Protein AF-A0A2N1SDU3-F1 (afdb_monomer)

Foldseek 3Di:
DDDDDDDDDDDDDDDDDDDDDDDDDDDDDDDDDDDPVVVVPPPPDPFDAFFDLVLLLQAQEEFAQQEEEEQAQQAEGEGEYEYLHELQSYDLEDEPVDHRPHDPRRYHYYDYYYQYHDDVHDPVSNVSSVVSLVSLVVRLVVLQPPPEDDAPPLQEQAPEEDERDEYERPVQHHENEPHAHEYEPVQPLSRAYRYGGQAEYEAYDLQDGYEYHYDNNDFLARYEANHNAEYEHGQLAAYEAGHAYEHAHEYEEHHPPRPHEYEYFAHHHYNHHYYYYYNYYGHHRGDPDPPPPPVPPPPPQQPEAEDDDQPQDDDDEDAEAHEYEYEAQAHEHEEEYAYAYEYEYEAREYEYEYEYAYQHEYEYEHQYPYEAEYEYAYNHHYHYHYNHPYDYHYHYDDDDDDDDD

Secondary structure (DSSP, 8-state):
-----------------------------------GGGGSSS--PPPPPPPP-GGGGGEEEEETTT-EEE--SSEEEESEEEEEEEGGGEESEE-SS-EES--TT--EEESS-EEEETTTS-HHHHHHHHHHHHHHHHHHHHHHHSPP-B-TTTTB-TT-EE-SEEEE-SSS-EEE-SS-EEEE-TT-TT--EEEEESS-EEESBTTB---EEEETT--GGGEEEEESS-EEE-TTS--EEESEEEESS-EEES-TT--SPEEEES-EEESSS-EEESSEEEETTSSPP---------------EEEESTT-S-EE---SS-EEEEEESSSEEEEEE-SS-EEEEEESSSEEEEEE-SSSEEEEEE--SS-EEEEE-SSSEEEEEE-SSSPEEEEE-SSS-----

Nearest PDB structures (foldseek):
  6eio-assembly1_A  TM=8.815E-01  e=6.597E-13  uncultured bacterium
  6a8k-assembly1_A  TM=7.603E-01  e=9.984E-11  Fragilariopsis cylindrus
  7y5s-assembly1_A  TM=1.586E-01  e=1.166E+00  Klebsiella phage Kp7

Structure (mmCIF, N/CA/C/O backbone):
data_AF-A0A2N1SDU3-F1
#
_entry.id   AF-A0A2N1SDU3-F1
#
loop_
_atom_site.group_PDB
_atom_site.id
_atom_site.type_symbol
_atom_site.label_atom_id
_atom_site.label_alt_id
_atom_site.label_comp_id
_atom_site.label_asym_id
_atom_site.label_entity_id
_atom_site.label_seq_id
_atom_site.pdbx_PDB_ins_code
_atom_site.Cartn_x
_atom_site.Cartn_y
_atom_site.Cartn_z
_atom_site.occupancy
_atom_site.B_iso_or_equiv
_atom_site.auth_seq_id
_atom_site.auth_comp_id
_atom_site.auth_asym_id
_atom_site.auth_atom_id
_atom_site.pdbx_PDB_model_num
ATOM 1 N N . MET A 1 1 ? 8.475 26.711 73.599 1.00 37.22 1 MET A N 1
ATOM 2 C CA . MET A 1 1 ? 7.554 27.156 74.670 1.00 37.22 1 MET A CA 1
ATOM 3 C C . MET A 1 1 ? 6.197 26.522 74.413 1.00 37.22 1 MET A C 1
ATOM 5 O O . MET A 1 1 ? 5.747 26.665 73.293 1.00 37.22 1 MET A O 1
ATOM 9 N N . ARG A 1 2 ? 5.666 25.798 75.420 1.00 36.03 2 ARG A N 1
ATOM 10 C CA . ARG A 1 2 ? 4.278 25.331 75.697 1.00 36.03 2 ARG A CA 1
ATOM 11 C C . ARG A 1 2 ? 3.319 25.161 74.490 1.00 36.03 2 ARG A C 1
ATOM 13 O O . ARG A 1 2 ? 3.153 26.073 73.699 1.00 36.03 2 ARG A O 1
ATOM 20 N N . THR A 1 3 ? 2.530 24.090 74.353 1.00 36.50 3 THR A N 1
ATOM 21 C CA . THR A 1 3 ? 1.503 23.615 75.316 1.00 36.50 3 THR A CA 1
ATOM 22 C C . THR A 1 3 ? 0.953 22.262 74.782 1.00 36.50 3 THR A C 1
ATOM 24 O O . THR A 1 3 ? 0.619 22.210 73.608 1.00 36.50 3 THR A O 1
ATOM 27 N N . VAL A 1 4 ? 1.089 21.146 75.529 1.00 38.97 4 VAL A N 1
ATOM 28 C CA . VAL A 1 4 ? 0.018 20.318 76.181 1.00 38.97 4 VAL A CA 1
ATOM 29 C C . VAL A 1 4 ? -0.852 19.466 75.240 1.00 38.97 4 VAL A C 1
ATOM 31 O O . VAL A 1 4 ? -1.227 19.933 74.181 1.00 38.97 4 VAL A O 1
ATOM 34 N N . THR A 1 5 ? -1.400 18.293 75.559 1.00 37.56 5 THR A N 1
ATOM 35 C CA . THR A 1 5 ? -1.132 17.098 76.389 1.00 37.56 5 THR A CA 1
ATOM 36 C C . THR A 1 5 ? -2.224 16.108 75.939 1.00 37.56 5 THR A C 1
ATOM 38 O O . THR A 1 5 ? -3.325 16.505 75.566 1.00 37.56 5 THR A O 1
ATOM 41 N N . ASN A 1 6 ? -1.908 14.820 75.955 1.00 35.56 6 ASN A N 1
ATOM 42 C CA . ASN A 1 6 ? -2.769 13.706 75.572 1.00 35.56 6 ASN A CA 1
ATOM 43 C C . ASN A 1 6 ? -3.948 13.427 76.538 1.00 35.56 6 ASN A C 1
ATOM 45 O O . ASN A 1 6 ? -3.801 13.586 77.747 1.00 35.56 6 ASN A O 1
ATOM 49 N N . LYS A 1 7 ? -4.982 12.788 75.954 1.00 35.31 7 LYS A N 1
ATOM 50 C CA . LYS A 1 7 ? -5.867 11.707 76.468 1.00 35.31 7 LYS A CA 1
ATOM 51 C C . LYS A 1 7 ? -7.268 12.003 77.068 1.00 35.31 7 LYS A C 1
ATOM 53 O O . LYS A 1 7 ? -7.396 12.517 78.168 1.00 35.31 7 LYS A O 1
ATOM 58 N N . LEU A 1 8 ? -8.247 11.410 76.356 1.00 32.59 8 LEU A N 1
ATOM 59 C CA . LEU A 1 8 ? -9.322 10.471 76.766 1.00 32.59 8 LEU A CA 1
ATOM 60 C C . LEU A 1 8 ? -10.490 10.940 77.657 1.00 32.59 8 LEU A C 1
ATOM 62 O O . LEU A 1 8 ? -10.279 11.291 78.808 1.00 32.59 8 LEU A O 1
ATOM 66 N N . LEU A 1 9 ? -11.723 10.747 77.151 1.00 34.62 9 LEU A N 1
ATOM 67 C CA . LEU A 1 9 ? -12.831 9.950 77.739 1.00 34.62 9 LEU A CA 1
ATOM 68 C C . LEU A 1 9 ? -13.995 9.868 76.706 1.00 34.62 9 LEU A C 1
ATOM 70 O O . LEU A 1 9 ? -14.479 10.894 76.249 1.00 34.62 9 LEU A O 1
ATOM 74 N N . ASN A 1 10 ? -14.262 8.695 76.120 1.00 32.91 10 ASN A N 1
ATOM 75 C CA . ASN A 1 10 ? -15.356 7.740 76.408 1.00 32.91 10 ASN A CA 1
ATOM 76 C C . ASN A 1 10 ? -16.770 8.119 75.912 1.00 32.91 10 ASN A C 1
ATOM 78 O O . ASN A 1 10 ? -17.453 8.943 76.507 1.00 32.91 10 ASN A O 1
ATOM 82 N N . GLY A 1 11 ? -17.248 7.372 74.908 1.00 35.31 11 GLY A N 1
ATOM 83 C CA . GLY A 1 11 ? -18.655 7.253 74.521 1.00 35.31 11 GLY A CA 1
ATOM 84 C C . GLY A 1 11 ? -18.878 5.951 73.745 1.00 35.31 11 GLY A C 1
ATOM 85 O O . GLY A 1 11 ? -18.384 5.797 72.636 1.00 35.31 11 GLY A O 1
ATOM 86 N N . ILE A 1 12 ? -19.547 4.996 74.386 1.00 35.69 12 ILE A N 1
ATOM 87 C CA . ILE A 1 12 ? -19.807 3.615 73.955 1.00 35.69 12 ILE A CA 1
ATOM 88 C C . ILE A 1 12 ? -20.938 3.578 72.914 1.00 35.69 12 ILE A C 1
ATOM 90 O O . ILE A 1 12 ? -21.973 4.204 73.120 1.00 35.69 12 ILE A O 1
ATOM 94 N N . GLY A 1 13 ? -20.775 2.786 71.850 1.00 32.31 13 GLY A N 1
ATOM 95 C CA . GLY A 1 13 ? -21.826 2.474 70.877 1.00 32.31 13 GLY A CA 1
ATOM 96 C C . GLY A 1 13 ? -21.453 1.257 70.029 1.00 32.31 13 GLY A C 1
ATOM 97 O O . GLY A 1 13 ? -20.705 1.364 69.066 1.00 32.31 13 GLY A O 1
ATOM 98 N N . ILE A 1 14 ? -21.932 0.092 70.453 1.00 35.28 14 ILE A N 1
ATOM 99 C CA . ILE A 1 14 ? -21.808 -1.221 69.807 1.00 35.28 14 ILE A CA 1
ATOM 100 C C . ILE A 1 14 ? -22.770 -1.283 68.598 1.00 35.28 14 ILE A C 1
ATOM 102 O O . ILE A 1 14 ? -23.880 -0.772 68.714 1.00 35.28 14 ILE A O 1
ATOM 106 N N . LEU A 1 15 ? -22.391 -1.959 67.497 1.00 27.03 15 LEU A N 1
ATOM 107 C CA . LEU A 1 15 ? -23.087 -3.143 66.928 1.00 27.03 15 LEU A CA 1
ATOM 108 C C . LEU A 1 15 ? -23.086 -3.247 65.378 1.00 27.03 15 LEU A C 1
ATOM 110 O O . LEU A 1 15 ? -23.570 -2.371 64.675 1.00 27.03 15 LEU A O 1
ATOM 114 N N . ALA A 1 16 ? -22.642 -4.431 64.932 1.00 33.91 16 ALA A N 1
ATOM 115 C CA . ALA A 1 16 ? -23.028 -5.243 63.765 1.00 33.91 16 ALA A CA 1
ATOM 116 C C . ALA A 1 16 ? -22.776 -4.791 62.309 1.00 33.91 16 ALA A C 1
ATOM 118 O O . ALA A 1 16 ? -23.416 -3.903 61.757 1.00 33.91 16 ALA A O 1
ATOM 119 N N . MET A 1 17 ? -21.956 -5.623 61.648 1.00 36.53 17 MET A N 1
ATOM 120 C CA . MET A 1 17 ? -22.074 -6.025 60.243 1.00 36.53 17 MET A CA 1
ATOM 121 C C . MET A 1 17 ? -23.518 -6.393 59.872 1.00 36.53 17 MET A C 1
ATOM 123 O O . MET A 1 17 ? -24.130 -7.243 60.516 1.00 36.53 17 MET A O 1
ATOM 127 N N . GLY A 1 18 ? -24.004 -5.828 58.768 1.00 32.66 18 GLY A N 1
ATOM 128 C CA . GLY A 1 18 ? -25.210 -6.265 58.073 1.00 32.66 18 GLY A CA 1
ATOM 129 C C . GLY A 1 18 ? -24.971 -6.220 56.568 1.00 32.66 18 GLY A C 1
ATOM 130 O O . GLY A 1 18 ? -24.829 -5.144 55.994 1.00 32.66 18 GLY A O 1
ATOM 131 N N . ALA A 1 19 ? -24.892 -7.396 55.945 1.00 33.66 19 ALA A N 1
ATOM 132 C CA . ALA A 1 19 ? -24.940 -7.550 54.499 1.00 33.66 19 ALA A CA 1
ATOM 133 C C . ALA A 1 19 ? -26.313 -7.086 53.989 1.00 33.66 19 ALA A C 1
ATOM 135 O O . ALA A 1 19 ? -27.341 -7.527 54.502 1.00 33.66 19 ALA A O 1
ATOM 136 N N . PHE A 1 20 ? -26.332 -6.213 52.983 1.00 30.08 20 PHE A N 1
ATOM 137 C CA . PHE A 1 20 ? -27.563 -5.800 52.316 1.00 30.08 20 PHE A CA 1
ATOM 138 C C . PHE A 1 20 ? -27.725 -6.604 51.025 1.00 30.08 20 PHE A C 1
ATOM 140 O O . PHE A 1 20 ? -27.081 -6.332 50.016 1.00 30.08 20 PHE A O 1
ATOM 147 N N . ILE A 1 21 ? -28.588 -7.618 51.084 1.00 37.09 21 ILE A N 1
ATOM 148 C CA . ILE A 1 21 ? -29.176 -8.263 49.912 1.00 37.09 21 ILE A CA 1
ATOM 149 C C . ILE A 1 21 ? -30.462 -7.488 49.623 1.00 37.09 21 ILE A C 1
ATOM 151 O O . ILE A 1 21 ? -31.433 -7.599 50.369 1.00 37.09 21 ILE A O 1
ATOM 155 N N . ALA A 1 22 ? -30.472 -6.678 48.566 1.00 34.44 22 ALA A N 1
ATOM 156 C CA . ALA A 1 22 ? -31.699 -6.076 48.061 1.00 34.44 22 ALA A CA 1
ATOM 157 C C . ALA A 1 22 ? -32.318 -7.022 47.026 1.00 34.44 22 ALA A C 1
ATOM 159 O O . ALA A 1 22 ? -31.949 -7.029 45.855 1.00 34.44 22 ALA A O 1
ATOM 160 N N . SER A 1 23 ? -33.247 -7.850 47.502 1.00 28.33 23 SER A N 1
ATOM 161 C CA . SER A 1 23 ? -34.213 -8.569 46.677 1.00 28.33 23 SER A CA 1
ATOM 162 C C . SER A 1 23 ? -35.348 -7.607 46.314 1.00 28.33 23 SER A C 1
ATOM 164 O O . SER A 1 23 ? -35.991 -7.067 47.216 1.00 28.33 23 SER A O 1
ATOM 166 N N . CYS A 1 24 ? -35.644 -7.456 45.025 1.00 34.59 24 CYS A N 1
ATOM 167 C CA . CYS A 1 24 ? -36.934 -6.962 44.550 1.00 34.59 24 CYS A CA 1
ATOM 168 C C . CYS A 1 24 ? -37.638 -8.107 43.813 1.00 34.59 24 CYS A C 1
ATOM 170 O O . CYS A 1 24 ? -37.269 -8.453 42.697 1.00 34.59 24 CYS A O 1
ATOM 172 N N . ASN A 1 25 ? -38.652 -8.686 44.455 1.00 43.47 25 ASN A N 1
ATOM 173 C CA . ASN A 1 25 ? -39.698 -9.484 43.812 1.00 43.47 25 ASN A CA 1
ATOM 174 C C . ASN A 1 25 ? -40.753 -8.493 43.282 1.00 43.47 25 ASN A C 1
ATOM 176 O O . ASN A 1 25 ? -41.165 -7.601 44.024 1.00 43.47 25 ASN A O 1
ATOM 180 N N . SER A 1 26 ? -41.257 -8.583 42.049 1.00 38.88 26 SER A N 1
ATOM 181 C CA . SER A 1 26 ? -42.400 -9.426 41.620 1.00 38.88 26 SER A CA 1
ATOM 182 C C . SER A 1 26 ? -42.794 -9.040 40.168 1.00 38.88 26 SER A C 1
ATOM 184 O O . SER A 1 26 ? -42.350 -7.975 39.734 1.00 38.88 26 SER A O 1
ATOM 186 N N . PRO A 1 27 ? -43.719 -9.733 39.454 1.00 46.12 27 PRO A N 1
ATOM 187 C CA . PRO A 1 27 ? -44.386 -11.009 39.741 1.00 46.12 27 PRO A CA 1
ATOM 188 C C . PRO A 1 27 ? -44.258 -12.058 38.611 1.00 46.12 27 PRO A C 1
ATOM 190 O O . PRO A 1 27 ? -43.975 -11.752 37.456 1.00 46.12 27 PRO A O 1
ATOM 193 N N . MET A 1 28 ? -44.566 -13.314 38.947 1.00 41.00 28 MET A N 1
ATOM 194 C CA . MET A 1 28 ? -44.870 -14.359 37.968 1.00 41.00 28 MET A CA 1
ATOM 195 C C . MET A 1 28 ? -46.174 -14.021 37.228 1.00 41.00 28 MET A C 1
ATOM 197 O O . MET A 1 28 ? -47.233 -13.921 37.849 1.00 41.00 28 MET A O 1
ATOM 201 N N . GLY A 1 29 ? -46.082 -13.885 35.907 1.00 36.44 29 GLY A N 1
ATOM 202 C CA . GLY A 1 29 ? -47.191 -13.909 34.958 1.00 36.44 29 GLY A CA 1
ATOM 203 C C . GLY A 1 29 ? -47.012 -15.096 34.012 1.00 36.44 29 GLY A C 1
ATOM 204 O O . GLY A 1 29 ? -45.913 -15.365 33.538 1.00 36.44 29 GLY A O 1
ATOM 205 N N . LEU A 1 30 ? -48.093 -15.838 33.819 1.00 34.53 30 LEU A N 1
ATOM 206 C CA . LEU A 1 30 ? -48.203 -17.098 33.094 1.00 34.53 30 LEU A CA 1
ATOM 207 C C . LEU A 1 30 ? -47.921 -16.944 31.581 1.00 34.53 30 LEU A C 1
ATOM 209 O O . LEU A 1 30 ? -48.346 -15.977 30.959 1.00 34.53 30 LEU A O 1
ATOM 213 N N . SER A 1 31 ? -47.223 -17.942 31.034 1.00 46.88 31 SER A N 1
ATOM 214 C CA . SER A 1 31 ? -46.801 -18.165 29.641 1.00 46.88 31 SER A CA 1
ATOM 215 C C . SER A 1 31 ? -47.803 -17.791 28.532 1.00 46.88 31 SER A C 1
ATOM 217 O O . SER A 1 31 ? -48.920 -18.307 28.500 1.00 46.88 31 SER A O 1
ATOM 219 N N . THR A 1 32 ? -47.315 -17.046 27.532 1.00 36.16 32 THR A N 1
ATOM 220 C CA . THR A 1 32 ? -47.507 -17.379 26.109 1.00 36.16 32 THR A CA 1
ATOM 221 C C . THR A 1 32 ? -46.154 -17.248 25.416 1.00 36.16 32 THR A C 1
ATOM 223 O O . THR A 1 32 ? -45.549 -16.179 25.465 1.00 36.16 32 THR A O 1
ATOM 226 N N . GLY A 1 33 ? -45.670 -18.351 24.844 1.00 49.84 33 GLY A N 1
ATOM 227 C CA . GLY A 1 33 ? -44.338 -18.481 24.262 1.00 49.84 33 GLY A CA 1
ATOM 228 C C . GLY A 1 33 ? -43.960 -17.346 23.313 1.00 49.84 33 GLY A C 1
ATOM 229 O O . GLY A 1 33 ? -44.638 -17.091 22.323 1.00 49.84 33 GLY A O 1
ATOM 230 N N . VAL A 1 34 ? -42.844 -16.703 23.635 1.00 42.03 34 VAL A N 1
ATOM 231 C CA . VAL A 1 34 ? -41.945 -16.101 22.658 1.00 42.03 34 VAL A CA 1
ATOM 232 C C . VAL A 1 34 ? -40.604 -16.738 22.975 1.00 42.03 34 VAL A C 1
ATOM 234 O O . VAL A 1 34 ? -40.143 -16.682 24.117 1.00 42.03 34 VAL A O 1
ATOM 237 N N . ASP A 1 35 ? -40.088 -17.471 22.002 1.00 40.66 35 ASP A N 1
ATOM 238 C CA . ASP A 1 35 ? -38.970 -18.387 22.138 1.00 40.66 35 ASP A CA 1
ATOM 239 C C . ASP A 1 35 ? -37.762 -17.724 22.805 1.00 40.66 35 ASP A C 1
ATOM 241 O O . ASP A 1 35 ? -37.420 -16.573 22.528 1.00 40.66 35 ASP A O 1
ATOM 245 N N . ALA A 1 36 ? -37.084 -18.473 23.675 1.00 40.94 36 ALA A N 1
ATOM 246 C CA . ALA A 1 36 ? -35.818 -18.066 24.283 1.00 40.94 36 ALA A CA 1
ATOM 247 C C . ALA A 1 36 ? -34.704 -17.809 23.237 1.00 40.94 36 ALA A C 1
ATOM 249 O O . ALA A 1 36 ? -33.674 -17.236 23.582 1.00 40.94 36 ALA A O 1
ATOM 250 N N . ASP A 1 37 ? -34.945 -18.135 21.962 1.00 40.44 37 ASP A N 1
ATOM 251 C CA . ASP A 1 37 ? -34.120 -17.740 20.813 1.00 40.44 37 ASP A CA 1
ATOM 252 C C . ASP A 1 37 ? -34.217 -16.241 20.470 1.00 40.44 37 ASP A C 1
ATOM 254 O O . ASP A 1 37 ? -33.291 -15.679 19.887 1.00 40.44 37 ASP A O 1
ATOM 258 N N . ALA A 1 38 ? -35.281 -15.537 20.877 1.00 39.28 38 ALA A N 1
ATOM 259 C CA . ALA A 1 38 ? -35.444 -14.108 20.592 1.00 39.28 38 ALA A CA 1
ATOM 260 C C . ALA A 1 38 ? -34.619 -13.188 21.519 1.00 39.28 38 ALA A C 1
ATOM 262 O O . ALA A 1 38 ? -34.455 -12.006 21.217 1.00 39.28 38 ALA A O 1
ATOM 263 N N . GLN A 1 39 ? -34.068 -13.705 22.628 1.00 36.41 39 GLN A N 1
ATOM 264 C CA . GLN A 1 39 ? -33.162 -12.953 23.517 1.00 36.41 39 GLN A CA 1
ATOM 265 C C . GLN A 1 39 ? -31.668 -13.176 23.229 1.00 36.41 39 GLN A C 1
ATOM 267 O O . GLN A 1 39 ? -30.834 -12.499 23.825 1.00 36.41 39 GLN A O 1
ATOM 272 N N . LEU A 1 40 ? -31.315 -14.042 22.273 1.00 37.34 40 LEU A N 1
ATOM 273 C CA . LEU A 1 40 ? -29.943 -14.177 21.760 1.00 37.34 40 LEU A CA 1
ATOM 274 C C . LEU A 1 40 ? -29.683 -13.320 20.504 1.00 37.34 40 LEU A C 1
ATOM 276 O O . LEU A 1 40 ? -28.575 -13.313 19.977 1.00 37.34 40 LEU A O 1
ATOM 280 N N . ALA A 1 41 ? -30.673 -12.545 20.049 1.00 39.03 41 ALA A N 1
ATOM 281 C CA . ALA A 1 41 ? -30.602 -11.747 18.823 1.00 39.03 41 ALA A CA 1
ATOM 282 C C . ALA A 1 41 ? -30.288 -10.245 19.034 1.00 39.03 41 ALA A C 1
ATOM 284 O O . ALA A 1 41 ? -30.495 -9.457 18.115 1.00 39.03 41 ALA A O 1
ATOM 285 N N . SER A 1 42 ? -29.795 -9.810 20.207 1.00 40.88 42 SER A N 1
ATOM 286 C CA . SER A 1 42 ? -29.624 -8.371 20.518 1.00 40.88 42 SER A CA 1
ATOM 287 C C . SER A 1 42 ? -28.190 -7.869 20.766 1.00 40.88 42 SER A C 1
ATOM 289 O O . SER A 1 42 ? -28.016 -6.864 21.457 1.00 40.88 42 SER A O 1
ATOM 291 N N . SER A 1 43 ? -27.150 -8.486 20.197 1.00 39.59 43 SER A N 1
ATOM 292 C CA . SER A 1 43 ? -25.819 -7.843 20.183 1.00 39.59 43 SER A CA 1
ATOM 293 C C . SER A 1 43 ? -24.990 -8.034 18.914 1.00 39.59 43 SER A C 1
ATOM 295 O O . SER A 1 43 ? -23.779 -7.820 18.957 1.00 39.59 43 SER A O 1
ATOM 297 N N . ARG A 1 44 ? -25.600 -8.378 17.771 1.00 44.00 44 ARG A N 1
ATOM 298 C CA . ARG A 1 44 ? -24.922 -8.146 16.489 1.00 44.00 44 ARG A CA 1
ATOM 299 C C . ARG A 1 44 ? -24.834 -6.632 16.297 1.00 44.00 44 ARG A C 1
ATOM 301 O O . ARG A 1 44 ? -25.819 -5.997 15.924 1.00 44.00 44 ARG A O 1
ATOM 308 N N . GLY A 1 45 ? -23.684 -6.051 16.645 1.00 54.41 45 GLY A N 1
ATOM 309 C CA . GLY A 1 45 ? -23.337 -4.708 16.199 1.00 54.41 45 GLY A CA 1
ATOM 310 C C . GLY A 1 45 ? -23.499 -4.672 14.684 1.00 54.41 45 GLY A C 1
ATOM 311 O O . GLY A 1 45 ? -23.089 -5.606 14.001 1.00 54.41 45 GLY A O 1
ATOM 312 N N . ILE A 1 46 ? -24.188 -3.660 14.166 1.00 64.25 46 ILE A N 1
ATOM 313 C CA . ILE A 1 46 ? -24.349 -3.508 12.720 1.00 64.25 46 ILE A CA 1
ATOM 314 C C . ILE A 1 46 ? -22.948 -3.240 12.155 1.00 64.25 46 ILE A C 1
ATOM 316 O O . ILE A 1 46 ? -22.326 -2.251 12.549 1.00 64.25 46 ILE A O 1
ATOM 320 N N . SER A 1 47 ? -22.457 -4.131 11.284 1.00 75.19 47 SER A N 1
ATOM 321 C CA . SER A 1 47 ? -21.198 -3.936 10.555 1.00 75.19 47 SER A CA 1
ATOM 322 C C . SER A 1 47 ? -21.257 -2.586 9.826 1.00 75.19 47 SER A C 1
ATOM 324 O O . SER A 1 47 ? -22.297 -2.263 9.233 1.00 75.19 47 SER A O 1
ATOM 326 N N . PRO A 1 48 ? -20.216 -1.739 9.907 1.00 83.31 48 PRO A N 1
ATOM 327 C CA . PRO A 1 48 ? -20.210 -0.490 9.165 1.00 83.31 48 PRO A CA 1
ATOM 328 C C . PRO A 1 48 ? -20.233 -0.766 7.658 1.00 83.31 48 PRO A C 1
ATOM 330 O O . PRO A 1 48 ? -19.791 -1.803 7.186 1.00 83.31 48 PRO A O 1
ATOM 333 N N . VAL A 1 49 ? -20.737 0.189 6.882 1.00 86.56 49 VAL A N 1
ATOM 334 C CA . VAL A 1 49 ? -20.660 0.103 5.418 1.00 86.56 49 VAL A CA 1
ATOM 335 C C . VAL A 1 49 ? -19.254 0.504 4.980 1.00 86.56 49 VAL A C 1
ATOM 337 O O . VAL A 1 49 ? -18.757 1.541 5.434 1.00 86.56 49 VAL A O 1
ATOM 340 N N . ALA A 1 50 ? -18.649 -0.279 4.085 1.00 87.56 50 ALA A N 1
ATOM 341 C CA . ALA A 1 50 ? -17.355 0.024 3.480 1.00 87.56 50 ALA A CA 1
ATOM 342 C C . ALA A 1 50 ? -17.336 1.421 2.827 1.00 87.56 50 ALA A C 1
ATOM 344 O O . ALA A 1 50 ? -18.363 1.946 2.380 1.00 87.56 50 ALA A O 1
ATOM 345 N N . SER A 1 51 ? -16.161 2.051 2.800 1.00 91.38 51 SER A N 1
ATOM 346 C CA . SER A 1 51 ? -15.973 3.330 2.110 1.00 91.38 51 SER A CA 1
ATOM 347 C C . SER A 1 51 ? -15.629 3.083 0.643 1.00 91.38 51 SER A C 1
ATOM 349 O O . SER A 1 51 ? -14.878 2.164 0.334 1.00 91.38 51 SER A O 1
ATOM 351 N N . SER A 1 52 ? -16.164 3.900 -0.266 1.00 95.06 52 SER A N 1
ATOM 352 C CA . SER A 1 52 ? -15.781 3.836 -1.679 1.00 95.06 52 SER A CA 1
ATOM 353 C C . SER A 1 52 ? -14.457 4.564 -1.889 1.00 95.06 52 SER A C 1
ATOM 355 O O . SER A 1 52 ? -14.324 5.718 -1.482 1.00 95.06 52 SER A O 1
ATOM 357 N N . LEU A 1 53 ? -13.504 3.915 -2.562 1.00 96.06 53 LEU A N 1
ATOM 358 C CA . LEU A 1 53 ? -12.229 4.532 -2.938 1.00 96.06 53 LEU A CA 1
ATOM 359 C C . LEU A 1 53 ? -12.292 5.295 -4.270 1.00 96.06 53 LEU A C 1
ATOM 361 O O . LEU A 1 53 ? -11.312 5.935 -4.645 1.00 96.06 53 LEU A O 1
ATOM 365 N N . GLY A 1 54 ? -13.419 5.248 -4.988 1.00 96.94 54 GLY A N 1
ATOM 366 C CA . GLY A 1 54 ? -13.532 5.839 -6.322 1.00 96.94 54 GLY A CA 1
ATOM 367 C C . GLY A 1 54 ? -12.426 5.330 -7.250 1.00 96.94 54 GLY A C 1
ATOM 368 O O . GLY A 1 54 ? -12.162 4.131 -7.315 1.00 96.94 54 GLY A O 1
ATOM 369 N N . LEU A 1 55 ? -11.742 6.241 -7.939 1.00 96.88 55 LEU A N 1
ATOM 370 C CA . LEU A 1 55 ? -10.601 5.910 -8.797 1.00 96.88 55 LEU A CA 1
ATOM 371 C C . LEU A 1 55 ? -9.386 5.382 -8.023 1.00 96.88 55 LEU A C 1
ATOM 373 O O . LEU A 1 55 ? -8.582 4.646 -8.595 1.00 96.88 55 LEU A O 1
ATOM 377 N N . ALA A 1 56 ? -9.251 5.703 -6.732 1.00 97.06 56 ALA A N 1
ATOM 378 C CA . ALA A 1 56 ? -8.144 5.207 -5.914 1.00 97.06 56 ALA A CA 1
ATOM 379 C C . ALA A 1 56 ? -8.192 3.695 -5.669 1.00 97.06 56 ALA A C 1
ATOM 381 O O . ALA A 1 56 ? -7.175 3.122 -5.287 1.00 97.06 56 ALA A O 1
ATOM 382 N N . GLU A 1 57 ? -9.323 3.040 -5.952 1.00 95.81 57 GLU A N 1
ATOM 383 C CA . GLU A 1 57 ? -9.439 1.579 -5.928 1.00 95.81 57 GLU A CA 1
ATOM 384 C C . GLU A 1 57 ? -8.430 0.903 -6.870 1.00 95.81 57 GLU A C 1
ATOM 386 O O . GLU A 1 57 ? -7.915 -0.167 -6.564 1.00 95.81 57 GLU A O 1
ATOM 391 N N . THR A 1 58 ? -8.094 1.547 -7.990 1.00 93.69 58 THR A N 1
ATOM 392 C CA . THR A 1 58 ? -7.196 0.976 -9.009 1.00 93.69 58 THR A CA 1
ATOM 393 C C . THR A 1 58 ? -5.717 0.966 -8.602 1.00 93.69 58 THR A C 1
ATOM 395 O O . THR A 1 58 ? -4.918 0.290 -9.239 1.00 93.69 58 THR A O 1
ATOM 398 N N . PHE A 1 59 ? -5.339 1.666 -7.524 1.00 97.69 59 PHE A N 1
ATOM 399 C CA . PHE A 1 59 ? -3.939 1.849 -7.133 1.00 97.69 59 PHE A CA 1
ATOM 400 C C . PHE A 1 59 ? -3.544 0.963 -5.954 1.00 97.69 59 PHE A C 1
ATOM 402 O O . PHE A 1 59 ? -4.159 1.005 -4.889 1.00 97.69 59 PHE A O 1
ATOM 409 N N . ALA A 1 60 ? -2.426 0.257 -6.101 1.00 98.44 60 ALA A N 1
ATOM 410 C CA . ALA A 1 60 ? -1.720 -0.383 -4.998 1.00 98.44 60 ALA A CA 1
ATOM 411 C C . ALA A 1 60 ? -1.049 0.662 -4.097 1.00 98.44 60 ALA A C 1
ATOM 413 O O . ALA A 1 60 ? -1.106 0.589 -2.866 1.00 98.44 60 ALA A O 1
ATOM 414 N N . VAL A 1 61 ? -0.393 1.649 -4.721 1.00 98.69 61 VAL A N 1
ATOM 415 C CA . VAL A 1 61 ? 0.459 2.628 -4.037 1.00 98.69 61 VAL A CA 1
ATOM 416 C C . VAL A 1 61 ? 0.239 4.025 -4.595 1.00 98.69 61 VAL A C 1
ATOM 418 O O . VAL A 1 61 ? 0.380 4.258 -5.792 1.00 98.69 61 VAL A O 1
ATOM 421 N N . PHE A 1 62 ? -0.002 4.999 -3.719 1.00 98.75 62 PHE A N 1
ATOM 422 C CA . PHE A 1 62 ? -0.025 6.406 -4.113 1.00 98.75 62 PHE A CA 1
ATOM 423 C C . PHE A 1 62 ? 0.786 7.275 -3.152 1.00 98.75 62 PHE A C 1
ATOM 425 O O . PHE A 1 62 ? 0.421 7.461 -1.991 1.00 98.75 62 PHE A O 1
ATOM 432 N N . GLY A 1 63 ? 1.889 7.842 -3.638 1.00 98.19 63 GLY A N 1
ATOM 433 C CA . GLY A 1 63 ? 2.805 8.665 -2.851 1.00 98.19 63 GLY A CA 1
ATOM 434 C C . GLY A 1 63 ? 2.647 10.157 -3.112 1.00 98.19 63 GLY A C 1
ATOM 435 O O . GLY A 1 63 ? 3.475 10.728 -3.818 1.00 98.19 63 GLY A O 1
ATOM 436 N N . GLY A 1 64 ? 1.617 10.794 -2.542 1.00 96.88 64 GLY A N 1
ATOM 437 C CA . GLY A 1 64 ? 1.463 12.250 -2.395 1.00 96.88 64 GLY A CA 1
ATOM 438 C C . GLY A 1 64 ? 2.025 13.134 -3.519 1.00 96.88 64 GLY A C 1
ATOM 439 O O . GLY A 1 64 ? 1.983 12.791 -4.696 1.00 96.88 64 GLY A O 1
ATOM 440 N N . GLY A 1 65 ? 2.557 14.306 -3.170 1.00 97.00 65 GLY A N 1
ATOM 441 C CA . GLY A 1 65 ? 3.393 15.109 -4.078 1.00 97.00 65 GLY A CA 1
ATOM 442 C C . GLY A 1 65 ? 4.891 14.814 -3.938 1.00 97.00 65 GLY A C 1
ATOM 443 O O . GLY A 1 65 ? 5.697 15.309 -4.722 1.00 97.00 65 GLY A O 1
ATOM 444 N N . ALA A 1 66 ? 5.265 14.028 -2.925 1.00 97.25 66 ALA A N 1
ATOM 445 C CA . ALA A 1 66 ? 6.649 13.707 -2.584 1.00 97.25 66 ALA A CA 1
ATOM 446 C C . ALA A 1 66 ? 7.112 12.324 -3.086 1.00 97.25 66 ALA A C 1
ATOM 448 O O . ALA A 1 66 ? 8.261 11.962 -2.858 1.00 97.25 66 ALA A O 1
ATOM 449 N N . GLY A 1 67 ? 6.250 11.583 -3.786 1.00 98.00 67 GLY A N 1
ATOM 450 C CA . GLY A 1 67 ? 6.599 10.358 -4.502 1.00 98.00 67 GLY A CA 1
ATOM 451 C C . GLY A 1 67 ? 6.709 9.100 -3.646 1.00 98.00 67 GLY A C 1
ATOM 452 O O . GLY A 1 67 ? 6.175 9.014 -2.537 1.00 98.00 67 GLY A O 1
ATOM 453 N N . VAL A 1 68 ? 7.382 8.100 -4.212 1.00 98.69 68 VAL A N 1
ATOM 454 C CA . VAL A 1 68 ? 7.521 6.755 -3.648 1.00 98.69 68 VAL A CA 1
ATOM 455 C C . VAL A 1 68 ? 8.977 6.326 -3.773 1.00 98.69 68 VAL A C 1
ATOM 457 O O . VAL A 1 68 ? 9.538 6.340 -4.866 1.00 98.69 68 VAL A O 1
ATOM 460 N N . THR A 1 69 ? 9.611 5.937 -2.670 1.00 98.50 69 THR A N 1
ATOM 461 C CA . THR A 1 69 ? 11.024 5.542 -2.684 1.00 98.50 69 THR A CA 1
ATOM 462 C C . THR A 1 69 ? 11.219 4.128 -2.161 1.00 98.50 69 THR A C 1
ATOM 464 O O . THR A 1 69 ? 10.634 3.735 -1.154 1.00 98.50 69 THR A O 1
ATOM 467 N N . ASN A 1 70 ? 12.068 3.363 -2.842 1.00 98.38 70 ASN A N 1
ATOM 468 C CA . ASN A 1 70 ? 12.487 2.027 -2.448 1.00 98.38 70 ASN A CA 1
ATOM 469 C C . ASN A 1 70 ? 14.002 1.986 -2.210 1.00 98.38 70 ASN A C 1
ATOM 471 O O . ASN A 1 70 ? 14.779 2.599 -2.946 1.00 98.38 70 ASN A O 1
ATOM 475 N N . GLN A 1 71 ? 14.413 1.258 -1.171 1.00 97.19 71 GLN A N 1
ATOM 476 C CA . GLN A 1 71 ? 15.817 0.956 -0.857 1.00 97.19 71 GLN A CA 1
ATOM 477 C C . GLN A 1 71 ? 16.066 -0.550 -0.642 1.00 97.19 71 GLN A C 1
ATOM 479 O O . GLN A 1 71 ? 17.031 -0.922 0.020 1.00 97.19 71 GLN A O 1
ATOM 484 N N . GLY A 1 72 ? 15.171 -1.413 -1.128 1.00 94.94 72 GLY A N 1
ATOM 485 C CA . GLY A 1 72 ? 15.329 -2.868 -1.112 1.00 94.94 72 GLY A CA 1
ATOM 486 C C . GLY A 1 72 ? 15.359 -3.460 -2.518 1.00 94.94 72 GLY A C 1
ATOM 487 O O . GLY A 1 72 ? 14.993 -2.796 -3.480 1.00 94.94 72 GLY A O 1
ATOM 488 N N . THR A 1 73 ? 15.795 -4.708 -2.643 1.00 95.56 73 THR A N 1
ATOM 489 C CA . THR A 1 73 ? 15.887 -5.438 -3.921 1.00 95.56 73 THR A CA 1
ATOM 490 C C . THR A 1 73 ? 14.781 -6.475 -4.106 1.00 95.56 73 THR A C 1
ATOM 492 O O . THR A 1 73 ? 14.706 -7.101 -5.156 1.00 95.56 73 THR A O 1
ATOM 495 N N . MET A 1 74 ? 13.951 -6.678 -3.080 1.00 96.25 74 MET A N 1
ATOM 496 C CA . MET A 1 74 ? 12.828 -7.621 -3.068 1.00 96.25 74 MET A CA 1
ATOM 497 C C . MET A 1 74 ? 11.482 -6.893 -2.972 1.00 96.25 74 MET A C 1
ATOM 499 O O . MET A 1 74 ? 10.515 -7.429 -2.437 1.00 96.25 74 MET A O 1
ATOM 503 N N . THR A 1 75 ? 11.429 -5.630 -3.398 1.00 98.31 75 THR A N 1
ATOM 504 C CA . THR A 1 75 ? 10.185 -4.859 -3.384 1.00 98.31 75 THR A CA 1
ATOM 505 C C . THR A 1 75 ? 9.351 -5.221 -4.607 1.00 98.31 75 THR A C 1
ATOM 507 O O . THR A 1 75 ? 9.855 -5.210 -5.729 1.00 98.31 75 THR A O 1
ATOM 510 N N . MET A 1 76 ? 8.076 -5.527 -4.391 1.00 97.88 76 MET A N 1
ATOM 511 C CA . MET A 1 76 ? 7.131 -5.886 -5.443 1.00 97.88 76 MET A CA 1
ATOM 512 C C . MET A 1 76 ? 5.789 -5.220 -5.173 1.00 97.88 76 MET A C 1
ATOM 514 O O . MET A 1 76 ? 5.224 -5.356 -4.090 1.00 97.88 76 MET A O 1
ATOM 518 N N . ILE A 1 77 ? 5.294 -4.485 -6.158 1.00 98.44 77 ILE A N 1
ATOM 519 C CA . ILE A 1 77 ? 4.005 -3.810 -6.120 1.00 98.44 77 ILE A CA 1
ATOM 520 C C . ILE A 1 77 ? 3.115 -4.478 -7.152 1.00 98.44 77 ILE A C 1
ATOM 522 O O . ILE A 1 77 ? 3.390 -4.394 -8.350 1.00 98.44 77 ILE A O 1
ATOM 526 N N . ASP A 1 78 ? 2.073 -5.141 -6.673 1.00 96.94 78 ASP A N 1
ATOM 527 C CA . ASP A 1 78 ? 1.037 -5.710 -7.512 1.00 96.94 78 ASP A CA 1
ATOM 528 C C . ASP A 1 78 ? -0.147 -4.743 -7.625 1.00 96.94 78 ASP A C 1
ATOM 530 O O . ASP A 1 78 ? -0.872 -4.522 -6.651 1.00 96.94 78 ASP A O 1
ATOM 534 N N . GLY A 1 79 ? -0.283 -4.122 -8.799 1.00 96.25 79 GLY A N 1
ATOM 535 C CA . GLY A 1 79 ? -1.247 -3.065 -9.114 1.00 96.25 79 GLY A CA 1
ATOM 536 C C . GLY A 1 79 ? -0.598 -1.720 -9.464 1.00 96.25 79 GLY A C 1
ATOM 537 O O . GLY A 1 79 ? 0.629 -1.572 -9.463 1.00 96.25 79 GLY A O 1
ATOM 538 N N . ASP A 1 80 ? -1.435 -0.727 -9.774 1.00 98.38 80 ASP A N 1
ATOM 539 C CA . ASP A 1 80 ? -0.965 0.576 -10.256 1.00 98.38 80 ASP A CA 1
ATOM 540 C C . ASP A 1 80 ? -0.280 1.396 -9.152 1.00 98.38 80 ASP A C 1
ATOM 542 O O . ASP A 1 80 ? -0.630 1.342 -7.964 1.00 98.38 80 ASP A O 1
ATOM 546 N N . MET A 1 81 ? 0.687 2.217 -9.560 1.00 98.50 81 MET A N 1
ATOM 547 C CA . MET A 1 81 ? 1.402 3.154 -8.696 1.00 98.50 81 MET A CA 1
ATOM 548 C C . MET A 1 81 ? 1.219 4.592 -9.180 1.00 98.50 81 MET A C 1
ATOM 550 O O . MET A 1 81 ? 1.173 4.861 -10.378 1.00 98.50 81 MET A O 1
ATOM 554 N N . GLY A 1 82 ? 1.179 5.561 -8.262 1.00 98.12 82 GLY A N 1
ATOM 555 C CA . GLY A 1 82 ? 1.088 6.965 -8.656 1.00 98.12 82 GLY A CA 1
ATOM 556 C C . GLY A 1 82 ? 1.707 7.986 -7.713 1.00 98.12 82 GLY A C 1
ATOM 557 O O . GLY A 1 82 ? 1.971 7.739 -6.534 1.00 98.12 82 GLY A O 1
ATOM 558 N N . THR A 1 83 ? 1.917 9.186 -8.255 1.00 98.50 83 THR A N 1
ATOM 559 C CA . THR A 1 83 ? 2.217 10.401 -7.491 1.00 98.50 83 THR A CA 1
ATOM 560 C C . THR A 1 83 ? 1.711 11.644 -8.226 1.00 98.50 83 THR A C 1
ATOM 562 O O . THR A 1 83 ? 1.664 11.693 -9.453 1.00 98.50 83 THR A O 1
ATOM 565 N N . THR A 1 84 ? 1.387 12.699 -7.476 1.00 97.94 84 THR A N 1
ATOM 566 C CA . THR A 1 84 ? 1.185 14.050 -8.040 1.00 97.94 84 THR A CA 1
ATOM 567 C C . THR A 1 84 ? 2.497 14.839 -8.173 1.00 97.94 84 THR A C 1
ATOM 569 O O . THR A 1 84 ? 2.500 16.002 -8.579 1.00 97.94 84 THR A O 1
ATOM 572 N N . GLY A 1 85 ? 3.633 14.230 -7.827 1.00 96.31 85 GLY A N 1
ATOM 573 C CA . GLY A 1 85 ? 4.965 14.774 -8.063 1.00 96.31 85 GLY A CA 1
ATOM 574 C C . GLY A 1 85 ? 5.469 14.563 -9.495 1.00 96.31 85 GLY A C 1
ATOM 575 O O . GLY A 1 85 ? 4.852 13.888 -10.322 1.00 96.31 85 GLY A O 1
ATOM 576 N N . ALA A 1 86 ? 6.642 15.134 -9.782 1.00 96.69 86 ALA A N 1
ATOM 577 C CA . ALA A 1 86 ? 7.429 14.759 -10.957 1.00 96.69 86 ALA A CA 1
ATOM 578 C C . ALA A 1 86 ? 7.824 13.279 -10.881 1.00 96.69 86 ALA A C 1
ATOM 580 O O . ALA A 1 86 ? 8.064 12.768 -9.786 1.00 96.69 86 ALA A O 1
ATOM 581 N N . SER A 1 87 ? 7.975 12.611 -12.027 1.00 96.31 87 SER A N 1
ATOM 582 C CA . SER A 1 87 ? 8.362 11.191 -12.062 1.00 96.31 87 SER A CA 1
ATOM 583 C C . SER A 1 87 ? 9.696 10.905 -11.353 1.00 96.31 87 SER A C 1
ATOM 585 O O . SER A 1 87 ? 9.928 9.795 -10.895 1.00 96.31 87 SER A O 1
ATOM 587 N N . THR A 1 88 ? 10.566 11.910 -11.214 1.00 96.06 88 THR A N 1
ATOM 588 C CA . THR A 1 88 ? 11.837 11.828 -10.471 1.00 96.06 88 THR A CA 1
ATOM 589 C C . THR A 1 88 ? 11.667 11.699 -8.955 1.00 96.06 88 THR A C 1
ATOM 591 O O . THR A 1 88 ? 12.653 11.487 -8.258 1.00 96.06 88 THR A O 1
ATOM 594 N N . MET A 1 89 ? 10.451 11.881 -8.430 1.00 97.75 89 MET A N 1
ATOM 595 C CA . MET A 1 89 ? 10.121 11.604 -7.027 1.00 97.75 89 MET A CA 1
ATOM 596 C C . MET A 1 89 ? 9.873 10.109 -6.778 1.00 97.75 89 MET A C 1
ATOM 598 O O . MET A 1 89 ? 9.733 9.698 -5.629 1.00 97.75 89 MET A O 1
ATOM 602 N N . ILE A 1 90 ? 9.810 9.299 -7.840 1.00 98.44 90 ILE A N 1
ATOM 603 C CA . ILE A 1 90 ? 9.843 7.843 -7.746 1.00 98.44 90 ILE A CA 1
ATOM 604 C C . ILE A 1 90 ? 11.293 7.389 -7.898 1.00 98.44 90 ILE A C 1
ATOM 606 O O . ILE A 1 90 ? 11.977 7.798 -8.839 1.00 98.44 90 ILE A O 1
ATOM 610 N N . THR A 1 91 ? 11.773 6.560 -6.970 1.00 98.25 91 THR A N 1
ATOM 611 C CA . THR A 1 91 ? 13.149 6.039 -7.002 1.00 98.25 91 THR A CA 1
ATOM 612 C C . THR A 1 91 ? 13.223 4.587 -6.551 1.00 98.25 91 THR A C 1
ATOM 614 O O . THR A 1 91 ? 12.624 4.241 -5.532 1.00 98.25 91 THR A O 1
ATOM 617 N N . GLY A 1 92 ? 14.050 3.784 -7.217 1.00 97.25 92 GLY A N 1
ATOM 618 C CA . GLY A 1 92 ? 14.276 2.380 -6.889 1.00 97.25 92 GLY A CA 1
ATOM 619 C C . GLY A 1 92 ? 13.169 1.449 -7.376 1.00 97.25 92 GLY A C 1
ATOM 620 O O . GLY A 1 92 ? 12.869 0.466 -6.706 1.00 97.25 92 GLY A O 1
ATOM 621 N N . PHE A 1 93 ? 12.519 1.795 -8.486 1.00 98.31 93 PHE A N 1
ATOM 622 C CA . PHE A 1 93 ? 11.459 0.982 -9.073 1.00 98.31 93 PHE A CA 1
ATOM 623 C C . PHE A 1 93 ? 11.623 0.860 -10.582 1.00 98.31 93 PHE A C 1
ATOM 625 O O . PHE A 1 93 ? 12.200 1.741 -11.212 1.00 98.31 93 PHE A O 1
ATOM 632 N N . HIS A 1 94 ? 11.015 -0.153 -11.176 1.00 97.12 94 HIS A N 1
ATOM 633 C CA . HIS A 1 94 ? 10.749 -0.239 -12.602 1.00 97.12 94 HIS A CA 1
ATOM 634 C C . HIS A 1 94 ? 9.334 -0.760 -12.850 1.00 97.12 94 HIS A C 1
ATOM 636 O O . HIS A 1 94 ? 8.775 -1.513 -12.054 1.00 97.12 94 HIS A O 1
ATOM 642 N N . SER A 1 95 ? 8.771 -0.355 -13.980 1.00 94.06 95 SER A N 1
ATOM 643 C CA . SER A 1 95 ? 7.574 -0.936 -14.582 1.00 94.06 95 SER A CA 1
ATOM 644 C C . SER A 1 95 ? 7.948 -1.608 -15.905 1.00 94.06 95 SER A C 1
ATOM 646 O O . SER A 1 95 ? 9.110 -1.592 -16.323 1.00 94.06 95 SER A O 1
ATOM 648 N N . ALA A 1 96 ? 6.956 -2.136 -16.622 1.00 90.50 96 ALA A N 1
ATOM 649 C CA . ALA A 1 96 ? 7.151 -2.636 -17.982 1.00 90.50 96 ALA A CA 1
ATOM 650 C C . ALA A 1 96 ? 7.669 -1.564 -18.966 1.00 90.50 96 ALA A C 1
ATOM 652 O O . ALA A 1 96 ? 8.243 -1.900 -20.002 1.00 90.50 96 ALA A O 1
ATOM 653 N N . THR A 1 97 ? 7.459 -0.277 -18.670 1.00 88.06 97 THR A N 1
ATOM 654 C CA . THR A 1 97 ? 7.725 0.830 -19.600 1.00 88.06 97 THR A CA 1
ATOM 655 C C . THR A 1 97 ? 8.930 1.683 -19.216 1.00 88.06 97 THR A C 1
ATOM 657 O O . THR A 1 97 ? 9.526 2.308 -20.098 1.00 88.06 97 THR A O 1
ATOM 660 N N . PHE A 1 98 ? 9.311 1.736 -17.935 1.00 92.38 98 PHE A N 1
ATOM 661 C CA . PHE A 1 98 ? 10.368 2.636 -17.475 1.00 92.38 98 PHE A CA 1
ATOM 662 C C . PHE A 1 98 ?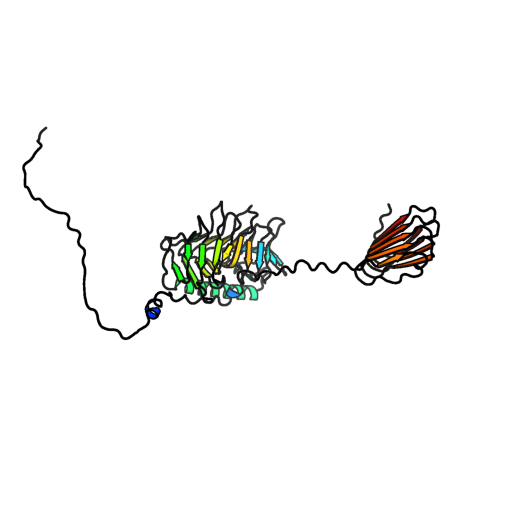 11.057 2.171 -16.181 1.00 92.38 98 PHE A C 1
ATOM 664 O O . PHE A 1 98 ? 10.428 1.564 -15.321 1.00 92.38 98 PHE A O 1
ATOM 671 N N . SER A 1 99 ? 12.340 2.521 -16.009 1.00 96.06 99 SER A N 1
ATOM 672 C CA . SER A 1 99 ? 13.099 2.318 -14.761 1.00 96.06 99 SER A CA 1
ATOM 673 C C . SER A 1 99 ? 13.386 3.654 -14.065 1.00 96.06 99 SER A C 1
ATOM 675 O O . SER A 1 99 ? 14.018 4.561 -14.613 1.00 96.06 99 SER A O 1
ATOM 677 N N . TYR A 1 100 ? 12.913 3.780 -12.831 1.00 94.81 100 TYR A N 1
ATOM 678 C CA . TYR A 1 100 ? 12.933 4.966 -11.984 1.00 94.81 100 TYR A CA 1
ATOM 679 C C . TYR A 1 100 ? 14.134 4.933 -11.032 1.00 94.81 100 TYR A C 1
ATOM 681 O O . TYR A 1 100 ? 14.020 4.526 -9.877 1.00 94.81 100 TYR A O 1
ATOM 689 N N . ALA A 1 101 ? 15.291 5.409 -11.503 1.00 93.00 101 ALA A N 1
ATOM 690 C CA . ALA A 1 101 ? 16.505 5.599 -10.693 1.00 93.00 101 ALA A CA 1
ATOM 691 C C . ALA A 1 101 ? 16.928 4.354 -9.882 1.00 93.00 101 ALA A C 1
ATOM 693 O O . ALA A 1 101 ? 17.247 4.443 -8.691 1.00 93.00 101 ALA A O 1
ATOM 694 N N . GLU A 1 102 ? 16.913 3.191 -10.530 1.00 92.88 102 GLU A N 1
ATOM 695 C CA . GLU A 1 102 ? 17.384 1.946 -9.934 1.00 92.88 102 GLU A CA 1
ATOM 696 C C . GLU A 1 102 ? 18.908 1.838 -9.918 1.00 92.88 102 GLU A C 1
ATOM 698 O O . GLU A 1 102 ? 19.642 2.381 -10.746 1.00 92.88 102 GLU A O 1
ATOM 703 N N . THR A 1 103 ? 19.372 1.079 -8.942 1.00 91.06 103 THR A N 1
ATOM 704 C CA . THR A 1 103 ? 20.742 0.635 -8.729 1.00 91.06 103 THR A CA 1
ATOM 705 C C . THR A 1 103 ? 20.681 -0.840 -8.323 1.00 91.06 103 THR A C 1
ATOM 707 O O . THR A 1 103 ? 19.613 -1.327 -7.942 1.00 91.06 103 THR A O 1
ATOM 710 N N . PRO A 1 104 ? 21.816 -1.554 -8.280 1.00 90.81 104 PRO A N 1
ATOM 711 C CA . PRO A 1 104 ? 21.843 -2.930 -7.780 1.00 90.81 104 PRO A CA 1
ATOM 712 C C . PRO A 1 104 ? 21.343 -3.115 -6.334 1.00 90.81 104 PRO A C 1
ATOM 714 O O . PRO A 1 104 ? 21.186 -4.249 -5.898 1.00 90.81 104 PRO A O 1
ATOM 717 N N . LEU A 1 105 ? 21.133 -2.030 -5.575 1.00 90.44 105 LEU A N 1
ATOM 718 C CA . LEU A 1 105 ? 20.718 -2.062 -4.169 1.00 90.44 105 LEU A CA 1
ATOM 719 C C . LEU A 1 105 ? 19.262 -1.621 -3.936 1.00 90.44 105 LEU A C 1
ATOM 721 O O . LEU A 1 105 ? 18.812 -1.633 -2.793 1.00 90.44 105 LEU A O 1
ATOM 725 N N . ASN A 1 106 ? 18.523 -1.213 -4.971 1.00 91.50 106 ASN A N 1
ATOM 726 C CA . ASN A 1 106 ? 17.144 -0.733 -4.832 1.00 91.50 106 ASN A CA 1
ATOM 727 C C . ASN A 1 106 ? 16.280 -1.091 -6.049 1.00 91.50 106 ASN A C 1
ATOM 729 O O . ASN A 1 106 ? 15.810 -0.215 -6.768 1.00 91.50 106 ASN A O 1
ATOM 733 N N . VAL A 1 107 ? 16.095 -2.386 -6.281 1.00 95.06 107 VAL A N 1
ATOM 734 C CA . VAL A 1 107 ? 15.278 -2.905 -7.384 1.00 95.06 107 VAL A CA 1
ATOM 735 C C . VAL A 1 107 ? 13.864 -3.180 -6.881 1.00 95.06 107 VAL A C 1
ATOM 737 O O . VAL A 1 107 ? 13.681 -3.919 -5.911 1.00 95.06 107 VAL A O 1
ATOM 740 N N . GLY A 1 108 ? 12.870 -2.566 -7.519 1.00 97.56 108 GLY A N 1
ATOM 741 C CA . GLY A 1 108 ? 11.469 -2.686 -7.122 1.00 97.56 108 GLY A CA 1
ATOM 742 C C . GLY A 1 108 ? 10.565 -2.891 -8.328 1.00 97.56 108 GLY A C 1
ATOM 743 O O . GLY A 1 108 ? 10.447 -1.995 -9.154 1.00 97.56 108 GLY A O 1
ATOM 744 N N . ALA A 1 109 ? 9.907 -4.039 -8.434 1.00 97.25 109 ALA A N 1
ATOM 745 C CA . ALA A 1 109 ? 9.014 -4.309 -9.556 1.00 97.25 109 ALA A CA 1
ATOM 746 C C . ALA A 1 109 ? 7.621 -3.713 -9.310 1.00 97.25 109 ALA A C 1
ATOM 748 O O . ALA A 1 109 ? 7.080 -3.841 -8.210 1.00 97.25 109 ALA A O 1
ATOM 749 N N . VAL A 1 110 ? 7.030 -3.099 -10.334 1.00 98.00 110 VAL A N 1
ATOM 750 C CA . VAL A 1 110 ? 5.620 -2.682 -10.367 1.00 98.00 110 VAL A CA 1
ATOM 751 C C . VAL A 1 110 ? 4.929 -3.430 -11.505 1.00 98.00 110 VAL A C 1
ATOM 753 O O . VAL A 1 110 ? 5.359 -3.312 -12.655 1.00 98.00 110 VAL A O 1
ATOM 756 N N . SER A 1 111 ? 3.901 -4.225 -11.189 1.00 96.56 111 SER A N 1
ATOM 757 C CA . SER A 1 111 ? 3.157 -5.009 -12.190 1.00 96.56 111 SER A CA 1
ATOM 758 C C . SER A 1 111 ? 2.194 -4.148 -13.014 1.00 96.56 111 SER A C 1
ATOM 760 O O . SER A 1 111 ? 1.980 -4.438 -14.190 1.00 96.56 111 SER A O 1
ATOM 762 N N . GLY A 1 112 ? 1.643 -3.094 -12.401 1.00 95.31 112 GLY A N 1
ATOM 763 C CA . GLY A 1 112 ? 0.719 -2.154 -13.028 1.00 95.31 112 GLY A CA 1
ATOM 764 C C . GLY A 1 112 ? 1.390 -0.951 -13.694 1.00 95.31 112 GLY A C 1
ATOM 765 O O . GLY A 1 112 ? 2.617 -0.857 -13.830 1.00 95.31 112 GLY A O 1
ATOM 766 N N . ASP A 1 113 ? 0.551 0.002 -14.088 1.00 96.44 113 ASP A N 1
ATOM 767 C CA . ASP A 1 113 ? 0.981 1.260 -14.686 1.00 96.44 113 ASP A CA 1
ATOM 768 C C . ASP A 1 113 ? 1.454 2.258 -13.617 1.00 96.44 113 ASP A C 1
ATOM 770 O O . ASP A 1 113 ? 1.049 2.229 -12.451 1.00 96.44 113 ASP A O 1
ATOM 774 N N . VAL A 1 114 ? 2.338 3.175 -14.023 1.00 97.88 114 VAL A N 1
ATOM 775 C CA . VAL A 1 114 ? 2.913 4.192 -13.133 1.00 97.88 114 VAL A CA 1
ATOM 776 C C . VAL A 1 114 ? 2.512 5.590 -13.602 1.00 97.88 114 VAL A C 1
ATOM 778 O O . VAL A 1 114 ? 3.031 6.102 -14.594 1.00 97.88 114 VAL A O 1
ATOM 781 N N . TYR A 1 115 ? 1.618 6.238 -12.852 1.00 98.19 115 TYR A N 1
ATOM 782 C CA . TYR A 1 115 ? 1.030 7.534 -13.202 1.00 98.19 115 TYR A CA 1
ATOM 783 C C . TYR A 1 115 ? 1.698 8.688 -12.451 1.00 98.19 115 TYR A C 1
ATOM 785 O O .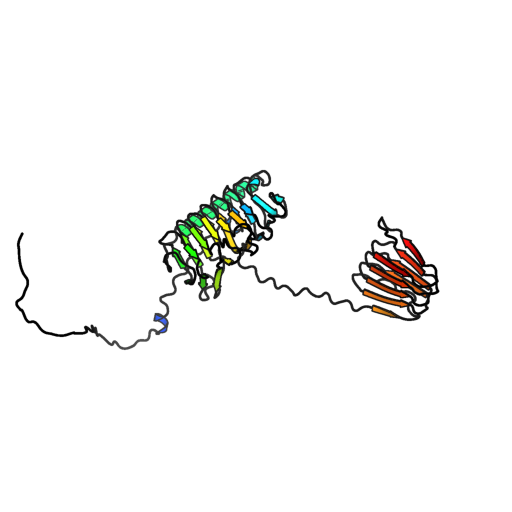 TYR A 1 115 ? 1.611 8.803 -11.225 1.00 98.19 115 TYR A O 1
ATOM 793 N N . THR A 1 116 ? 2.358 9.582 -13.186 1.00 97.50 116 THR A N 1
ATOM 794 C CA . THR A 1 116 ? 3.111 10.705 -12.607 1.00 97.50 116 THR A CA 1
ATOM 795 C C . THR A 1 116 ? 2.994 11.965 -13.459 1.00 97.50 116 THR A C 1
ATOM 797 O O . THR A 1 116 ? 2.423 11.953 -14.545 1.00 97.50 116 THR A O 1
ATOM 800 N N . ASN A 1 117 ? 3.600 13.067 -13.012 1.00 95.62 117 ASN A N 1
ATOM 801 C CA . ASN A 1 117 ? 3.920 14.181 -13.906 1.00 95.62 117 ASN A CA 1
ATOM 802 C C . ASN A 1 117 ? 5.194 13.885 -14.728 1.00 95.62 117 ASN A C 1
ATOM 804 O O . ASN A 1 117 ? 5.895 12.894 -14.494 1.00 95.62 117 ASN A O 1
ATOM 808 N N . ALA A 1 118 ? 5.521 14.778 -15.659 1.00 91.94 118 ALA A N 1
ATOM 809 C CA . ALA A 1 118 ? 6.762 14.800 -16.424 1.00 91.94 118 ALA A CA 1
ATOM 810 C C . ALA A 1 118 ? 8.017 14.613 -15.530 1.00 91.94 118 ALA A C 1
ATOM 812 O O . ALA A 1 118 ? 7.994 14.959 -14.341 1.00 91.94 118 ALA A O 1
ATOM 813 N N . PRO A 1 119 ? 9.147 14.127 -16.079 1.00 94.38 119 PRO A N 1
ATOM 814 C CA . PRO A 1 119 ? 9.395 13.857 -17.500 1.00 94.38 119 PRO A CA 1
ATOM 815 C C . PRO A 1 119 ? 8.813 12.554 -18.059 1.00 94.38 119 PRO A C 1
ATOM 817 O O . PRO A 1 119 ? 8.645 12.494 -19.271 1.00 94.38 119 PRO A O 1
ATOM 820 N N . GLN A 1 120 ? 8.528 11.539 -17.235 1.00 92.62 120 GLN A N 1
ATOM 821 C CA . GLN A 1 120 ? 8.079 10.235 -17.758 1.00 92.62 120 GLN A CA 1
ATOM 822 C C . GLN A 1 120 ? 6.564 10.122 -17.899 1.00 92.62 120 GLN A C 1
ATOM 824 O O . GLN A 1 120 ? 6.089 9.513 -18.850 1.00 92.62 120 GLN A O 1
ATOM 829 N N . GLY A 1 121 ? 5.811 10.738 -16.986 1.00 93.12 121 GLY A N 1
ATOM 830 C CA . GLY A 1 121 ? 4.361 10.808 -17.102 1.00 93.12 121 GLY A CA 1
ATOM 831 C C . GLY A 1 121 ? 3.919 11.867 -18.110 1.00 93.12 121 GLY A C 1
ATOM 832 O O . GLY A 1 121 ? 4.543 12.925 -18.256 1.00 93.12 121 GLY A O 1
ATOM 833 N N . THR A 1 122 ? 2.821 11.591 -18.801 1.00 93.94 122 THR A N 1
ATOM 834 C CA . THR A 1 122 ? 2.157 12.535 -19.699 1.00 93.94 122 THR A CA 1
ATOM 835 C C . THR A 1 122 ? 1.289 13.531 -18.922 1.00 93.94 122 THR A C 1
ATOM 837 O O . THR A 1 122 ? 1.017 13.377 -17.731 1.00 93.94 122 THR A O 1
ATOM 840 N N . ALA A 1 123 ? 0.802 14.573 -19.602 1.00 95.69 123 ALA A N 1
ATOM 841 C CA . ALA A 1 123 ? -0.180 15.478 -19.005 1.00 95.69 123 ALA A CA 1
ATOM 842 C C . ALA A 1 123 ? -1.466 14.737 -18.594 1.00 95.69 123 ALA A C 1
ATOM 844 O O . ALA A 1 123 ? -2.041 15.054 -17.557 1.00 95.69 123 ALA A O 1
ATOM 845 N N . SER A 1 124 ? -1.893 13.739 -19.374 1.00 97.00 124 SER A N 1
ATOM 846 C CA . SER A 1 124 ? -3.062 12.916 -19.056 1.00 97.00 124 SER A CA 1
ATOM 847 C C . SER A 1 124 ? -2.838 12.055 -17.814 1.00 97.00 124 SER A C 1
ATOM 849 O O . SER A 1 124 ? -3.723 12.012 -16.962 1.00 97.00 124 SER A O 1
ATOM 851 N N . ASP A 1 125 ? -1.654 11.456 -17.664 1.00 96.69 125 ASP A N 1
ATOM 852 C CA . ASP A 1 125 ? -1.307 10.664 -16.473 1.00 96.69 125 ASP A CA 1
ATOM 853 C C . ASP A 1 125 ? -1.323 11.535 -15.219 1.00 96.69 125 ASP A C 1
ATOM 855 O O . ASP A 1 125 ? -1.853 11.143 -14.180 1.00 96.69 125 ASP A O 1
ATOM 859 N N . PHE A 1 126 ? -0.811 12.764 -15.329 1.00 97.38 126 PHE A N 1
ATOM 860 C CA . PHE A 1 126 ? -0.835 13.714 -14.227 1.00 97.38 126 PHE A CA 1
ATOM 861 C C . PHE A 1 126 ? -2.256 14.155 -13.848 1.00 97.38 126 PHE A C 1
ATOM 863 O O . PHE A 1 126 ? -2.572 14.261 -12.661 1.00 97.38 126 PHE A O 1
ATOM 870 N N . GLU A 1 127 ? -3.130 14.412 -14.826 1.00 97.81 127 GLU A N 1
ATOM 871 C CA . GLU A 1 127 ? -4.542 14.704 -14.550 1.00 97.81 127 GLU A CA 1
ATOM 872 C C . GLU A 1 127 ? -5.247 13.510 -13.894 1.00 97.81 127 GLU A C 1
ATOM 874 O O . GLU A 1 127 ? -5.969 13.701 -12.914 1.00 97.81 127 GLU A O 1
ATOM 879 N N . TYR A 1 128 ? -4.990 12.287 -14.366 1.00 98.00 128 TYR A N 1
ATOM 880 C CA . TYR A 1 128 ? -5.542 11.070 -13.774 1.00 98.00 128 TYR A CA 1
ATOM 881 C C . TYR A 1 128 ? -5.075 10.880 -12.323 1.00 98.00 128 TYR A C 1
ATOM 883 O O . TYR A 1 128 ? -5.906 10.732 -11.426 1.00 98.00 128 TYR A O 1
ATOM 891 N N . ALA A 1 129 ? -3.773 11.024 -12.054 1.00 98.12 129 ALA A N 1
ATOM 892 C CA . ALA A 1 129 ? -3.212 10.943 -10.704 1.00 98.12 129 ALA A CA 1
ATOM 893 C C . ALA A 1 129 ? -3.833 11.972 -9.736 1.00 98.12 129 ALA A C 1
ATOM 895 O O . ALA A 1 129 ? -4.032 11.685 -8.553 1.00 98.12 129 ALA A O 1
ATOM 896 N N . LYS A 1 130 ? -4.191 13.171 -10.219 1.00 98.12 130 LYS A N 1
ATOM 897 C CA . LYS A 1 130 ? -4.897 14.175 -9.402 1.00 98.12 130 LYS A CA 1
ATOM 898 C C . LYS A 1 130 ? -6.329 13.769 -9.056 1.00 98.12 130 LYS A C 1
ATOM 900 O O . LYS A 1 130 ? -6.778 14.075 -7.954 1.00 98.12 130 LYS A O 1
ATOM 905 N N . LEU A 1 131 ? -7.046 13.111 -9.967 1.00 98.06 131 LEU A N 1
ATOM 906 C CA . LEU A 1 131 ? -8.392 12.601 -9.686 1.00 98.06 131 LEU A CA 1
ATOM 907 C C . LEU A 1 131 ? -8.338 11.455 -8.671 1.00 98.06 131 LEU A C 1
ATOM 909 O O . LEU A 1 131 ? -9.092 11.458 -7.703 1.00 98.06 131 LEU A O 1
ATOM 913 N N . VAL A 1 132 ? -7.374 10.548 -8.832 1.00 98.19 132 VAL A N 1
ATOM 914 C CA . VAL A 1 132 ? -7.118 9.433 -7.910 1.00 98.19 132 VAL A CA 1
ATOM 915 C C . VAL A 1 132 ? -6.892 9.932 -6.483 1.00 98.19 132 VAL A C 1
ATOM 917 O O . VAL A 1 132 ? -7.569 9.492 -5.555 1.00 98.19 132 VAL A O 1
ATOM 920 N N . ILE A 1 133 ? -5.992 10.903 -6.282 1.00 98.00 133 ILE A N 1
ATOM 921 C CA . ILE A 1 133 ? -5.724 11.410 -4.928 1.00 98.00 133 ILE A CA 1
ATOM 922 C C . ILE A 1 133 ? -6.884 12.237 -4.358 1.00 98.00 133 ILE A C 1
ATOM 924 O O . ILE A 1 133 ? -7.047 12.308 -3.138 1.00 98.00 133 ILE A O 1
ATOM 928 N N . ALA A 1 134 ? -7.706 12.849 -5.216 1.00 98.31 134 ALA A N 1
ATOM 929 C CA . ALA A 1 134 ? -8.924 13.531 -4.791 1.00 98.31 134 ALA A CA 1
ATOM 930 C C . ALA A 1 134 ? -9.970 12.533 -4.268 1.00 98.31 134 ALA A C 1
ATOM 932 O O . ALA A 1 134 ? -10.552 12.779 -3.211 1.00 98.31 134 ALA A O 1
ATOM 933 N N . ASP A 1 135 ? -10.149 11.390 -4.932 1.00 98.50 135 ASP A N 1
ATOM 934 C CA . ASP A 1 135 ? -11.039 10.323 -4.462 1.00 98.50 135 ASP A CA 1
ATOM 935 C C . ASP A 1 135 ? -10.509 9.665 -3.179 1.00 98.50 135 ASP A C 1
ATOM 937 O O . ASP A 1 135 ? -11.268 9.469 -2.228 1.00 98.50 135 ASP A O 1
ATOM 941 N N . ALA A 1 136 ? -9.192 9.450 -3.067 1.00 98.44 136 ALA A N 1
ATOM 942 C CA . ALA A 1 136 ? -8.577 8.995 -1.817 1.00 98.44 136 ALA A CA 1
ATOM 943 C C . ALA A 1 136 ? -8.809 9.986 -0.657 1.00 98.44 136 ALA A C 1
ATOM 945 O O . ALA A 1 136 ? -9.031 9.579 0.485 1.00 98.44 136 ALA A O 1
ATOM 946 N N . LEU A 1 137 ? -8.795 11.297 -0.932 1.00 98.56 137 LEU A N 1
ATOM 947 C CA . LEU A 1 137 ? -9.131 12.326 0.057 1.00 98.56 137 LEU A CA 1
ATOM 948 C C . LEU A 1 137 ? -10.619 12.286 0.443 1.00 98.56 137 LEU A C 1
ATOM 950 O O . LEU A 1 137 ? -10.947 12.493 1.614 1.00 98.56 137 LEU A O 1
ATOM 954 N N . ILE A 1 138 ? -11.521 12.021 -0.505 1.00 98.56 138 ILE A N 1
ATOM 955 C CA . ILE A 1 138 ? -12.950 11.827 -0.220 1.00 98.56 138 ILE A CA 1
ATOM 956 C C . ILE A 1 138 ? -13.134 10.619 0.703 1.00 98.56 138 ILE A C 1
ATOM 958 O O . ILE A 1 138 ? -13.764 10.769 1.751 1.00 98.56 138 ILE A O 1
ATOM 962 N N . ALA A 1 139 ? -12.518 9.478 0.383 1.00 98.50 139 ALA A N 1
ATOM 963 C CA . ALA A 1 139 ? -12.548 8.278 1.217 1.00 98.50 139 ALA A CA 1
ATOM 964 C C . ALA A 1 139 ? -11.974 8.542 2.619 1.00 98.50 139 ALA A C 1
ATOM 966 O O . ALA A 1 139 ? -12.593 8.204 3.625 1.00 98.50 139 ALA A O 1
ATOM 967 N N . PHE A 1 140 ? -10.833 9.233 2.720 1.00 98.75 140 PHE A N 1
ATOM 968 C CA . PHE A 1 140 ? -10.248 9.626 4.005 1.00 98.75 140 PHE A CA 1
ATOM 969 C C . PHE A 1 140 ? -11.218 10.443 4.870 1.00 98.75 140 PHE A C 1
ATOM 971 O O . PHE A 1 140 ? -11.349 10.186 6.069 1.00 98.75 140 PHE A O 1
ATOM 978 N N . ASN A 1 141 ? -11.893 11.431 4.274 1.00 98.38 141 ASN A N 1
ATOM 979 C CA . ASN A 1 141 ? -12.849 12.281 4.981 1.00 98.38 141 ASN A CA 1
ATOM 980 C C . ASN A 1 141 ? -14.123 11.517 5.358 1.00 98.38 141 ASN A C 1
ATOM 982 O O . ASN A 1 141 ? -14.629 11.710 6.462 1.00 98.38 141 ASN A O 1
ATOM 986 N N . ASP A 1 142 ? -14.614 10.635 4.485 1.00 98.38 142 ASP A N 1
ATOM 987 C CA . ASP A 1 142 ? -15.736 9.743 4.779 1.00 98.38 142 ASP A CA 1
ATOM 988 C C . ASP A 1 142 ? -15.413 8.844 5.979 1.00 98.38 142 ASP A C 1
ATOM 990 O O . ASP A 1 142 ? -16.142 8.870 6.974 1.00 98.38 142 ASP A O 1
ATOM 994 N N . LEU A 1 143 ? -14.276 8.140 5.941 1.00 98.25 143 LEU A N 1
ATOM 995 C CA . LEU A 1 143 ? -13.800 7.290 7.032 1.00 98.25 143 LEU A CA 1
ATOM 996 C C . LEU A 1 143 ? -13.661 8.076 8.338 1.00 98.25 143 LEU A C 1
ATOM 998 O O . LEU A 1 143 ? -14.097 7.592 9.378 1.00 98.25 143 LEU A O 1
ATOM 1002 N N . ALA A 1 144 ? -13.110 9.294 8.298 1.00 97.69 144 ALA A N 1
ATOM 1003 C CA . ALA A 1 144 ? -12.973 10.160 9.472 1.00 97.69 144 ALA A CA 1
ATOM 1004 C C . ALA A 1 144 ? -14.319 10.691 10.000 1.00 97.69 144 ALA A C 1
ATOM 1006 O O . ALA A 1 144 ? -14.416 11.042 11.176 1.00 97.69 144 ALA A O 1
ATOM 1007 N N . SER A 1 145 ? -15.342 10.770 9.142 1.00 96.75 145 SER A N 1
ATOM 1008 C CA . SER A 1 145 ? -16.683 11.256 9.490 1.00 96.75 145 SER A CA 1
ATOM 1009 C C . SER A 1 145 ? -17.600 10.180 10.072 1.00 96.75 145 SER A C 1
ATOM 1011 O O . SER A 1 145 ? -18.653 10.513 10.624 1.00 96.75 145 SER A O 1
ATOM 1013 N N . ARG A 1 146 ? -17.223 8.896 9.961 1.00 95.69 146 ARG A N 1
ATOM 1014 C CA . ARG A 1 146 ? -17.994 7.797 10.555 1.00 95.69 146 ARG A CA 1
ATOM 1015 C C . ARG A 1 146 ? -18.127 8.012 12.069 1.00 95.69 146 ARG A C 1
ATOM 1017 O O . ARG A 1 146 ? -17.161 8.474 12.682 1.00 95.69 146 ARG A O 1
ATOM 1024 N N . PRO A 1 147 ? -19.287 7.683 12.674 1.00 96.31 147 PRO A N 1
ATOM 1025 C CA . PRO A 1 147 ? -19.482 7.827 14.111 1.00 96.31 147 PRO A CA 1
ATOM 1026 C C . PRO A 1 147 ? -18.356 7.170 14.906 1.00 96.31 147 PRO A C 1
ATOM 1028 O O . PRO A 1 147 ? -17.935 6.060 14.586 1.00 96.31 147 PRO A O 1
ATOM 1031 N N . ASP A 1 148 ? -17.896 7.870 15.940 1.00 94.38 148 ASP A N 1
ATOM 1032 C CA . ASP A 1 148 ? -16.768 7.438 16.756 1.00 94.38 148 ASP A CA 1
ATOM 1033 C C . ASP A 1 148 ? -16.998 6.042 17.353 1.00 94.38 148 ASP A C 1
ATOM 1035 O O . ASP A 1 148 ? -18.023 5.761 17.979 1.00 94.38 148 ASP A O 1
ATOM 1039 N N . GLY A 1 149 ? -16.002 5.180 17.155 1.00 93.12 149 GLY A N 1
ATOM 1040 C CA . GLY A 1 149 ? -15.940 3.836 17.708 1.00 93.12 149 GLY A CA 1
ATOM 1041 C C . GLY A 1 149 ? -15.389 3.766 19.130 1.00 93.12 149 GLY A C 1
ATOM 1042 O O . GLY A 1 149 ? -14.939 4.761 19.698 1.00 93.12 149 GLY A O 1
ATOM 1043 N N . ILE A 1 150 ? -15.359 2.556 19.692 1.00 95.44 150 ILE A N 1
ATOM 1044 C CA . ILE A 1 150 ? -14.663 2.294 20.961 1.00 95.44 150 ILE A CA 1
ATOM 1045 C C . ILE A 1 150 ? -13.136 2.286 20.771 1.00 95.44 150 ILE A C 1
ATOM 1047 O O . ILE A 1 150 ? -12.639 1.999 19.680 1.00 95.44 150 ILE A O 1
ATOM 1051 N N . ASP A 1 151 ? -12.396 2.541 21.854 1.00 96.94 151 ASP A N 1
ATOM 1052 C CA . ASP A 1 151 ? -10.941 2.349 21.942 1.00 96.94 151 ASP A CA 1
ATOM 1053 C C . ASP A 1 151 ? -10.631 1.128 22.837 1.00 96.94 151 ASP A C 1
ATOM 1055 O O . ASP A 1 151 ? -10.480 1.277 24.054 1.00 96.94 151 ASP A O 1
ATOM 1059 N N . PRO A 1 152 ? -10.604 -0.101 22.288 1.00 93.88 152 PRO A N 1
ATOM 1060 C CA . PRO A 1 152 ? -10.663 -1.330 23.084 1.00 93.88 152 PRO A CA 1
ATOM 1061 C C . PRO A 1 152 ? -9.390 -1.615 23.891 1.00 93.88 152 PRO A C 1
ATOM 1063 O O . PRO A 1 152 ? -9.438 -2.386 24.847 1.00 93.88 152 PRO A O 1
ATOM 1066 N N . GLY A 1 153 ? -8.264 -0.993 23.539 1.00 95.25 153 GLY A N 1
ATOM 1067 C CA . GLY A 1 153 ? -6.983 -1.194 24.216 1.00 95.25 153 GLY A CA 1
ATOM 1068 C C . GLY A 1 153 ? -6.247 0.101 24.531 1.00 95.25 153 GLY A C 1
ATOM 1069 O O . GLY A 1 153 ? -5.024 0.092 24.655 1.00 95.25 153 GLY A O 1
ATOM 1070 N N . ALA A 1 154 ? -6.977 1.218 24.642 1.00 96.50 154 ALA A N 1
ATOM 1071 C CA . ALA A 1 154 ? -6.413 2.543 24.911 1.00 96.50 154 ALA A CA 1
ATOM 1072 C C . ALA A 1 154 ? -5.259 2.902 23.949 1.00 96.50 154 ALA A C 1
ATOM 1074 O O . ALA A 1 154 ? -4.186 3.346 24.365 1.00 96.50 154 ALA A O 1
ATOM 1075 N N . GLY A 1 155 ? -5.467 2.652 22.656 1.00 96.62 155 GLY A N 1
ATOM 1076 C CA . GLY A 1 155 ? -4.483 2.838 21.595 1.00 96.62 155 GLY A CA 1
ATOM 1077 C C . GLY A 1 155 ? -3.604 1.619 21.295 1.00 96.62 155 GLY A C 1
ATOM 1078 O O . GLY A 1 155 ? -2.934 1.631 20.270 1.00 96.62 155 GLY A O 1
ATOM 1079 N N . GLN A 1 156 ? -3.598 0.558 22.109 1.00 98.12 156 GLN A N 1
ATOM 1080 C CA . GLN A 1 156 ? -2.898 -0.697 21.798 1.00 98.12 156 GLN A CA 1
ATOM 1081 C C . GLN A 1 156 ? -3.870 -1.752 21.263 1.00 98.12 156 GLN A C 1
ATOM 1083 O O . GLN A 1 156 ? -4.756 -2.201 21.980 1.00 98.12 156 GLN A O 1
ATOM 1088 N N . LEU A 1 157 ? -3.668 -2.190 20.026 1.00 98.69 157 LEU A N 1
ATOM 1089 C CA . LEU A 1 157 ? -4.478 -3.213 19.366 1.00 98.69 157 LEU A CA 1
ATOM 1090 C C . LEU A 1 157 ? -3.794 -4.588 19.329 1.00 98.69 157 LEU A C 1
ATOM 1092 O O . LEU A 1 157 ? -4.459 -5.598 19.111 1.00 98.69 157 LEU A O 1
ATOM 1096 N N . GLY A 1 158 ? -2.479 -4.653 19.547 1.00 98.31 158 GLY A N 1
ATOM 1097 C CA . GLY A 1 158 ? -1.738 -5.910 19.585 1.00 98.31 158 GLY A CA 1
ATOM 1098 C C . GLY A 1 158 ? -2.254 -6.850 20.677 1.00 98.31 158 GLY A C 1
ATOM 1099 O O . GLY A 1 158 ? -2.415 -6.455 21.833 1.00 98.31 158 GLY A O 1
ATOM 1100 N N . GLY A 1 159 ? -2.501 -8.106 20.310 1.00 97.62 159 GLY A N 1
ATOM 1101 C CA . GLY A 1 159 ? -3.054 -9.143 21.183 1.00 97.62 159 GLY A CA 1
ATOM 1102 C C . GLY A 1 159 ? -4.579 -9.129 21.303 1.00 97.62 159 GLY A C 1
ATOM 1103 O O . GLY A 1 159 ? -5.122 -9.954 22.036 1.00 97.62 159 GLY A O 1
ATOM 1104 N N . LEU A 1 160 ? -5.270 -8.216 20.614 1.00 98.50 160 LEU A N 1
ATOM 1105 C CA . LEU A 1 160 ? -6.730 -8.185 20.585 1.00 98.50 160 LEU A CA 1
ATOM 1106 C C . LEU A 1 160 ? -7.288 -9.024 19.431 1.00 98.50 160 LEU A C 1
ATOM 1108 O O . LEU A 1 160 ? -6.662 -9.177 18.382 1.00 98.50 160 LEU A O 1
ATOM 1112 N N . THR A 1 161 ? -8.516 -9.501 19.623 1.00 98.50 161 THR A N 1
ATOM 1113 C CA . THR A 1 161 ? -9.386 -10.000 18.555 1.00 98.50 161 THR A CA 1
ATOM 1114 C C . THR A 1 161 ? -10.559 -9.041 18.425 1.00 98.50 161 THR A C 1
ATOM 1116 O O . THR A 1 161 ? -11.288 -8.824 19.394 1.00 98.50 161 THR A O 1
ATOM 1119 N N . LEU A 1 162 ? -10.718 -8.437 17.252 1.00 98.31 162 LEU A N 1
ATOM 1120 C CA . LEU A 1 162 ? -11.726 -7.420 16.988 1.00 98.31 162 LEU A CA 1
ATOM 1121 C C . LEU A 1 162 ? -12.752 -7.939 15.984 1.00 98.31 162 LEU A C 1
ATOM 1123 O O . LEU A 1 162 ? -12.405 -8.371 14.888 1.00 98.31 162 LEU A O 1
ATOM 1127 N N . VAL A 1 163 ? -14.021 -7.858 16.367 1.00 97.69 163 VAL A N 1
ATOM 1128 C CA . VAL A 1 163 ? -15.173 -8.110 15.490 1.00 97.69 163 VAL A CA 1
ATOM 1129 C C . VAL A 1 163 ? -15.416 -6.904 14.565 1.00 97.69 163 VAL A C 1
ATOM 1131 O O . VAL A 1 163 ? -14.789 -5.865 14.781 1.00 97.69 163 VAL A O 1
ATOM 1134 N N . PRO A 1 164 ? -16.287 -6.989 13.546 1.00 98.19 164 PRO A N 1
ATOM 1135 C CA . PRO A 1 164 ? -16.524 -5.878 12.623 1.00 98.19 164 PRO A CA 1
ATOM 1136 C C . PRO A 1 164 ? -17.010 -4.624 13.358 1.00 98.19 164 PRO A C 1
ATOM 1138 O O . PRO A 1 164 ? -17.817 -4.706 14.290 1.00 98.19 164 PRO A O 1
ATOM 1141 N N . GLY A 1 165 ? -16.520 -3.450 12.959 1.00 97.69 165 GLY A N 1
ATOM 1142 C CA . GLY A 1 165 ? -16.833 -2.214 13.667 1.00 97.69 165 GLY A CA 1
ATOM 1143 C C . GLY A 1 165 ? -15.959 -1.012 13.325 1.00 97.69 165 GLY A C 1
ATOM 1144 O O . GLY A 1 165 ? -14.935 -1.104 12.647 1.00 97.69 165 GLY A O 1
ATOM 1145 N N . VAL A 1 166 ? -16.383 0.143 13.839 1.00 98.38 166 VAL A N 1
ATOM 1146 C CA . VAL A 1 166 ? -15.566 1.360 13.870 1.00 98.38 166 VAL A CA 1
ATOM 1147 C C . VAL A 1 166 ? -14.795 1.392 15.189 1.00 98.38 166 VAL A C 1
ATOM 1149 O O . VAL A 1 166 ? -15.363 1.141 16.255 1.00 98.38 166 VAL A O 1
ATOM 1152 N N . TYR A 1 167 ? -13.515 1.739 15.118 1.00 98.62 167 TYR A N 1
ATOM 1153 C CA . TYR A 1 167 ? -12.589 1.849 16.240 1.00 98.62 167 TYR A CA 1
ATOM 1154 C C . TYR A 1 167 ? -11.883 3.195 16.178 1.00 98.62 167 TYR A C 1
ATOM 1156 O O . TYR A 1 167 ? -11.317 3.549 15.144 1.00 98.62 167 TYR A O 1
ATOM 1164 N N . LYS A 1 168 ? -11.882 3.948 17.279 1.00 98.38 168 LYS A N 1
ATOM 1165 C CA . LYS A 1 168 ? -11.257 5.273 17.325 1.00 98.38 168 LYS A CA 1
ATOM 1166 C C . LYS A 1 168 ? -10.275 5.365 18.473 1.00 98.38 168 LYS A C 1
ATOM 1168 O O . LYS A 1 168 ? -10.641 5.113 19.613 1.00 98.38 168 LYS A O 1
ATOM 1173 N N . SER A 1 169 ? -9.045 5.774 18.185 1.00 98.31 169 SER A N 1
ATOM 1174 C CA . SER A 1 169 ? -8.051 5.975 19.237 1.00 98.31 169 SER A CA 1
ATOM 1175 C C . SER A 1 169 ? -8.355 7.237 20.043 1.00 98.31 169 SER A C 1
ATOM 1177 O O . SER A 1 169 ? -8.355 8.345 19.497 1.00 98.31 169 SER A O 1
ATOM 1179 N N . ALA A 1 170 ? -8.528 7.088 21.357 1.00 97.00 170 ALA A N 1
ATOM 1180 C CA . ALA A 1 170 ? -8.706 8.210 22.274 1.00 97.00 170 ALA A CA 1
ATOM 1181 C C . ALA A 1 170 ? -7.410 9.019 22.448 1.00 97.00 170 ALA A C 1
ATOM 1183 O O . ALA A 1 170 ? -7.449 10.235 22.633 1.00 97.00 170 ALA A O 1
ATOM 1184 N N . SER A 1 171 ? -6.251 8.356 22.357 1.00 95.62 171 SER A N 1
ATOM 1185 C CA . SER A 1 171 ? -4.932 9.008 22.404 1.00 95.62 171 SER A CA 1
ATOM 1186 C C . SER A 1 171 ? -4.545 9.680 21.081 1.00 95.62 171 SER A C 1
ATOM 1188 O O . SER A 1 171 ? -3.599 10.467 21.024 1.00 95.62 171 SER A O 1
ATOM 1190 N N . GLY A 1 172 ? -5.274 9.364 20.009 1.00 97.62 172 GLY A N 1
ATOM 1191 C CA . GLY A 1 172 ? -4.998 9.800 18.651 1.00 97.62 172 GLY A CA 1
ATOM 1192 C C . GLY A 1 172 ? -4.102 8.850 17.859 1.00 97.62 172 GLY A C 1
ATOM 1193 O O . GLY A 1 172 ? -4.064 9.004 16.645 1.00 97.62 172 GLY A O 1
ATOM 1194 N N . ALA A 1 173 ? -3.443 7.867 18.481 1.00 98.50 173 ALA A N 1
ATOM 1195 C CA . ALA A 1 173 ? -2.597 6.883 17.801 1.00 98.50 173 ALA A CA 1
ATOM 1196 C C . ALA A 1 173 ? -3.065 5.442 18.043 1.00 98.50 173 ALA A C 1
ATOM 1198 O O . ALA A 1 173 ? -3.527 5.118 19.140 1.00 98.50 173 ALA A O 1
ATOM 1199 N N . PHE A 1 174 ? -2.886 4.571 17.051 1.00 98.81 174 PHE A N 1
ATOM 1200 C CA . PHE A 1 174 ? -2.964 3.126 17.252 1.00 98.81 174 PHE A CA 1
ATOM 1201 C C . PHE A 1 174 ? -1.588 2.477 17.141 1.00 98.81 174 PHE A C 1
ATOM 1203 O O . PHE A 1 174 ? -0.747 2.845 16.319 1.00 98.81 174 PHE A O 1
ATOM 1210 N N . LEU A 1 175 ? -1.377 1.489 17.997 1.00 98.75 175 LEU A N 1
ATOM 1211 C CA . LEU A 1 175 ? -0.201 0.647 18.075 1.00 98.75 175 LEU A CA 1
ATOM 1212 C C . LEU A 1 175 ? -0.648 -0.795 17.846 1.00 98.75 175 LEU A C 1
ATOM 1214 O O . LEU A 1 175 ? -1.640 -1.228 18.421 1.00 98.75 175 LEU A O 1
ATOM 1218 N N . ILE A 1 176 ? 0.101 -1.543 17.047 1.00 98.75 176 ILE A N 1
ATOM 1219 C CA . ILE A 1 176 ? 0.040 -3.004 16.983 1.00 98.75 176 ILE A CA 1
ATOM 1220 C C . ILE A 1 176 ? 1.427 -3.480 17.385 1.00 98.75 176 ILE A C 1
ATOM 1222 O O . ILE A 1 176 ? 2.306 -3.711 16.552 1.00 98.75 176 ILE A O 1
ATOM 1226 N N . THR A 1 177 ? 1.670 -3.497 18.693 1.00 96.69 177 THR A N 1
ATOM 1227 C CA . THR A 1 177 ? 2.969 -3.857 19.267 1.00 96.69 177 THR A CA 1
ATOM 1228 C C . THR A 1 177 ? 2.791 -4.878 20.386 1.00 96.69 177 THR A C 1
ATOM 1230 O O . THR A 1 177 ? 1.697 -5.082 20.903 1.00 96.69 177 THR A O 1
ATOM 1233 N N . GLY A 1 178 ? 3.861 -5.592 20.742 1.00 93.69 178 GLY A N 1
ATOM 1234 C CA . GLY A 1 178 ? 3.792 -6.676 21.731 1.00 93.69 178 GLY A CA 1
ATOM 1235 C C . GLY A 1 178 ? 3.284 -7.991 21.138 1.00 93.69 178 GLY A C 1
ATOM 1236 O O . GLY A 1 178 ? 4.031 -8.965 21.180 1.00 93.69 178 GLY A O 1
ATOM 1237 N N . SER A 1 179 ? 2.140 -7.983 20.449 1.00 97.94 179 SER A N 1
ATOM 1238 C CA . SER A 1 179 ? 1.525 -9.155 19.796 1.00 97.94 179 SER A CA 1
ATOM 1239 C C . SER A 1 179 ? 0.767 -8.771 18.520 1.00 97.94 179 SER A C 1
ATOM 1241 O O . SER A 1 179 ? 0.575 -7.585 18.253 1.00 97.94 179 SER A O 1
ATOM 1243 N N . ASP A 1 180 ? 0.369 -9.770 17.734 1.00 98.69 180 ASP A N 1
ATOM 1244 C CA . ASP A 1 180 ? -0.415 -9.590 16.506 1.00 98.69 180 ASP A CA 1
ATOM 1245 C C . ASP A 1 180 ? -1.865 -9.193 16.814 1.00 98.69 180 ASP A C 1
ATOM 1247 O O . ASP A 1 180 ? -2.386 -9.494 17.891 1.00 98.69 180 ASP A O 1
ATOM 1251 N N . LEU A 1 181 ? -2.515 -8.507 15.876 1.00 98.88 181 LEU A N 1
ATOM 1252 C CA . LEU A 1 181 ? -3.939 -8.167 15.932 1.00 98.88 181 LEU A CA 1
ATOM 1253 C C . LEU A 1 181 ? -4.732 -9.200 15.127 1.00 98.88 181 LEU A C 1
ATOM 1255 O O . LEU A 1 181 ? -4.334 -9.539 14.021 1.00 98.88 181 LEU A O 1
ATOM 1259 N N . THR A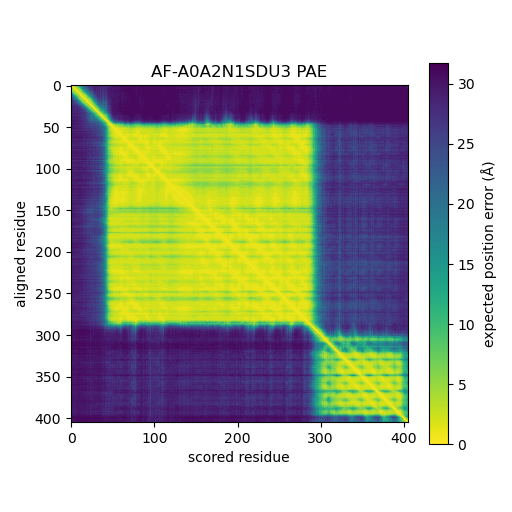 1 182 ? -5.868 -9.671 15.638 1.00 98.81 182 THR A N 1
ATOM 1260 C CA . THR A 1 182 ? -6.793 -10.536 14.884 1.00 98.81 182 THR A CA 1
ATOM 1261 C C . THR A 1 182 ? -8.084 -9.789 14.557 1.00 98.81 182 THR A C 1
ATOM 1263 O O . THR A 1 182 ? -8.677 -9.177 15.444 1.00 98.81 182 THR A O 1
ATOM 1266 N N . LEU A 1 183 ? -8.541 -9.865 13.309 1.00 98.62 183 LEU A N 1
ATOM 1267 C CA . LEU A 1 183 ? -9.841 -9.381 12.849 1.00 98.62 183 LEU A CA 1
ATOM 1268 C C . LEU A 1 183 ? -10.723 -10.588 12.520 1.00 98.62 183 LEU A C 1
ATOM 1270 O O . LEU A 1 183 ? -10.368 -11.413 11.679 1.00 98.62 183 LEU A O 1
ATOM 1274 N N . ASP A 1 184 ? -11.843 -10.710 13.224 1.00 97.81 184 ASP A N 1
ATOM 1275 C CA . ASP A 1 184 ? -12.728 -11.874 13.169 1.00 97.81 184 ASP A CA 1
ATOM 1276 C C . ASP A 1 184 ? -14.086 -11.491 12.581 1.00 97.81 184 ASP A C 1
ATOM 1278 O O . ASP A 1 184 ? -14.882 -10.824 13.242 1.00 97.81 184 ASP A O 1
ATOM 1282 N N . ALA A 1 185 ? -14.357 -11.925 11.349 1.00 96.75 185 ALA A N 1
ATOM 1283 C CA . ALA A 1 185 ? -15.622 -11.655 10.662 1.00 96.75 185 ALA A CA 1
ATOM 1284 C C . ALA A 1 185 ? -16.829 -12.373 11.281 1.00 96.75 185 ALA A C 1
ATOM 1286 O O . ALA A 1 185 ? -17.967 -12.062 10.942 1.00 96.75 185 ALA A O 1
ATOM 1287 N N . GLN A 1 186 ? -16.622 -13.345 12.173 1.00 95.25 186 GLN A N 1
ATOM 1288 C CA . GLN A 1 186 ? -17.685 -14.162 12.768 1.00 95.25 186 GLN A CA 1
ATOM 1289 C C . GLN A 1 186 ? -18.599 -14.834 11.721 1.00 95.25 186 GLN A C 1
ATOM 1291 O O . GLN A 1 186 ? -19.784 -15.074 11.980 1.00 95.25 186 GLN A O 1
ATOM 1296 N N . GLY A 1 187 ? -18.046 -15.141 10.540 1.00 92.44 187 GLY A N 1
ATOM 1297 C CA . GLY A 1 187 ? -18.764 -15.723 9.407 1.00 92.44 187 GLY A CA 1
ATOM 1298 C C . GLY A 1 187 ? -19.589 -14.730 8.581 1.00 92.44 187 GLY A C 1
ATOM 1299 O O . GLY A 1 187 ? -20.404 -15.177 7.777 1.00 92.44 187 GLY A O 1
ATOM 1300 N N . ASP A 1 188 ? -19.434 -13.419 8.789 1.00 91.19 188 ASP A N 1
ATOM 1301 C CA . ASP A 1 188 ? -20.061 -12.379 7.969 1.00 91.19 188 ASP A CA 1
ATOM 1302 C C . ASP A 1 188 ? -19.139 -11.986 6.796 1.00 91.19 188 ASP A C 1
ATOM 1304 O O . ASP A 1 188 ? -18.096 -11.380 7.040 1.00 91.19 188 ASP A O 1
ATOM 1308 N N . PRO A 1 189 ? -19.478 -12.313 5.535 1.00 85.00 189 PRO A N 1
ATOM 1309 C CA . PRO A 1 189 ? -18.654 -11.938 4.383 1.00 85.00 189 PRO A CA 1
ATOM 1310 C C . PRO A 1 189 ? -18.627 -10.419 4.141 1.00 85.00 189 PRO A C 1
ATOM 1312 O O . PRO A 1 189 ? -17.675 -9.903 3.571 1.00 85.00 189 PRO A O 1
ATOM 1315 N N . GLU A 1 190 ? -19.622 -9.680 4.642 1.00 91.06 190 GLU A N 1
ATOM 1316 C CA . GLU A 1 190 ? -19.704 -8.215 4.531 1.00 91.06 190 GLU A CA 1
ATOM 1317 C C . GLU A 1 190 ? -19.131 -7.520 5.786 1.00 91.06 190 GLU A C 1
ATOM 1319 O O . GLU A 1 190 ? -19.480 -6.385 6.134 1.00 91.06 190 GLU A O 1
ATOM 1324 N N . ALA A 1 191 ? -18.279 -8.226 6.532 1.00 96.06 191 ALA A N 1
ATOM 1325 C CA . ALA A 1 191 ? -17.618 -7.722 7.724 1.00 96.06 191 ALA A CA 1
ATOM 1326 C C . ALA A 1 191 ? -16.641 -6.587 7.387 1.00 96.06 191 ALA A C 1
ATOM 1328 O O . ALA A 1 191 ? -15.685 -6.793 6.644 1.00 96.06 191 ALA A O 1
ATOM 1329 N N . VAL A 1 192 ? -16.837 -5.409 7.991 1.00 98.12 192 VAL A N 1
ATOM 1330 C CA . VAL A 1 192 ? -16.012 -4.214 7.754 1.00 98.12 192 VAL A CA 1
ATOM 1331 C C . VAL A 1 192 ? -15.374 -3.712 9.046 1.00 98.12 192 VAL A C 1
ATOM 1333 O O . VAL A 1 192 ? -16.017 -3.619 10.097 1.00 98.12 192 VAL A O 1
ATOM 1336 N N . TRP A 1 193 ? -14.111 -3.295 8.945 1.00 98.69 193 TRP A N 1
ATOM 1337 C CA . TRP A 1 193 ? -13.370 -2.631 10.016 1.00 98.69 193 TRP A CA 1
ATOM 1338 C C . TRP A 1 193 ? -12.922 -1.241 9.589 1.00 98.69 193 TRP A C 1
ATOM 1340 O O . TRP A 1 193 ? -12.301 -1.071 8.542 1.00 98.69 193 TRP A O 1
ATOM 1350 N N . ILE A 1 194 ? -13.185 -0.244 10.433 1.00 98.81 194 ILE A N 1
ATOM 1351 C CA . ILE A 1 194 ? -12.732 1.133 10.218 1.00 98.81 194 ILE A CA 1
ATOM 1352 C C . ILE A 1 194 ? -11.941 1.588 11.438 1.00 98.81 194 ILE A C 1
ATOM 1354 O O . ILE A 1 194 ? -12.500 1.770 12.517 1.00 98.81 194 ILE A O 1
ATOM 1358 N N . PHE A 1 195 ? -10.647 1.828 11.258 1.00 98.88 195 PHE A N 1
ATOM 1359 C CA . PHE A 1 195 ? -9.760 2.351 12.291 1.00 98.88 195 PHE A CA 1
ATOM 1360 C C . PHE A 1 195 ? -9.501 3.838 12.060 1.00 98.88 195 PHE A C 1
ATOM 1362 O O . PHE A 1 195 ? -8.895 4.230 11.065 1.00 98.88 195 PHE A O 1
ATOM 1369 N N . GLN A 1 196 ? -9.933 4.671 13.001 1.00 98.75 196 GLN A N 1
ATOM 1370 C CA . GLN A 1 196 ? -9.768 6.121 12.982 1.00 98.75 196 GLN A CA 1
ATOM 1371 C C . GLN A 1 196 ? -8.710 6.557 13.995 1.00 98.75 196 GLN A C 1
ATOM 1373 O O . GLN A 1 196 ? -8.803 6.260 15.192 1.00 98.75 196 GLN A O 1
ATOM 1378 N N . MET A 1 197 ? -7.725 7.331 13.547 1.00 98.44 197 MET A N 1
ATOM 1379 C CA . MET A 1 197 ? -6.703 7.886 14.434 1.00 98.44 197 MET A CA 1
ATOM 1380 C C . MET A 1 197 ? -6.263 9.279 13.973 1.00 98.44 197 MET A C 1
ATOM 1382 O O . MET A 1 197 ? -6.031 9.532 12.792 1.00 98.44 197 MET A O 1
ATOM 1386 N N . ALA A 1 198 ? -6.164 10.216 14.918 1.00 98.06 198 ALA A N 1
ATOM 1387 C CA . ALA A 1 198 ? -5.832 11.612 14.631 1.00 98.06 198 ALA A CA 1
ATOM 1388 C C . ALA A 1 198 ? -4.345 11.828 14.287 1.00 98.06 198 ALA A C 1
ATOM 1390 O O . ALA A 1 198 ? -4.008 12.792 13.595 1.00 98.06 198 ALA A O 1
ATOM 1391 N N . SER A 1 199 ? -3.465 10.953 14.774 1.00 98.31 199 SER A N 1
ATOM 1392 C CA . SER A 1 199 ? -2.019 10.991 14.575 1.00 98.31 199 SER A CA 1
ATOM 1393 C C . SER A 1 199 ? -1.535 9.746 13.828 1.00 98.31 199 SER A C 1
ATOM 1395 O O . SER A 1 199 ? -1.662 9.707 12.609 1.00 98.31 199 SER A O 1
ATOM 1397 N N . SER A 1 200 ? -0.942 8.763 14.500 1.00 98.31 200 SER A N 1
ATOM 1398 C CA . SER A 1 200 ? -0.132 7.728 13.853 1.00 98.31 200 SER A CA 1
ATOM 1399 C C . SER A 1 200 ? -0.683 6.316 13.990 1.00 98.31 200 SER A C 1
ATOM 1401 O O . SER A 1 200 ? -1.312 5.978 14.992 1.00 98.31 200 SER A O 1
ATOM 1403 N N . LEU A 1 201 ? -0.324 5.480 13.018 1.00 98.88 201 LEU A N 1
ATOM 1404 C CA . LEU A 1 201 ? -0.371 4.025 13.119 1.00 98.88 201 LEU A CA 1
ATOM 1405 C C . LEU A 1 201 ? 1.059 3.491 13.240 1.00 98.88 201 LEU A C 1
ATOM 1407 O O . LEU A 1 201 ? 1.898 3.807 12.398 1.00 98.88 201 LEU A O 1
ATOM 1411 N N . THR A 1 202 ? 1.334 2.661 14.242 1.00 98.81 202 THR A N 1
ATOM 1412 C CA . THR A 1 202 ? 2.628 1.974 14.369 1.00 98.81 202 THR A CA 1
ATOM 1413 C C . THR A 1 202 ? 2.408 0.476 14.481 1.00 98.81 202 THR A C 1
ATOM 1415 O O . THR A 1 202 ? 1.803 0.013 15.447 1.00 98.81 202 THR A O 1
ATOM 1418 N N . VAL A 1 203 ? 2.941 -0.284 13.529 1.00 98.88 203 VAL A N 1
ATOM 1419 C CA . VAL A 1 203 ? 2.895 -1.750 13.516 1.00 98.88 203 VAL A CA 1
ATOM 1420 C C . VAL A 1 203 ? 4.301 -2.287 13.733 1.00 98.88 203 VAL A C 1
ATOM 1422 O O . VAL A 1 203 ? 5.250 -1.877 13.062 1.00 98.88 203 VAL A O 1
ATOM 1425 N N . GLY A 1 204 ? 4.439 -3.188 14.700 1.00 98.50 204 GLY A N 1
ATOM 1426 C CA . GLY A 1 204 ? 5.731 -3.719 15.101 1.00 98.50 204 GLY A CA 1
ATOM 1427 C C . GLY A 1 204 ? 6.586 -2.737 15.900 1.00 98.50 204 GLY A C 1
ATOM 1428 O O . GLY A 1 204 ? 6.179 -1.654 16.31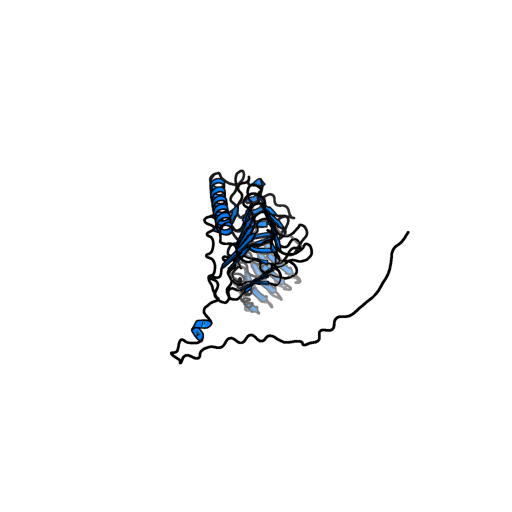9 1.00 98.50 204 GLY A O 1
ATOM 1429 N N . THR A 1 205 ? 7.808 -3.171 16.162 1.00 97.19 205 THR A N 1
ATOM 1430 C CA . THR A 1 205 ? 8.853 -2.415 16.854 1.00 97.19 205 THR A CA 1
ATOM 1431 C C . THR A 1 205 ? 10.120 -2.445 16.000 1.00 97.19 205 THR A C 1
ATOM 1433 O O . THR A 1 205 ? 10.202 -3.257 15.078 1.00 97.19 205 THR A O 1
ATOM 1436 N N . PRO A 1 206 ? 11.154 -1.651 16.321 1.00 94.19 206 PRO A N 1
ATOM 1437 C CA . PRO A 1 206 ? 12.439 -1.738 15.623 1.00 94.19 206 PRO A CA 1
ATOM 1438 C C . PRO A 1 206 ? 13.131 -3.109 15.702 1.00 94.19 206 PRO A C 1
ATOM 1440 O O . PRO A 1 206 ? 14.101 -3.325 14.992 1.00 94.19 206 PRO A O 1
ATOM 1443 N N . LEU A 1 207 ? 12.668 -4.018 16.571 1.00 94.31 207 LEU A N 1
ATOM 1444 C CA . LEU A 1 207 ? 13.278 -5.334 16.792 1.00 94.31 207 LEU A CA 1
ATOM 1445 C C . LEU A 1 207 ? 12.361 -6.509 16.429 1.00 94.31 207 LEU A C 1
ATOM 1447 O O . LEU A 1 207 ? 12.793 -7.656 16.502 1.00 94.31 207 LEU A O 1
ATOM 1451 N N . ALA A 1 208 ? 11.090 -6.256 16.113 1.00 96.88 208 ALA A N 1
ATOM 1452 C CA . ALA A 1 208 ? 10.133 -7.317 15.828 1.00 96.88 208 ALA A CA 1
ATOM 1453 C C . ALA A 1 208 ? 8.947 -6.790 15.018 1.00 96.88 208 ALA A C 1
ATOM 1455 O O . ALA A 1 208 ? 8.310 -5.815 15.426 1.00 96.88 208 ALA A O 1
ATOM 1456 N N . SER A 1 209 ? 8.623 -7.466 13.921 1.00 98.31 209 SER A N 1
ATOM 1457 C CA . SER A 1 209 ? 7.417 -7.225 13.128 1.00 98.31 209 SER A CA 1
ATOM 1458 C C . SER A 1 209 ? 6.166 -7.789 13.792 1.00 98.31 209 SER A C 1
ATOM 1460 O O . SER A 1 209 ? 6.239 -8.640 14.682 1.00 98.31 209 SER A O 1
ATOM 1462 N N . ARG A 1 210 ? 5.009 -7.272 13.388 1.00 98.75 210 ARG A N 1
ATOM 1463 C CA . ARG A 1 210 ? 3.685 -7.742 13.793 1.00 98.75 210 ARG A CA 1
ATOM 1464 C C . ARG A 1 210 ? 2.789 -7.907 12.583 1.00 98.75 210 ARG A C 1
ATOM 1466 O O . ARG A 1 210 ? 3.024 -7.296 11.538 1.00 98.75 210 ARG A O 1
ATOM 1473 N N . SER A 1 211 ? 1.766 -8.722 12.767 1.00 98.81 211 SER A N 1
ATOM 1474 C CA . SER A 1 211 ? 0.786 -9.021 11.740 1.00 98.81 211 SER A CA 1
ATOM 1475 C C . SER A 1 211 ? -0.623 -8.626 12.161 1.00 98.81 211 SER A C 1
ATOM 1477 O O . SER A 1 211 ? -0.959 -8.576 13.348 1.00 98.81 211 SER A O 1
ATOM 1479 N N . VAL A 1 212 ? -1.451 -8.362 11.156 1.00 98.81 212 VAL A N 1
ATOM 1480 C CA . VAL A 1 212 ? -2.905 -8.346 11.268 1.00 98.81 212 VAL A CA 1
ATOM 1481 C C . VAL A 1 212 ? -3.423 -9.623 10.619 1.00 98.81 212 VAL A C 1
ATOM 1483 O O . VAL A 1 212 ? -3.158 -9.888 9.450 1.00 98.81 212 VAL A O 1
ATOM 1486 N N . ILE A 1 213 ? -4.122 -10.436 11.400 1.00 98.56 213 ILE A N 1
ATOM 1487 C CA . ILE A 1 213 ? -4.588 -11.768 11.024 1.00 98.56 213 ILE A CA 1
ATOM 1488 C C . ILE A 1 213 ? -6.082 -11.681 10.734 1.00 98.56 213 ILE A C 1
ATOM 1490 O O . ILE A 1 213 ? -6.849 -11.241 11.586 1.00 98.56 213 ILE A O 1
ATOM 1494 N N . LEU A 1 214 ? -6.489 -12.116 9.547 1.00 98.12 214 LEU A N 1
ATOM 1495 C CA . LEU A 1 214 ? -7.890 -12.212 9.150 1.00 98.12 214 LEU A CA 1
ATOM 1496 C C . LEU A 1 214 ? -8.399 -13.627 9.436 1.00 98.12 214 LEU A C 1
ATOM 1498 O O . LEU A 1 214 ? -7.749 -14.601 9.057 1.00 98.12 214 LEU A O 1
ATOM 1502 N N . VAL A 1 215 ? -9.540 -13.759 10.115 1.00 97.06 215 VAL A N 1
ATOM 1503 C CA . VAL A 1 215 ? -10.154 -15.065 10.408 1.00 97.06 215 VAL A CA 1
ATOM 1504 C C . VAL A 1 215 ? -11.653 -15.070 10.120 1.00 97.06 215 VAL A C 1
ATOM 1506 O O . VAL A 1 215 ? -12.301 -14.026 10.047 1.00 97.06 215 VAL A O 1
ATOM 1509 N N . ASN A 1 216 ? -12.203 -16.280 9.978 1.00 95.00 216 ASN A N 1
ATOM 1510 C CA . ASN A 1 216 ? -13.639 -16.548 9.854 1.00 95.00 216 ASN A CA 1
ATOM 1511 C C . ASN A 1 216 ? -14.341 -15.775 8.723 1.00 95.00 216 ASN A C 1
ATOM 1513 O O . ASN A 1 216 ? -15.490 -15.369 8.888 1.00 95.00 216 ASN A O 1
ATOM 1517 N N . GLY A 1 217 ? -13.658 -15.599 7.586 1.00 93.94 217 GLY A N 1
ATOM 1518 C CA . GLY A 1 217 ? -14.192 -14.918 6.400 1.00 93.94 217 GLY A CA 1
ATOM 1519 C C . GLY A 1 217 ? -13.881 -13.423 6.322 1.00 93.94 217 GLY A C 1
ATOM 1520 O O . GLY A 1 217 ? -14.460 -12.740 5.493 1.00 93.94 217 GLY A O 1
ATOM 1521 N N . ALA A 1 218 ? -12.996 -12.901 7.177 1.00 96.31 218 ALA A N 1
ATOM 1522 C CA . ALA A 1 218 ? -12.565 -11.512 7.079 1.00 96.31 218 ALA A CA 1
ATOM 1523 C C . ALA A 1 218 ? -11.727 -11.285 5.810 1.00 96.31 218 ALA A C 1
ATOM 1525 O O . ALA A 1 218 ? -10.795 -12.041 5.533 1.00 96.31 218 ALA A O 1
ATOM 1526 N N . GLU A 1 219 ? -12.030 -10.213 5.080 1.00 95.81 219 GLU A N 1
ATOM 1527 C CA . GLU A 1 219 ? -11.380 -9.863 3.815 1.00 95.81 219 GLU A CA 1
ATOM 1528 C C . GLU A 1 219 ? -10.582 -8.564 3.944 1.00 95.81 219 GLU A C 1
ATOM 1530 O O . GLU A 1 219 ? -11.028 -7.597 4.563 1.00 95.81 219 GLU A O 1
ATOM 1535 N N . ALA A 1 220 ? -9.397 -8.519 3.328 1.00 96.00 220 ALA A N 1
ATOM 1536 C CA . ALA A 1 220 ? -8.518 -7.355 3.401 1.00 96.00 220 ALA A CA 1
ATOM 1537 C C . ALA A 1 220 ? -9.162 -6.098 2.788 1.00 96.00 220 ALA A C 1
ATOM 1539 O O . ALA A 1 220 ? -9.023 -5.014 3.352 1.00 96.00 220 ALA A O 1
ATOM 1540 N N . GLY A 1 221 ? -9.917 -6.241 1.692 1.00 95.69 221 GLY A N 1
ATOM 1541 C CA . GLY A 1 221 ? -10.623 -5.132 1.037 1.00 95.69 221 GLY A CA 1
ATOM 1542 C C . GLY A 1 221 ? -11.632 -4.408 1.941 1.00 95.69 221 GLY A C 1
ATOM 1543 O O . GLY A 1 221 ? -11.909 -3.231 1.730 1.00 95.69 221 GLY A O 1
ATOM 1544 N N . ASN A 1 222 ? -12.101 -5.066 3.007 1.00 97.06 222 ASN A N 1
ATOM 1545 C CA . ASN A 1 222 ? -13.070 -4.517 3.956 1.00 97.06 222 ASN A CA 1
ATOM 1546 C C . ASN A 1 222 ? -12.426 -3.919 5.223 1.00 97.06 222 ASN A C 1
ATOM 1548 O O . ASN A 1 222 ? -13.120 -3.581 6.188 1.00 97.06 222 ASN A O 1
ATOM 1552 N N . VAL A 1 223 ? -11.099 -3.763 5.246 1.00 98.69 223 VAL A N 1
ATOM 1553 C CA . VAL A 1 223 ? -10.358 -3.174 6.369 1.00 98.69 223 VAL A CA 1
ATOM 1554 C C . VAL A 1 223 ? -9.794 -1.813 5.966 1.00 98.69 223 VAL A C 1
ATOM 1556 O O . VAL A 1 223 ? -9.002 -1.706 5.032 1.00 98.69 223 VAL A O 1
ATOM 1559 N N . PHE A 1 224 ? -10.147 -0.765 6.711 1.00 98.88 224 PHE A N 1
ATOM 1560 C CA . PHE A 1 224 ? -9.750 0.614 6.420 1.00 98.88 224 PHE A CA 1
ATOM 1561 C C . PHE A 1 224 ? -9.017 1.261 7.594 1.00 98.88 224 PHE A C 1
ATOM 1563 O O . PHE A 1 224 ? -9.499 1.262 8.729 1.00 98.88 224 PHE A O 1
ATOM 1570 N N . TRP A 1 225 ? -7.884 1.901 7.304 1.00 98.88 225 TRP A N 1
ATOM 1571 C CA . TRP A 1 225 ? -7.075 2.637 8.274 1.00 98.88 225 TRP A CA 1
ATOM 1572 C C . TRP A 1 225 ? -7.003 4.113 7.885 1.00 98.88 225 TRP A C 1
ATOM 1574 O O . TRP A 1 225 ? -6.255 4.504 6.988 1.00 98.88 225 TRP A O 1
ATOM 1584 N N . GLN A 1 226 ? -7.766 4.952 8.582 1.00 98.75 226 GLN A N 1
ATOM 1585 C CA . GLN A 1 226 ? -7.732 6.404 8.440 1.00 98.75 226 GLN A CA 1
ATOM 1586 C C . GLN A 1 226 ? -6.684 6.972 9.404 1.00 98.75 226 GLN A C 1
ATOM 1588 O O . GLN A 1 226 ? -6.897 7.014 10.617 1.00 98.75 226 GLN A O 1
ATOM 1593 N N . VAL A 1 227 ? -5.545 7.416 8.863 1.00 98.88 227 VAL A N 1
ATOM 1594 C CA . VAL A 1 227 ? -4.377 7.848 9.645 1.00 98.88 227 VAL A CA 1
ATOM 1595 C C . VAL A 1 227 ? -4.144 9.350 9.490 1.00 98.88 227 VAL A C 1
ATOM 1597 O O . VAL A 1 227 ? -3.698 9.843 8.453 1.00 98.88 227 VAL A O 1
ATOM 1600 N N . GLY A 1 228 ? -4.438 10.112 10.542 1.00 98.50 228 GLY A N 1
ATOM 1601 C CA . GLY A 1 228 ? -4.398 11.575 10.519 1.00 98.50 228 GLY A CA 1
ATOM 1602 C C . GLY A 1 228 ? -3.011 12.192 10.321 1.00 98.50 228 GLY A C 1
ATOM 1603 O O . GLY A 1 228 ? -2.914 13.365 9.975 1.00 98.50 228 GLY A O 1
ATOM 1604 N N . SER A 1 229 ? -1.936 11.437 10.500 1.00 98.31 229 SER A N 1
ATOM 1605 C CA . SER A 1 229 ? -0.564 11.857 10.225 1.00 98.31 229 SER A CA 1
ATOM 1606 C C . SER A 1 229 ? 0.142 10.781 9.401 1.00 98.31 229 SER A C 1
ATOM 1608 O O . SER A 1 229 ? -0.210 10.612 8.236 1.00 98.31 229 SER A O 1
ATOM 1610 N N . ALA A 1 230 ? 1.108 10.059 9.969 1.00 98.31 230 ALA A N 1
ATOM 1611 C CA . ALA A 1 230 ? 1.911 9.068 9.267 1.00 98.31 230 ALA A CA 1
ATOM 1612 C C . ALA A 1 230 ? 1.745 7.665 9.860 1.00 98.31 230 ALA A C 1
ATOM 1614 O O . ALA A 1 230 ? 1.423 7.514 11.042 1.00 98.31 230 ALA A O 1
ATOM 1615 N N . ALA A 1 231 ? 2.003 6.650 9.038 1.00 98.81 231 ALA A N 1
ATOM 1616 C CA . ALA A 1 231 ? 2.041 5.256 9.461 1.00 98.81 231 ALA A CA 1
ATOM 1617 C C . ALA A 1 231 ? 3.456 4.671 9.336 1.00 98.81 231 ALA A C 1
ATOM 1619 O O . ALA A 1 231 ? 4.151 4.930 8.356 1.00 98.81 231 ALA A O 1
ATOM 1620 N N . THR A 1 232 ? 3.858 3.867 10.318 1.00 98.69 232 THR A N 1
ATOM 1621 C CA . THR A 1 232 ? 5.112 3.103 10.315 1.00 98.69 232 THR A CA 1
ATOM 1622 C C . THR A 1 232 ? 4.773 1.625 10.410 1.00 98.69 232 THR A C 1
ATOM 1624 O O . THR A 1 232 ? 4.245 1.176 11.430 1.00 98.69 232 THR A O 1
ATOM 1627 N N . ILE A 1 233 ? 5.083 0.869 9.363 1.00 98.88 233 ILE A N 1
ATOM 1628 C CA . ILE A 1 233 ? 4.723 -0.539 9.229 1.00 98.88 233 ILE A CA 1
ATOM 1629 C C . ILE A 1 233 ? 5.981 -1.399 9.300 1.00 98.88 233 ILE A C 1
ATOM 1631 O O . ILE A 1 233 ? 6.838 -1.356 8.417 1.00 98.88 233 ILE A O 1
ATOM 1635 N N . ASN A 1 234 ? 6.082 -2.186 10.371 1.00 98.75 234 ASN A N 1
ATOM 1636 C CA . ASN A 1 234 ? 7.099 -3.212 10.580 1.00 98.75 234 ASN A CA 1
ATOM 1637 C C . ASN A 1 234 ? 8.517 -2.733 10.267 1.00 98.75 234 ASN A C 1
ATOM 1639 O O . ASN A 1 234 ? 9.188 -3.273 9.395 1.00 98.75 234 ASN A O 1
ATOM 1643 N N . GLY A 1 235 ? 8.995 -1.732 11.011 1.00 97.44 235 GLY A N 1
ATOM 1644 C CA . GLY A 1 235 ? 10.337 -1.166 10.825 1.00 97.44 235 GLY A CA 1
ATOM 1645 C C . GLY A 1 235 ? 11.491 -2.179 10.924 1.00 97.44 235 GLY A C 1
ATOM 1646 O O . GLY A 1 235 ? 12.561 -1.905 10.396 1.00 97.44 235 GLY A O 1
ATOM 1647 N N . ALA A 1 236 ? 11.274 -3.337 11.559 1.00 97.19 236 ALA A N 1
ATOM 1648 C CA . ALA A 1 236 ? 12.223 -4.456 11.631 1.00 97.19 236 ALA A CA 1
ATOM 1649 C C . ALA A 1 236 ? 12.207 -5.400 10.405 1.00 97.19 236 ALA A C 1
ATOM 1651 O O . ALA A 1 236 ? 12.913 -6.405 10.407 1.00 97.19 236 ALA A O 1
ATOM 1652 N N . GLY A 1 237 ? 11.371 -5.135 9.396 1.00 97.69 237 GLY A N 1
ATOM 1653 C CA . GLY A 1 237 ? 11.108 -6.063 8.294 1.00 97.69 237 GLY A CA 1
ATOM 1654 C C . GLY A 1 237 ? 10.220 -7.251 8.691 1.00 97.69 237 GLY A C 1
ATOM 1655 O O . GLY A 1 237 ? 10.081 -7.603 9.869 1.00 97.69 237 GLY A O 1
ATOM 1656 N N . GLY A 1 238 ? 9.611 -7.898 7.698 1.00 97.75 238 GLY A N 1
ATOM 1657 C CA . GLY A 1 238 ? 8.688 -9.016 7.912 1.00 97.75 238 GLY A CA 1
ATOM 1658 C C . GLY A 1 238 ? 7.280 -8.597 8.352 1.00 97.75 238 GLY A C 1
ATOM 1659 O O . GLY A 1 238 ? 6.941 -7.415 8.431 1.00 97.75 238 GLY A O 1
ATOM 1660 N N . GLY A 1 239 ? 6.469 -9.596 8.702 1.00 98.31 239 GLY A N 1
ATOM 1661 C CA . GLY A 1 239 ? 5.083 -9.422 9.142 1.00 98.31 239 GLY A CA 1
ATOM 1662 C C . GLY A 1 239 ? 4.129 -8.999 8.021 1.00 98.31 239 GLY A C 1
ATOM 1663 O O . GLY A 1 239 ? 4.549 -8.584 6.938 1.00 98.31 239 GLY A O 1
ATOM 1664 N N . THR A 1 240 ? 2.833 -9.092 8.311 1.00 98.62 240 THR A N 1
ATOM 1665 C CA . THR A 1 240 ? 1.770 -8.862 7.326 1.00 98.62 240 THR A CA 1
ATOM 1666 C C . THR A 1 240 ? 0.780 -7.826 7.828 1.00 98.62 240 THR A C 1
ATOM 1668 O O . THR A 1 240 ? 0.077 -8.041 8.811 1.00 98.62 240 THR A O 1
ATOM 1671 N N . MET A 1 241 ? 0.702 -6.701 7.133 1.00 98.75 241 MET A N 1
ATOM 1672 C CA . MET A 1 241 ? -0.349 -5.708 7.299 1.00 98.75 241 MET A CA 1
ATOM 1673 C C . MET A 1 241 ? -1.500 -6.013 6.333 1.00 98.75 241 MET A C 1
ATOM 1675 O O . MET A 1 241 ? -1.276 -6.573 5.260 1.00 98.75 241 MET A O 1
ATOM 1679 N N . VAL A 1 242 ? -2.729 -5.646 6.697 1.00 98.62 242 VAL A N 1
ATOM 1680 C CA . VAL A 1 242 ? -3.911 -5.856 5.846 1.00 98.62 242 VAL A CA 1
ATOM 1681 C C . VAL A 1 242 ? -4.765 -4.597 5.772 1.00 98.62 242 VAL A C 1
ATOM 1683 O O . VAL A 1 242 ? -4.866 -3.855 6.752 1.00 98.62 242 VAL A O 1
ATOM 1686 N N . GLY A 1 243 ? -5.409 -4.388 4.630 1.00 98.50 243 GLY A N 1
ATOM 1687 C CA . GLY A 1 243 ? -6.376 -3.321 4.411 1.00 98.50 243 GLY A CA 1
ATOM 1688 C C . GLY A 1 243 ? -5.856 -2.114 3.647 1.00 98.50 243 GLY A C 1
ATOM 1689 O O . GLY A 1 243 ? -4.676 -1.992 3.323 1.00 98.50 243 GLY A O 1
ATOM 1690 N N . THR A 1 244 ? -6.772 -1.192 3.376 1.00 98.75 244 THR A N 1
ATOM 1691 C CA . THR A 1 244 ? -6.473 0.094 2.748 1.00 98.75 244 THR A CA 1
ATOM 1692 C C . THR A 1 244 ? -6.036 1.095 3.809 1.00 98.75 244 THR A C 1
ATOM 1694 O O . THR A 1 244 ? -6.809 1.474 4.693 1.00 98.75 244 THR A O 1
ATOM 1697 N N . ILE A 1 245 ? -4.788 1.547 3.719 1.00 98.94 245 ILE A N 1
ATOM 1698 C CA . ILE A 1 245 ? -4.205 2.535 4.624 1.00 98.94 245 ILE A CA 1
ATOM 1699 C C . ILE A 1 245 ? -4.173 3.885 3.918 1.00 98.94 245 ILE A C 1
ATOM 1701 O O . ILE A 1 245 ? -3.450 4.054 2.937 1.00 98.94 245 ILE A O 1
ATOM 1705 N N . ILE A 1 246 ? -4.912 4.862 4.451 1.00 98.88 246 ILE A N 1
ATOM 1706 C CA . ILE A 1 246 ? -4.919 6.235 3.939 1.00 98.88 246 ILE A CA 1
ATOM 1707 C C . ILE A 1 246 ? -4.297 7.173 4.975 1.00 98.88 246 ILE A C 1
ATOM 1709 O O . ILE A 1 246 ? -4.881 7.428 6.034 1.00 98.88 246 ILE A O 1
ATOM 1713 N N . THR A 1 247 ? -3.106 7.700 4.681 1.00 98.88 247 THR A N 1
ATOM 1714 C CA . THR A 1 247 ? -2.373 8.617 5.567 1.00 98.88 247 THR A CA 1
ATOM 1715 C C . THR A 1 247 ? -2.416 10.049 5.065 1.00 98.88 247 THR A C 1
ATOM 1717 O O . THR A 1 247 ? -2.375 10.322 3.865 1.00 98.88 247 THR A O 1
ATOM 1720 N N . ARG A 1 248 ? -2.435 11.011 5.992 1.00 97.62 248 ARG A N 1
ATOM 1721 C CA . ARG A 1 248 ? -2.336 12.425 5.615 1.00 97.62 248 ARG A CA 1
ATOM 1722 C C . ARG A 1 248 ? -0.901 12.853 5.308 1.00 97.62 248 ARG A C 1
ATOM 1724 O O . ARG A 1 248 ? -0.723 13.699 4.439 1.00 97.62 248 ARG A O 1
ATOM 1731 N N . ALA A 1 249 ? 0.097 12.310 6.010 1.00 94.12 249 ALA A N 1
ATOM 1732 C CA . ALA A 1 249 ? 1.467 12.836 6.074 1.00 94.12 249 ALA A CA 1
ATOM 1733 C C . ALA A 1 249 ? 2.583 11.795 5.832 1.00 94.12 249 ALA A C 1
ATOM 1735 O O . ALA A 1 249 ? 3.726 12.042 6.212 1.00 94.12 249 ALA A O 1
ATOM 1736 N N . GLY A 1 250 ? 2.290 10.672 5.168 1.00 96.75 250 GLY A N 1
ATOM 1737 C CA . GLY A 1 250 ? 3.306 9.717 4.704 1.00 96.75 250 GLY A CA 1
ATOM 1738 C C . GLY A 1 250 ? 3.192 8.328 5.316 1.00 96.75 250 GLY A C 1
ATOM 1739 O O . GLY A 1 250 ? 2.389 8.086 6.221 1.00 96.75 250 GLY A O 1
ATOM 1740 N N . MET A 1 251 ? 3.977 7.393 4.792 1.00 98.56 251 MET A N 1
ATOM 1741 C CA . MET A 1 251 ? 3.980 6.003 5.245 1.00 98.56 251 MET A CA 1
ATOM 1742 C C . MET A 1 251 ? 5.357 5.375 5.053 1.00 98.56 251 MET A C 1
ATOM 1744 O O . MET A 1 251 ? 6.023 5.636 4.052 1.00 98.56 251 MET A O 1
ATOM 1748 N N . THR A 1 252 ? 5.792 4.555 6.004 1.00 98.69 252 THR A N 1
ATOM 1749 C CA . THR A 1 252 ? 7.061 3.831 5.911 1.00 98.69 252 THR A CA 1
ATOM 1750 C C . THR A 1 252 ? 6.842 2.337 6.097 1.00 98.69 252 THR A C 1
ATOM 1752 O O . THR A 1 252 ? 6.101 1.923 6.989 1.00 98.69 252 THR A O 1
ATOM 1755 N N . PHE A 1 253 ? 7.492 1.533 5.259 1.00 98.88 253 PHE A N 1
ATOM 1756 C CA . PHE A 1 253 ? 7.533 0.079 5.372 1.00 98.88 253 PHE A CA 1
ATOM 1757 C C . PHE A 1 253 ? 8.974 -0.364 5.548 1.00 98.88 253 PHE A C 1
ATOM 1759 O O . PHE A 1 253 ? 9.821 -0.065 4.701 1.00 98.88 253 PHE A O 1
ATOM 1766 N N . SER A 1 254 ? 9.238 -1.103 6.628 1.00 98.44 254 SER A N 1
ATOM 1767 C CA . SER A 1 254 ? 10.584 -1.577 6.950 1.00 98.44 254 SER A CA 1
ATOM 1768 C C . SER A 1 254 ? 11.606 -0.434 7.094 1.00 98.44 254 SER A C 1
ATOM 1770 O O . SER A 1 254 ? 11.283 0.756 7.084 1.00 98.44 254 SER A O 1
ATOM 1772 N N . THR A 1 255 ? 12.863 -0.797 7.315 1.00 95.38 255 THR A N 1
ATOM 1773 C CA . THR A 1 255 ? 14.002 0.128 7.329 1.00 95.38 255 THR A CA 1
ATOM 1774 C C . THR A 1 255 ? 15.186 -0.474 6.577 1.00 95.38 255 THR A C 1
ATOM 1776 O O . THR A 1 255 ? 15.230 -1.680 6.328 1.00 95.38 255 THR A O 1
ATOM 1779 N N . ALA A 1 256 ? 16.133 0.370 6.163 1.00 92.44 256 ALA A N 1
ATOM 1780 C CA . ALA A 1 256 ? 17.274 -0.057 5.357 1.00 92.44 256 ALA A CA 1
ATOM 1781 C C . ALA A 1 256 ? 18.092 -1.151 6.064 1.00 92.44 256 ALA A C 1
ATOM 1783 O O . ALA A 1 256 ? 18.364 -1.057 7.260 1.00 92.44 256 ALA A O 1
ATOM 1784 N N . GLY A 1 257 ? 18.500 -2.169 5.304 1.00 89.50 257 GLY A N 1
ATOM 1785 C CA . GLY A 1 257 ? 19.279 -3.304 5.805 1.00 89.50 257 GLY A CA 1
ATOM 1786 C C . GLY A 1 257 ? 18.454 -4.484 6.330 1.00 89.50 257 GLY A C 1
ATOM 1787 O O . GLY A 1 257 ? 19.046 -5.504 6.667 1.00 89.50 257 GLY A O 1
ATOM 1788 N N . ASN A 1 258 ? 17.120 -4.392 6.378 1.00 94.56 258 ASN A N 1
ATOM 1789 C CA . ASN A 1 258 ? 16.285 -5.557 6.682 1.00 94.56 258 ASN A CA 1
ATOM 1790 C C . ASN A 1 258 ? 16.083 -6.423 5.435 1.00 94.56 258 ASN A C 1
ATOM 1792 O O . ASN A 1 258 ? 15.627 -5.933 4.404 1.00 94.56 258 ASN A O 1
ATOM 1796 N N . GLU A 1 259 ? 16.374 -7.717 5.549 1.00 93.94 259 GLU A N 1
ATOM 1797 C CA . GLU A 1 259 ? 16.212 -8.695 4.462 1.00 93.94 259 GLU A CA 1
ATOM 1798 C C . GLU A 1 259 ? 14.792 -9.279 4.402 1.00 93.94 259 GLU A C 1
ATOM 1800 O O . GLU A 1 259 ? 14.309 -9.634 3.330 1.00 93.94 259 GLU A O 1
ATOM 1805 N N . SER A 1 260 ? 14.103 -9.347 5.545 1.00 96.69 260 SER A N 1
ATOM 1806 C CA . SER A 1 260 ? 12.747 -9.891 5.639 1.00 96.69 260 SER A CA 1
ATOM 1807 C C . SER A 1 260 ? 11.727 -8.994 4.945 1.00 96.69 260 SER A C 1
ATOM 1809 O O . SER A 1 260 ? 11.593 -7.817 5.293 1.00 96.69 260 SER A O 1
ATOM 1811 N N . VAL A 1 261 ? 10.953 -9.577 4.027 1.00 98.25 261 VAL A N 1
ATOM 1812 C CA . VAL A 1 261 ? 9.940 -8.848 3.260 1.00 98.25 261 VAL A CA 1
ATOM 1813 C C . VAL A 1 261 ? 8.757 -8.450 4.143 1.00 98.25 261 VAL A C 1
ATOM 1815 O O . VAL A 1 261 ? 8.106 -9.307 4.740 1.00 98.25 261 VAL A O 1
ATOM 1818 N N . THR A 1 262 ? 8.457 -7.154 4.219 1.00 98.81 262 THR A N 1
ATOM 1819 C CA . THR A 1 262 ? 7.221 -6.651 4.842 1.00 98.81 262 THR A CA 1
ATOM 1820 C C . THR A 1 262 ? 6.078 -6.747 3.837 1.00 98.81 262 THR A C 1
ATOM 1822 O O . THR A 1 262 ? 6.205 -6.243 2.726 1.00 98.81 262 THR A O 1
ATOM 1825 N N . THR A 1 263 ? 4.957 -7.359 4.216 1.00 98.75 263 THR A N 1
ATOM 1826 C CA . THR A 1 263 ? 3.811 -7.539 3.307 1.00 98.75 263 THR A CA 1
ATOM 1827 C C . THR A 1 263 ? 2.658 -6.610 3.673 1.00 98.75 263 THR A C 1
ATOM 1829 O O . THR A 1 263 ? 2.324 -6.475 4.852 1.00 98.75 263 THR A O 1
ATOM 1832 N N . LEU A 1 264 ? 2.019 -6.008 2.671 1.00 98.88 264 LEU A N 1
ATOM 1833 C CA . LEU A 1 264 ? 0.700 -5.391 2.767 1.00 98.88 264 LEU A CA 1
ATOM 1834 C C . LEU A 1 264 ? -0.257 -6.092 1.800 1.00 98.88 264 LEU A C 1
ATOM 1836 O O . LEU A 1 264 ? -0.079 -6.021 0.590 1.00 98.88 264 LEU A O 1
ATOM 1840 N N . ASN A 1 265 ? -1.307 -6.698 2.341 1.00 98.56 265 ASN A N 1
ATOM 1841 C CA . ASN A 1 265 ? -2.449 -7.168 1.560 1.00 98.56 265 ASN A CA 1
ATOM 1842 C C . ASN A 1 265 ? -3.509 -6.064 1.574 1.00 98.56 265 ASN A C 1
ATOM 1844 O O . ASN A 1 265 ? -4.248 -5.928 2.550 1.00 98.56 265 ASN A O 1
ATOM 1848 N N . GLY A 1 266 ? -3.523 -5.224 0.545 1.00 98.19 266 GLY A N 1
ATOM 1849 C CA . GLY A 1 266 ? -4.329 -4.010 0.461 1.00 98.19 266 GLY A CA 1
ATOM 1850 C C . GLY A 1 266 ? -3.570 -2.862 -0.205 1.00 98.19 266 GLY A C 1
ATOM 1851 O O . GLY A 1 266 ? -2.634 -3.077 -0.971 1.00 98.19 266 GLY A O 1
ATOM 1852 N N . LYS A 1 267 ? -3.973 -1.624 0.095 1.00 98.75 267 LYS A N 1
ATOM 1853 C CA . LYS A 1 267 ? -3.517 -0.421 -0.624 1.00 98.75 267 LYS A CA 1
ATOM 1854 C C . LYS A 1 267 ? -2.823 0.568 0.312 1.00 98.75 267 LYS A C 1
ATOM 1856 O O . LYS A 1 267 ? -3.267 0.784 1.443 1.00 98.75 267 LYS A O 1
ATOM 1861 N N . ALA A 1 268 ? -1.754 1.205 -0.159 1.00 98.81 268 ALA A N 1
ATOM 1862 C CA . ALA A 1 268 ? -0.990 2.211 0.577 1.00 98.81 268 ALA A CA 1
ATOM 1863 C C . ALA A 1 268 ? -1.141 3.594 -0.074 1.00 98.81 268 ALA A C 1
ATOM 1865 O O . ALA A 1 268 ? -0.482 3.911 -1.064 1.00 98.81 268 ALA A O 1
ATOM 1866 N N . LEU A 1 269 ? -1.990 4.447 0.502 1.00 98.81 269 LEU A N 1
ATOM 1867 C CA . LEU A 1 269 ? -2.355 5.745 -0.067 1.00 98.81 269 LEU A CA 1
ATOM 1868 C C . LEU A 1 269 ? -1.920 6.882 0.871 1.00 98.81 269 LEU A C 1
ATOM 1870 O O . LEU A 1 269 ? -2.470 7.068 1.954 1.00 98.81 269 LEU A O 1
ATOM 1874 N N . SER A 1 270 ? -0.933 7.678 0.466 1.00 98.56 270 SER A N 1
ATOM 1875 C CA . SER A 1 270 ? -0.494 8.875 1.192 1.00 98.56 270 SER A CA 1
ATOM 1876 C C . SER A 1 270 ? -0.960 10.129 0.464 1.00 98.56 270 SER A C 1
ATOM 1878 O O . SER A 1 270 ? -0.561 10.389 -0.670 1.00 98.56 270 SER A O 1
ATOM 1880 N N . LEU A 1 271 ? -1.775 10.943 1.137 1.00 98.62 271 LEU A N 1
ATOM 1881 C CA . LEU A 1 271 ? -2.437 12.104 0.535 1.00 98.62 271 LEU A CA 1
ATOM 1882 C C . LEU A 1 271 ? -1.474 13.233 0.151 1.00 98.62 271 LEU A C 1
ATOM 1884 O O . LEU A 1 271 ? -1.728 13.954 -0.809 1.00 98.62 271 LEU A O 1
ATOM 1888 N N . THR A 1 272 ? -0.388 13.434 0.908 1.00 96.44 272 THR A N 1
ATOM 1889 C CA . THR A 1 272 ? 0.503 14.595 0.698 1.00 96.44 272 THR A CA 1
ATOM 1890 C C . THR A 1 272 ? 1.981 14.239 0.624 1.00 96.44 272 THR A C 1
ATOM 1892 O O . THR A 1 272 ? 2.676 14.719 -0.273 1.00 96.44 272 THR A O 1
ATOM 1895 N N . ALA A 1 273 ? 2.468 13.399 1.535 1.00 97.38 273 ALA A N 1
ATOM 1896 C CA . ALA A 1 273 ? 3.888 13.090 1.660 1.00 97.38 273 ALA A CA 1
ATOM 1897 C C . ALA A 1 273 ? 4.256 11.763 0.987 1.00 97.38 273 ALA A C 1
ATOM 1899 O O . ALA A 1 273 ? 3.415 11.100 0.379 1.00 97.38 273 ALA A O 1
ATOM 1900 N N . ALA A 1 274 ? 5.531 11.398 1.094 1.00 98.06 274 ALA A N 1
ATOM 1901 C CA . ALA A 1 274 ? 6.076 10.233 0.426 1.00 98.06 274 ALA A CA 1
ATOM 1902 C C . ALA A 1 274 ? 5.668 8.927 1.111 1.00 98.06 274 ALA A C 1
ATOM 1904 O O . ALA A 1 274 ? 5.355 8.898 2.309 1.00 98.06 274 ALA A O 1
ATOM 1905 N N . ILE A 1 275 ? 5.748 7.846 0.341 1.00 98.81 275 ILE A N 1
ATOM 1906 C CA . ILE A 1 275 ? 5.812 6.490 0.876 1.00 98.81 275 ILE A CA 1
ATOM 1907 C C . ILE A 1 275 ? 7.235 5.973 0.679 1.00 98.81 275 ILE A C 1
ATOM 1909 O O . ILE A 1 275 ? 7.781 6.078 -0.417 1.00 98.81 275 ILE A O 1
ATOM 1913 N N . THR A 1 276 ? 7.846 5.435 1.731 1.00 98.56 276 THR A N 1
ATOM 1914 C CA . THR A 1 276 ? 9.204 4.876 1.660 1.00 98.56 276 THR A CA 1
ATOM 1915 C C . THR A 1 276 ? 9.194 3.406 2.048 1.00 98.56 276 THR A C 1
ATOM 1917 O O . THR A 1 276 ? 8.594 3.050 3.063 1.00 98.56 276 THR A O 1
ATOM 1920 N N . MET A 1 277 ? 9.883 2.565 1.287 1.00 98.31 277 MET A N 1
ATOM 1921 C CA . MET A 1 277 ? 9.836 1.113 1.436 1.00 98.31 277 MET A CA 1
ATOM 1922 C C . MET A 1 277 ? 11.227 0.487 1.379 1.00 98.31 277 MET A C 1
ATOM 1924 O O . MET A 1 277 ? 12.142 1.003 0.732 1.00 98.31 277 MET A O 1
ATOM 1928 N N . VAL A 1 278 ? 11.368 -0.659 2.038 1.00 98.62 278 VAL A N 1
ATOM 1929 C CA . VAL A 1 278 ? 12.519 -1.559 1.909 1.00 98.62 278 VAL A CA 1
ATOM 1930 C C . VAL A 1 278 ? 11.989 -2.980 1.890 1.00 98.62 278 VAL A C 1
ATOM 1932 O O . VAL A 1 278 ? 11.313 -3.368 2.840 1.00 98.62 278 VAL A O 1
ATOM 1935 N N . ASN A 1 279 ? 12.293 -3.737 0.831 1.00 98.19 279 ASN A N 1
ATOM 1936 C CA . ASN A 1 279 ? 11.889 -5.139 0.671 1.00 98.19 279 ASN A CA 1
ATOM 1937 C C . ASN A 1 279 ? 10.415 -5.320 1.052 1.00 98.19 279 ASN A C 1
ATOM 1939 O O . ASN A 1 279 ? 10.085 -5.903 2.081 1.00 98.19 279 ASN A O 1
ATOM 1943 N N . THR A 1 280 ? 9.524 -4.680 0.301 1.00 98.69 280 THR A N 1
ATOM 1944 C CA . THR A 1 280 ? 8.095 -4.628 0.632 1.00 98.69 280 THR A CA 1
ATOM 1945 C C . THR A 1 280 ? 7.269 -5.223 -0.497 1.00 98.69 280 THR A C 1
ATOM 1947 O O . THR A 1 280 ? 7.450 -4.839 -1.648 1.00 98.69 280 THR A O 1
ATOM 1950 N N . ALA A 1 281 ? 6.362 -6.136 -0.162 1.00 98.44 281 ALA A N 1
ATOM 1951 C CA . ALA A 1 281 ? 5.370 -6.675 -1.084 1.00 98.44 281 ALA A CA 1
ATOM 1952 C C . ALA A 1 281 ? 4.018 -6.001 -0.825 1.00 98.44 281 ALA A C 1
ATOM 1954 O O . ALA A 1 281 ? 3.560 -5.984 0.321 1.00 98.44 281 ALA A O 1
ATOM 1955 N N . ILE A 1 282 ? 3.390 -5.437 -1.855 1.00 98.62 282 ILE A N 1
ATOM 1956 C CA . ILE A 1 282 ? 2.048 -4.846 -1.767 1.00 98.62 282 ILE A CA 1
ATOM 1957 C C . ILE A 1 282 ? 1.144 -5.530 -2.778 1.00 98.62 282 ILE A C 1
ATOM 1959 O O . ILE A 1 282 ? 1.412 -5.455 -3.970 1.00 98.62 282 ILE A O 1
ATOM 1963 N N . ASN A 1 283 ? 0.071 -6.140 -2.285 1.00 97.38 283 ASN A N 1
ATOM 1964 C CA . ASN A 1 283 ? -0.904 -6.887 -3.069 1.00 97.38 283 ASN A CA 1
ATOM 1965 C C . ASN A 1 283 ? -2.237 -6.121 -3.048 1.00 97.38 283 ASN A C 1
ATOM 1967 O O . ASN A 1 283 ? -2.968 -6.189 -2.054 1.00 97.38 283 ASN A O 1
ATOM 1971 N N . ALA A 1 284 ? -2.531 -5.335 -4.092 1.00 92.44 284 ALA A N 1
ATOM 1972 C CA . ALA A 1 284 ? -3.638 -4.368 -4.077 1.00 92.44 284 ALA A CA 1
ATOM 1973 C C . ALA A 1 284 ? -5.029 -4.991 -3.918 1.00 92.44 284 ALA A C 1
ATOM 1975 O O . ALA A 1 284 ? -5.903 -4.360 -3.315 1.00 92.44 284 ALA A O 1
ATOM 1976 N N . ASP A 1 285 ? -5.213 -6.202 -4.443 1.00 89.69 285 ASP A N 1
ATOM 1977 C CA . ASP A 1 285 ? -6.483 -6.939 -4.423 1.00 89.69 285 ASP A CA 1
ATOM 1978 C C . ASP A 1 285 ? -6.649 -7.794 -3.156 1.00 89.69 285 ASP A C 1
ATOM 1980 O O . ASP A 1 285 ? -7.634 -8.509 -2.987 1.00 89.69 285 ASP A O 1
ATOM 1984 N N . GLY A 1 286 ? -5.717 -7.668 -2.206 1.00 87.12 286 GLY A N 1
ATOM 1985 C CA . GLY A 1 286 ? -5.782 -8.323 -0.909 1.00 87.12 286 GLY A CA 1
ATOM 1986 C C . GLY A 1 286 ? -4.788 -9.465 -0.789 1.00 87.12 286 GLY A C 1
ATOM 1987 O O . GLY A 1 286 ? -3.630 -9.332 -1.169 1.00 87.12 286 GLY A O 1
ATOM 1988 N N . ILE A 1 287 ? -5.200 -10.553 -0.139 1.00 83.06 287 ILE A N 1
ATOM 1989 C CA . ILE A 1 287 ? -4.362 -11.750 -0.050 1.00 83.06 287 ILE A CA 1
ATOM 1990 C C . ILE A 1 287 ? -4.380 -12.359 -1.453 1.00 83.06 287 ILE A C 1
ATOM 1992 O O . ILE A 1 287 ? -5.480 -12.678 -1.902 1.00 83.06 287 ILE A O 1
ATOM 1996 N N . PRO A 1 288 ? -3.231 -12.494 -2.145 1.00 77.06 288 PRO A N 1
ATOM 1997 C CA . PRO A 1 288 ? -3.207 -13.181 -3.425 1.00 77.06 288 PRO A CA 1
ATOM 1998 C C . PRO A 1 288 ? -3.882 -14.535 -3.255 1.00 77.06 288 PRO A C 1
ATOM 2000 O O . PRO A 1 288 ? -3.623 -15.212 -2.250 1.00 77.06 288 PRO A O 1
ATOM 2003 N N . ASP A 1 289 ? -4.731 -14.919 -4.209 1.00 71.12 289 ASP A N 1
ATOM 2004 C CA . ASP A 1 289 ? -5.178 -16.306 -4.286 1.00 71.12 289 ASP A CA 1
ATOM 2005 C C . ASP A 1 289 ? -3.935 -17.181 -4.144 1.00 71.12 289 ASP A C 1
ATOM 2007 O O . ASP A 1 289 ? -2.886 -16.846 -4.710 1.00 71.12 289 ASP A O 1
ATOM 2011 N N . GLU A 1 290 ? -4.011 -18.251 -3.341 1.00 52.72 290 GLU A N 1
ATOM 2012 C CA . GLU A 1 290 ? -2.918 -19.216 -3.318 1.00 52.72 290 GLU A CA 1
ATOM 2013 C C . GLU A 1 290 ? -2.633 -19.552 -4.776 1.00 52.72 290 GLU A C 1
ATOM 2015 O O . GLU A 1 290 ? -3.471 -20.139 -5.466 1.00 52.72 290 GLU A O 1
ATOM 2020 N N . VAL A 1 291 ? -1.460 -19.131 -5.261 1.00 43.25 291 VAL A N 1
ATOM 2021 C CA . VAL A 1 291 ? -0.922 -19.680 -6.487 1.00 43.25 291 VAL A CA 1
ATOM 2022 C C . VAL A 1 291 ? -0.842 -21.149 -6.146 1.00 43.25 291 VAL A C 1
ATOM 2024 O O . VAL A 1 291 ? 0.002 -21.556 -5.344 1.00 43.25 291 VAL A O 1
ATOM 2027 N N . ILE A 1 292 ? -1.773 -21.937 -6.689 1.00 36.97 292 ILE A N 1
ATOM 2028 C CA . ILE A 1 292 ? -1.559 -23.359 -6.842 1.00 36.97 292 ILE A CA 1
ATOM 2029 C C . ILE A 1 292 ? -0.296 -23.368 -7.679 1.00 36.97 292 ILE A C 1
ATOM 2031 O O . ILE A 1 292 ? -0.332 -23.146 -8.889 1.00 36.97 292 ILE A O 1
ATOM 2035 N N . ILE A 1 293 ? 0.846 -23.487 -7.002 1.00 36.81 293 ILE A N 1
ATOM 2036 C CA . ILE A 1 293 ? 2.058 -23.920 -7.645 1.00 36.81 293 ILE A CA 1
ATOM 2037 C C . ILE A 1 293 ? 1.604 -25.293 -8.114 1.00 36.81 293 ILE A C 1
ATOM 2039 O O . ILE A 1 293 ? 1.516 -26.224 -7.310 1.00 36.81 293 ILE A O 1
ATOM 2043 N N . GLU A 1 294 ? 1.164 -25.401 -9.369 1.00 36.44 294 GLU A N 1
ATOM 2044 C CA . GLU A 1 294 ? 1.224 -26.692 -10.013 1.00 36.44 294 GLU A CA 1
ATOM 2045 C C . GLU A 1 294 ? 2.688 -27.052 -9.840 1.00 36.44 294 GLU A C 1
ATOM 2047 O O . GLU A 1 294 ? 3.569 -26.366 -10.368 1.00 36.44 294 GLU A O 1
ATOM 2052 N N . GLU A 1 295 ? 2.938 -27.993 -8.921 1.00 42.69 295 GLU A N 1
ATOM 2053 C CA . GLU A 1 295 ? 4.247 -28.588 -8.723 1.00 42.69 295 GLU A CA 1
ATOM 2054 C C . GLU A 1 295 ? 4.778 -28.788 -10.136 1.00 42.69 295 GLU A C 1
ATOM 2056 O O . GLU A 1 295 ? 4.017 -29.359 -10.926 1.00 42.69 295 GLU A O 1
ATOM 2061 N N . PRO A 1 296 ? 5.931 -28.176 -10.496 1.00 34.31 296 PRO A N 1
ATOM 2062 C CA . PRO A 1 296 ? 6.322 -27.998 -11.887 1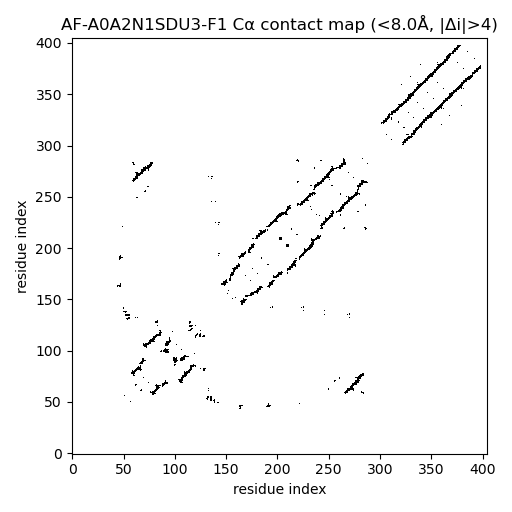.00 34.31 296 PRO A CA 1
ATOM 2063 C C . PRO A 1 296 ? 6.022 -29.300 -12.586 1.00 34.31 296 PRO A C 1
ATOM 2065 O O . PRO A 1 296 ? 6.546 -30.326 -12.144 1.00 34.31 296 PRO A O 1
ATOM 2068 N N . VAL A 1 297 ? 5.094 -29.272 -13.554 1.00 40.16 297 VAL A N 1
ATOM 2069 C CA . VAL A 1 297 ? 4.763 -30.469 -14.314 1.00 40.16 297 VAL A CA 1
ATOM 2070 C C . VAL A 1 297 ? 6.112 -30.943 -14.803 1.00 40.16 297 VAL A C 1
ATOM 2072 O O . VAL A 1 297 ? 6.760 -30.271 -15.606 1.00 40.16 297 VAL A O 1
ATOM 2075 N N . VAL A 1 298 ? 6.600 -32.029 -14.206 1.00 37.47 298 VAL A N 1
ATOM 2076 C CA . VAL A 1 298 ? 7.762 -32.721 -14.715 1.00 37.47 298 VAL A CA 1
ATOM 2077 C C . VAL A 1 298 ? 7.240 -33.207 -16.048 1.00 37.47 298 VAL A C 1
ATOM 2079 O O . VAL A 1 298 ? 6.498 -34.191 -16.088 1.00 37.47 298 VAL A O 1
ATOM 2082 N N . GLU A 1 299 ? 7.511 -32.428 -17.102 1.00 41.81 299 GLU A N 1
ATOM 2083 C CA . GLU A 1 299 ? 7.310 -32.821 -18.491 1.00 41.81 299 GLU A CA 1
ATOM 2084 C C . GLU A 1 299 ? 7.735 -34.287 -18.542 1.00 41.81 299 GLU A C 1
ATOM 2086 O O . GLU A 1 299 ? 8.840 -34.603 -18.071 1.00 41.81 299 GLU A O 1
ATOM 2091 N N . PRO A 1 300 ? 6.838 -35.213 -18.923 1.00 39.19 300 PRO A N 1
ATOM 2092 C CA . PRO A 1 300 ? 7.130 -36.627 -18.817 1.00 39.19 300 PRO A CA 1
ATOM 2093 C C . PRO A 1 300 ? 8.429 -36.860 -19.571 1.00 39.19 300 PRO A C 1
ATOM 2095 O O . PRO A 1 300 ? 8.473 -36.646 -20.778 1.00 39.19 300 PRO A O 1
ATOM 2098 N N . ILE A 1 301 ? 9.481 -37.260 -18.847 1.00 40.78 301 ILE A N 1
ATOM 2099 C CA . ILE A 1 301 ? 10.747 -37.675 -19.441 1.00 40.78 301 ILE A CA 1
ATOM 2100 C C . ILE A 1 301 ? 10.411 -38.601 -20.604 1.00 40.78 301 ILE A C 1
ATOM 2102 O O . ILE A 1 301 ? 9.889 -39.705 -20.411 1.00 40.78 301 ILE A O 1
ATOM 2106 N N . VAL A 1 302 ? 10.630 -38.107 -21.821 1.00 46.47 302 VAL A N 1
ATOM 2107 C CA . VAL A 1 302 ? 10.427 -38.890 -23.031 1.00 46.47 302 VAL A CA 1
ATOM 2108 C C . VAL A 1 302 ? 11.357 -40.081 -22.860 1.00 46.47 302 VAL A C 1
ATOM 2110 O O . VAL A 1 302 ? 12.570 -39.911 -22.753 1.00 46.47 302 VAL A O 1
ATOM 2113 N N . SER A 1 303 ? 10.791 -41.278 -22.680 1.00 50.72 303 SER A N 1
ATOM 2114 C CA . SER A 1 303 ? 11.601 -42.476 -22.470 1.00 50.72 303 SER A CA 1
ATOM 2115 C C . SER A 1 303 ? 12.577 -42.594 -23.631 1.00 50.72 303 SER A C 1
ATOM 2117 O O . SER A 1 303 ? 12.152 -42.557 -24.787 1.00 50.72 303 SER A O 1
ATOM 2119 N N . ALA A 1 304 ? 13.868 -42.695 -23.311 1.00 56.75 304 ALA A N 1
ATOM 2120 C CA . ALA A 1 304 ? 14.924 -42.779 -24.305 1.00 56.75 304 ALA A CA 1
ATOM 2121 C C . ALA A 1 304 ? 14.611 -43.895 -25.308 1.00 56.75 304 ALA A C 1
ATOM 2123 O O . ALA A 1 304 ? 14.323 -45.032 -24.921 1.00 56.75 304 ALA A O 1
ATOM 2124 N N . VAL A 1 305 ? 14.660 -43.575 -26.600 1.00 60.59 305 VAL A N 1
ATOM 2125 C CA . VAL A 1 305 ? 14.610 -44.597 -27.647 1.00 60.59 305 VAL A CA 1
ATOM 2126 C C . VAL A 1 305 ? 16.029 -45.130 -27.813 1.00 60.59 305 VAL A C 1
ATOM 2128 O O . VAL A 1 305 ? 16.905 -44.400 -28.269 1.00 60.59 305 VAL A O 1
ATOM 2131 N N . THR A 1 306 ? 16.264 -46.385 -27.426 1.00 61.28 306 THR A N 1
ATOM 2132 C CA . THR A 1 306 ? 17.553 -47.066 -27.628 1.00 61.28 306 THR A CA 1
ATOM 2133 C C . THR A 1 306 ? 17.519 -47.886 -28.916 1.00 61.28 306 THR A C 1
ATOM 2135 O O . THR A 1 306 ? 16.624 -48.717 -29.104 1.00 61.28 306 THR A O 1
ATOM 2138 N N . ILE A 1 307 ? 18.499 -47.680 -29.795 1.00 64.69 307 ILE A N 1
ATOM 2139 C CA . ILE A 1 307 ? 18.670 -48.424 -31.051 1.00 64.69 307 ILE A CA 1
ATOM 2140 C C . ILE A 1 307 ? 20.006 -49.171 -30.988 1.00 64.69 307 ILE A C 1
ATOM 2142 O O . ILE A 1 307 ? 21.046 -48.528 -30.914 1.00 64.69 307 ILE A O 1
ATOM 2146 N N . THR A 1 308 ? 19.985 -50.510 -31.049 1.00 62.78 308 THR A N 1
ATOM 2147 C CA . THR A 1 308 ? 21.196 -51.349 -30.937 1.00 62.78 308 THR A CA 1
ATOM 2148 C C . THR A 1 308 ? 21.378 -52.324 -32.110 1.00 62.78 308 THR A C 1
ATOM 2150 O O . THR A 1 308 ? 20.416 -52.751 -32.764 1.00 62.78 308 THR A O 1
ATOM 2153 N N . GLY A 1 309 ? 22.634 -52.704 -32.370 1.00 55.56 309 GLY A N 1
ATOM 2154 C CA . GLY A 1 309 ? 23.032 -53.791 -33.273 1.00 55.56 309 GLY A CA 1
ATOM 2155 C C . GLY A 1 309 ? 23.081 -53.446 -34.772 1.00 55.56 309 GLY A C 1
ATOM 2156 O O . GLY A 1 309 ? 22.886 -52.312 -35.198 1.00 55.56 309 GLY A O 1
ATOM 2157 N N . SER A 1 310 ? 23.309 -54.464 -35.619 1.00 52.06 310 SER A N 1
ATOM 2158 C CA . SER A 1 310 ? 23.442 -54.325 -37.093 1.00 52.06 310 SER A CA 1
ATOM 2159 C C . SER A 1 310 ? 22.219 -53.732 -37.830 1.00 52.06 310 SER A C 1
ATOM 2161 O O . SER A 1 310 ? 22.263 -53.525 -39.042 1.00 52.06 310 SER A O 1
ATOM 2163 N N . SER A 1 311 ? 21.129 -53.469 -37.105 1.00 48.25 311 SER A N 1
ATOM 2164 C CA . SER A 1 311 ? 19.889 -52.814 -37.539 1.00 48.25 311 SER A CA 1
ATOM 2165 C C . SER A 1 311 ? 19.904 -51.282 -37.450 1.00 48.25 311 SER A C 1
ATOM 2167 O O . SER A 1 311 ? 18.932 -50.666 -37.872 1.00 48.25 311 SER A O 1
ATOM 2169 N N . ALA A 1 312 ? 20.984 -50.648 -36.981 1.00 54.00 312 ALA A N 1
ATOM 2170 C CA . ALA A 1 312 ? 21.138 -49.184 -36.950 1.00 54.00 312 ALA A CA 1
ATOM 2171 C C . ALA A 1 312 ? 21.305 -48.522 -38.348 1.00 54.00 312 ALA A C 1
ATOM 2173 O O . ALA A 1 312 ? 21.646 -47.342 -38.474 1.00 54.00 312 ALA A O 1
ATOM 2174 N N . ALA A 1 313 ? 21.049 -49.269 -39.424 1.00 51.06 313 ALA A N 1
ATOM 2175 C CA . ALA A 1 313 ? 21.084 -48.771 -40.789 1.00 51.06 313 ALA A CA 1
ATOM 2176 C C . ALA A 1 313 ? 19.882 -47.837 -41.047 1.00 51.06 313 ALA A C 1
ATOM 2178 O O . ALA A 1 313 ? 18.785 -48.293 -41.361 1.00 51.06 313 ALA A O 1
ATOM 2179 N N . SER A 1 314 ? 20.139 -46.529 -40.930 1.00 57.44 314 SER A N 1
ATOM 2180 C CA . SER A 1 314 ? 19.234 -45.383 -41.145 1.00 57.44 314 SER A CA 1
ATOM 2181 C C . SER A 1 314 ? 18.320 -45.011 -39.970 1.00 57.44 314 SER A C 1
ATOM 2183 O O . SER A 1 314 ? 17.118 -45.269 -39.985 1.00 57.44 314 SER A O 1
ATOM 2185 N N . VAL A 1 315 ? 18.883 -44.282 -39.001 1.00 58.62 315 VAL A N 1
ATOM 2186 C CA . VAL A 1 315 ? 18.125 -43.505 -38.008 1.00 58.62 315 VAL A CA 1
ATOM 2187 C C . VAL A 1 315 ? 17.813 -42.132 -38.610 1.00 58.62 315 VAL A C 1
ATOM 2189 O O . VAL A 1 315 ? 18.723 -41.343 -38.868 1.00 58.62 315 VAL A O 1
ATOM 2192 N N . VAL A 1 316 ? 16.533 -41.840 -38.863 1.00 58.19 316 VAL A N 1
ATOM 2193 C CA . VAL A 1 316 ? 16.097 -40.563 -39.455 1.00 58.19 316 VAL A CA 1
ATOM 2194 C C . VAL A 1 316 ? 15.205 -39.802 -38.469 1.00 58.19 316 VAL A C 1
ATOM 2196 O O . VAL A 1 316 ? 14.050 -40.172 -38.284 1.00 58.19 316 VAL A O 1
ATOM 2199 N N . ALA A 1 317 ? 15.760 -38.705 -37.938 1.00 58.38 317 ALA A N 1
ATOM 2200 C CA . ALA A 1 317 ? 15.121 -37.578 -37.247 1.00 58.38 317 ALA A CA 1
ATOM 2201 C C . ALA A 1 317 ? 14.602 -37.777 -35.803 1.00 58.38 317 ALA A C 1
ATOM 2203 O O . ALA A 1 317 ? 13.789 -38.655 -35.527 1.00 58.38 317 ALA A O 1
ATOM 2204 N N . VAL A 1 318 ? 14.987 -36.844 -34.916 1.00 55.59 318 VAL A N 1
ATOM 2205 C CA . VAL A 1 318 ? 14.453 -36.660 -33.547 1.00 55.59 318 VAL A CA 1
ATOM 2206 C C . VAL A 1 318 ? 13.728 -35.314 -33.448 1.00 55.59 318 VAL A C 1
ATOM 2208 O O . VAL A 1 318 ? 14.277 -34.359 -32.918 1.00 55.59 318 VAL A O 1
ATOM 2211 N N . PRO A 1 319 ? 12.510 -35.158 -33.987 1.00 55.50 319 PRO A N 1
ATOM 2212 C CA . PRO A 1 319 ? 11.811 -33.884 -33.866 1.00 55.50 319 PRO A CA 1
ATOM 2213 C C . PRO A 1 319 ? 11.450 -33.600 -32.397 1.00 55.50 319 PRO A C 1
ATOM 2215 O O . PRO A 1 319 ? 10.860 -34.450 -31.734 1.00 55.50 319 PRO A O 1
ATOM 2218 N N . GLY A 1 320 ? 11.753 -32.392 -31.915 1.00 59.91 320 GLY A N 1
ATOM 2219 C CA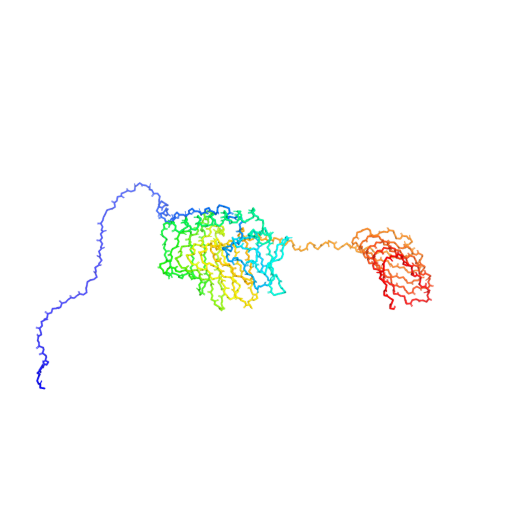 . GLY A 1 320 ? 11.375 -31.919 -30.576 1.00 59.91 320 GLY A CA 1
ATOM 2220 C C . GLY A 1 320 ? 12.546 -31.841 -29.591 1.00 59.91 320 GLY A C 1
ATOM 2221 O O . GLY A 1 320 ? 13.663 -31.520 -29.985 1.00 59.91 320 GLY A O 1
ATOM 2222 N N . ASP A 1 321 ? 12.265 -32.104 -28.317 1.00 65.50 321 ASP A N 1
ATOM 2223 C CA . ASP A 1 321 ? 13.147 -32.083 -27.136 1.00 65.50 321 ASP A CA 1
ATOM 2224 C C . ASP A 1 321 ? 13.531 -33.497 -26.635 1.00 65.50 321 ASP A C 1
ATOM 2226 O O . ASP A 1 321 ? 14.064 -33.662 -25.540 1.00 65.50 321 ASP A O 1
ATOM 2230 N N . GLY A 1 322 ? 13.262 -34.534 -27.438 1.00 67.38 322 GLY A N 1
ATOM 2231 C CA . GLY A 1 322 ? 13.472 -35.938 -27.072 1.00 67.38 322 GLY A CA 1
ATOM 2232 C C . GLY A 1 322 ? 14.939 -36.365 -26.910 1.00 67.38 322 GLY A C 1
ATOM 2233 O O . GLY A 1 322 ? 15.863 -35.672 -27.334 1.00 67.38 322 GLY A O 1
ATOM 2234 N N . PHE A 1 323 ? 15.140 -37.552 -26.324 1.00 75.06 323 PHE A N 1
ATOM 2235 C CA . PHE A 1 323 ? 16.450 -38.165 -26.072 1.00 75.06 323 PHE A CA 1
ATOM 2236 C C . PHE A 1 323 ? 16.583 -39.515 -26.802 1.00 75.06 323 PHE A C 1
ATOM 2238 O O . PHE A 1 323 ? 15.717 -40.385 -26.660 1.00 75.06 323 PHE A O 1
ATOM 2245 N N . ILE A 1 324 ? 17.660 -39.714 -27.568 1.00 74.25 324 ILE A N 1
ATOM 2246 C CA . ILE A 1 324 ? 17.959 -40.974 -28.275 1.00 74.25 324 ILE A CA 1
ATOM 2247 C C . ILE A 1 324 ? 19.349 -41.488 -27.906 1.00 74.25 324 ILE A C 1
ATOM 2249 O O . ILE A 1 324 ? 20.291 -40.706 -27.829 1.00 74.25 324 ILE A O 1
ATOM 2253 N N . ILE A 1 325 ? 19.464 -42.812 -27.747 1.00 79.25 325 ILE A N 1
ATOM 2254 C CA . ILE A 1 325 ? 20.739 -43.531 -27.604 1.00 79.25 325 ILE A CA 1
ATOM 2255 C C . ILE A 1 325 ? 20.931 -44.442 -28.820 1.00 79.25 325 ILE A C 1
ATOM 2257 O O . ILE A 1 325 ? 20.024 -45.207 -29.175 1.00 79.25 325 ILE A O 1
ATOM 2261 N N . VAL A 1 326 ? 22.101 -44.373 -29.453 1.00 78.31 326 VAL A N 1
ATOM 2262 C CA . VAL A 1 326 ? 22.478 -45.205 -30.603 1.00 78.31 326 VAL A CA 1
ATOM 2263 C C . VAL A 1 326 ? 23.751 -45.987 -30.291 1.00 78.31 326 VAL A C 1
ATOM 2265 O O . VAL A 1 326 ? 24.809 -45.382 -30.176 1.00 78.31 326 VAL A O 1
ATOM 2268 N N . ASP A 1 327 ? 23.666 -47.319 -30.291 1.00 82.06 327 ASP A N 1
ATOM 2269 C CA . ASP A 1 327 ? 24.819 -48.205 -30.079 1.00 82.06 327 ASP A CA 1
ATOM 2270 C C . ASP A 1 327 ? 25.174 -48.932 -31.393 1.00 82.06 327 ASP A C 1
ATOM 2272 O O . ASP A 1 327 ? 24.407 -49.771 -31.895 1.00 82.06 327 ASP A O 1
ATOM 2276 N N . ASN A 1 328 ? 26.327 -48.606 -31.990 1.00 75.62 328 ASN A N 1
ATOM 2277 C CA . ASN A 1 328 ? 26.827 -49.214 -33.227 1.00 75.62 328 ASN A CA 1
ATOM 2278 C C . ASN A 1 328 ? 27.964 -50.224 -32.991 1.00 75.62 328 ASN A C 1
ATOM 2280 O O . ASN A 1 328 ? 29.141 -49.906 -33.153 1.00 75.62 328 ASN A O 1
ATOM 2284 N N . ASP A 1 329 ? 27.603 -51.490 -32.789 1.00 73.69 329 ASP A N 1
ATOM 2285 C CA . ASP A 1 329 ? 28.546 -52.594 -32.536 1.00 73.69 329 ASP A CA 1
ATOM 2286 C C . ASP A 1 329 ? 29.159 -53.231 -33.811 1.00 73.69 329 ASP A C 1
ATOM 2288 O O . ASP A 1 329 ? 29.467 -54.427 -33.837 1.00 73.69 329 ASP A O 1
ATOM 2292 N N . GLY A 1 330 ? 29.295 -52.480 -34.916 1.00 68.69 330 GLY A N 1
ATOM 2293 C CA . GLY A 1 330 ? 29.992 -52.957 -36.129 1.00 68.69 330 GLY A CA 1
ATOM 2294 C C . GLY A 1 330 ? 29.244 -52.859 -37.465 1.00 68.69 330 GLY A C 1
ATOM 2295 O O . GLY A 1 330 ? 29.687 -53.447 -38.455 1.00 68.69 330 GLY A O 1
ATOM 2296 N N . GLY A 1 331 ? 28.116 -52.145 -37.527 1.00 69.94 331 GLY A N 1
ATOM 2297 C CA . GLY A 1 331 ? 27.342 -51.915 -38.754 1.00 69.94 331 GLY A CA 1
ATOM 2298 C C . GLY A 1 331 ? 27.730 -50.640 -39.521 1.00 69.94 331 GLY A C 1
ATOM 2299 O O . GLY A 1 331 ? 28.547 -49.839 -39.069 1.00 69.94 331 GLY A O 1
ATOM 2300 N N . LEU A 1 332 ? 27.119 -50.434 -40.698 1.00 75.31 332 LEU A N 1
ATOM 2301 C CA . LEU A 1 332 ? 27.048 -49.106 -41.324 1.00 75.31 332 LEU A CA 1
ATOM 2302 C C . LEU A 1 332 ? 25.892 -48.340 -40.681 1.00 75.31 332 LEU A C 1
ATOM 2304 O O . LEU A 1 332 ? 24.739 -48.752 -40.820 1.00 75.31 332 LEU A O 1
ATOM 2308 N N . VAL A 1 333 ? 26.196 -47.217 -40.038 1.00 76.69 333 VAL A N 1
ATOM 2309 C CA . VAL A 1 333 ? 25.199 -46.396 -39.346 1.00 76.69 333 VAL A CA 1
ATOM 2310 C C . VAL A 1 333 ? 25.125 -45.008 -39.952 1.00 76.69 333 VAL A C 1
ATOM 2312 O O . VAL A 1 333 ? 26.136 -44.381 -40.268 1.00 76.69 333 VAL A O 1
ATOM 2315 N N . THR A 1 334 ? 23.899 -44.524 -40.127 1.00 76.38 334 THR A N 1
ATOM 2316 C CA . THR A 1 334 ? 23.627 -43.137 -40.501 1.00 76.38 334 THR A CA 1
ATOM 2317 C C . THR A 1 334 ? 22.620 -42.558 -39.525 1.00 76.38 334 THR A C 1
ATOM 2319 O O . THR A 1 334 ? 21.534 -43.121 -39.383 1.00 76.38 334 THR A O 1
ATOM 2322 N N . VAL A 1 335 ? 22.989 -41.459 -38.868 1.00 77.75 335 VAL A N 1
ATOM 2323 C CA . VAL A 1 335 ? 22.158 -40.749 -37.888 1.00 77.75 335 VAL A CA 1
ATOM 2324 C C . VAL A 1 335 ? 21.977 -39.309 -38.340 1.00 77.75 335 VAL A C 1
ATOM 2326 O O . VAL A 1 335 ? 22.932 -38.664 -38.776 1.00 77.75 335 VAL A O 1
ATOM 2329 N N . THR A 1 336 ? 20.754 -38.793 -38.236 1.00 78.31 336 THR A N 1
ATOM 2330 C CA . THR A 1 336 ? 20.470 -37.374 -38.471 1.00 78.31 336 THR A CA 1
ATOM 2331 C C . THR A 1 336 ? 19.709 -36.769 -37.298 1.00 78.31 336 THR A C 1
ATOM 2333 O O . THR A 1 336 ? 18.570 -37.163 -37.039 1.00 78.31 336 THR A O 1
ATOM 2336 N N . GLU A 1 337 ? 20.328 -35.798 -36.627 1.00 74.81 337 GLU A N 1
ATOM 2337 C CA . GLU A 1 337 ? 19.662 -34.899 -35.686 1.00 74.81 337 GLU A CA 1
ATOM 2338 C C . GLU A 1 337 ? 18.991 -33.764 -36.466 1.00 74.81 337 GLU A C 1
ATOM 2340 O O . GLU A 1 337 ? 19.564 -33.148 -37.376 1.00 74.81 337 GLU A O 1
ATOM 2345 N N . VAL A 1 338 ? 17.732 -33.541 -36.106 1.00 72.62 338 VAL A N 1
ATOM 2346 C CA . VAL A 1 338 ? 16.927 -32.377 -36.470 1.00 72.62 338 VAL A CA 1
ATOM 2347 C C . VAL A 1 338 ? 16.267 -31.911 -35.174 1.00 72.62 338 VAL A C 1
ATOM 2349 O O . VAL A 1 338 ? 15.912 -32.761 -34.370 1.00 72.62 338 VAL A O 1
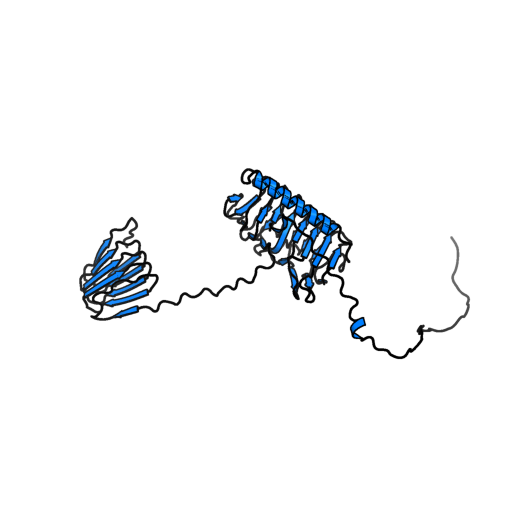ATOM 2352 N N . GLY A 1 339 ? 15.999 -30.619 -34.988 1.00 76.62 339 GLY A N 1
ATOM 2353 C CA . GLY A 1 339 ? 15.247 -30.145 -33.814 1.00 76.62 339 GLY A CA 1
ATOM 2354 C C . GLY A 1 339 ? 16.122 -29.619 -32.675 1.00 76.62 339 GLY A C 1
ATOM 2355 O O . GLY A 1 339 ? 17.079 -28.909 -32.943 1.00 76.62 339 GLY A O 1
ATOM 2356 N N . THR A 1 340 ? 15.721 -29.834 -31.419 1.00 77.19 340 THR A N 1
ATOM 2357 C CA . THR A 1 340 ? 16.387 -29.301 -30.206 1.00 77.19 340 THR A CA 1
ATOM 2358 C C . THR A 1 340 ? 16.724 -30.400 -29.189 1.00 77.19 340 THR A C 1
ATOM 2360 O O . THR A 1 340 ? 17.068 -30.097 -28.051 1.00 77.19 340 THR A O 1
ATOM 2363 N N . GLY A 1 341 ? 16.566 -31.671 -29.568 1.00 75.69 341 GLY A N 1
ATOM 2364 C CA . GLY A 1 341 ? 16.707 -32.825 -28.682 1.00 75.69 341 GLY A CA 1
ATOM 2365 C C . GLY A 1 341 ? 18.161 -33.215 -28.425 1.00 75.69 341 GLY A C 1
ATOM 2366 O O . GLY A 1 341 ? 19.094 -32.547 -28.863 1.00 75.69 341 GLY A O 1
ATOM 2367 N N . THR A 1 342 ? 18.360 -34.319 -27.706 1.00 80.75 342 THR A N 1
ATOM 2368 C CA . THR A 1 342 ? 19.692 -34.897 -27.471 1.00 80.75 342 THR A CA 1
ATOM 2369 C C . THR A 1 342 ? 19.827 -36.252 -28.154 1.00 80.75 342 THR A C 1
ATOM 2371 O O . THR A 1 342 ? 18.942 -37.103 -28.044 1.00 80.75 342 THR A O 1
ATOM 2374 N N . ILE A 1 343 ? 20.957 -36.478 -28.817 1.00 82.38 343 ILE A N 1
ATOM 2375 C CA . ILE A 1 343 ? 21.362 -37.793 -29.313 1.00 82.38 343 ILE A CA 1
ATOM 2376 C C . ILE A 1 343 ? 22.718 -38.149 -28.710 1.00 82.38 343 ILE A C 1
ATOM 2378 O O . ILE A 1 343 ? 23.671 -37.385 -28.854 1.00 82.38 343 ILE A O 1
ATOM 2382 N N . ASP A 1 344 ? 22.800 -39.316 -28.079 1.00 85.94 344 ASP A N 1
ATOM 2383 C CA . ASP A 1 344 ? 24.053 -39.931 -27.642 1.00 85.94 344 ASP A CA 1
ATOM 2384 C C . ASP A 1 344 ? 24.354 -41.154 -28.511 1.00 85.94 344 ASP A C 1
ATOM 2386 O O . ASP A 1 344 ? 23.455 -41.940 -28.831 1.00 85.94 344 ASP A O 1
ATOM 2390 N N . ILE A 1 345 ? 25.597 -41.274 -28.961 1.00 85.06 345 ILE A N 1
ATOM 2391 C CA . ILE A 1 345 ? 26.013 -42.284 -29.930 1.00 85.06 345 ILE A CA 1
ATOM 2392 C C . ILE A 1 345 ? 27.291 -42.959 -29.441 1.00 85.06 345 ILE A C 1
ATOM 2394 O O . ILE A 1 345 ? 28.339 -42.318 -29.419 1.00 85.06 345 ILE A O 1
ATOM 2398 N N . ASP A 1 346 ? 27.230 -44.262 -29.184 1.00 86.38 346 ASP A N 1
ATOM 2399 C CA . ASP A 1 346 ? 28.395 -45.114 -28.947 1.00 86.38 346 ASP A CA 1
ATOM 2400 C C . ASP A 1 346 ? 28.698 -45.927 -30.220 1.00 86.38 346 ASP A C 1
ATOM 2402 O O . ASP A 1 346 ? 27.842 -46.612 -30.783 1.00 86.38 346 ASP A O 1
ATOM 2406 N N . ASN A 1 347 ? 29.915 -45.801 -30.751 1.00 81.94 347 ASN A N 1
ATOM 2407 C CA . ASN A 1 347 ? 30.336 -46.396 -32.019 1.00 81.94 3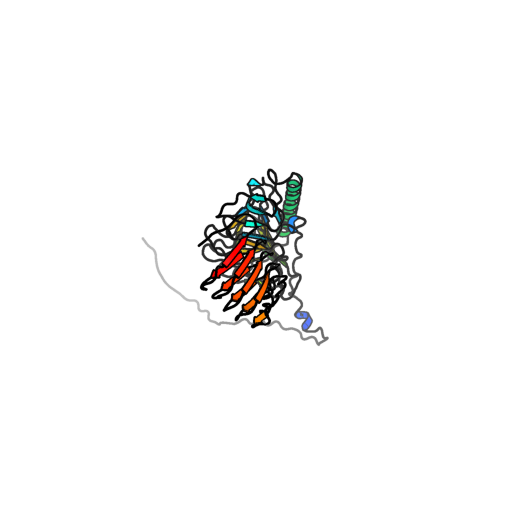47 ASN A CA 1
ATOM 2408 C C . ASN A 1 347 ? 31.540 -47.326 -31.834 1.00 81.94 347 ASN A C 1
ATOM 2410 O O . ASN A 1 347 ? 32.689 -46.883 -31.948 1.00 81.94 347 ASN A O 1
ATOM 2414 N N . ASP A 1 348 ? 31.248 -48.621 -31.680 1.00 76.75 348 ASP A N 1
ATOM 2415 C CA . ASP A 1 348 ? 32.188 -49.637 -31.194 1.00 76.75 348 ASP A CA 1
ATOM 2416 C C . ASP A 1 348 ? 32.729 -50.606 -32.272 1.00 76.75 348 ASP A C 1
ATOM 2418 O O . ASP A 1 348 ? 33.259 -51.685 -31.992 1.00 76.75 348 ASP A O 1
ATOM 2422 N N . GLY A 1 349 ? 32.622 -50.266 -33.566 1.00 67.75 349 GLY A N 1
ATOM 2423 C CA . GLY A 1 349 ? 33.270 -51.110 -34.585 1.00 67.75 349 GLY A CA 1
ATOM 2424 C C . GLY A 1 349 ? 32.967 -50.886 -36.063 1.00 67.75 349 GLY A C 1
ATOM 2425 O O . GLY A 1 349 ? 33.513 -51.622 -36.886 1.00 67.75 349 GLY A O 1
ATOM 2426 N N . GLY A 1 350 ? 32.113 -49.923 -36.433 1.00 73.31 350 GLY A N 1
ATOM 2427 C CA . GLY A 1 350 ? 31.586 -49.777 -37.800 1.00 73.31 350 GLY A CA 1
ATOM 2428 C C . GLY A 1 350 ? 31.919 -48.466 -38.528 1.00 73.31 350 GLY A C 1
ATOM 2429 O O . GLY A 1 350 ? 32.600 -47.590 -37.998 1.00 73.31 350 GLY A O 1
ATOM 2430 N N . ILE A 1 351 ? 31.432 -48.330 -39.772 1.00 78.50 351 ILE A N 1
ATOM 2431 C CA . ILE A 1 351 ? 31.429 -47.051 -40.510 1.00 78.50 351 ILE A CA 1
ATOM 2432 C C . ILE A 1 351 ? 30.232 -46.234 -40.028 1.00 78.50 351 ILE A C 1
ATOM 2434 O O . ILE A 1 351 ? 29.111 -46.744 -39.995 1.00 78.50 351 ILE A O 1
ATOM 2438 N N . MET A 1 352 ? 30.449 -44.957 -39.731 1.00 84.06 352 MET A N 1
ATOM 2439 C CA . MET A 1 352 ? 29.403 -44.062 -39.247 1.00 84.06 352 MET A CA 1
ATOM 2440 C C . MET A 1 352 ? 29.318 -42.783 -40.075 1.00 84.06 352 MET A C 1
ATOM 2442 O O . MET A 1 352 ? 30.327 -42.195 -40.464 1.00 84.06 352 MET A O 1
ATOM 2446 N N . THR A 1 353 ? 28.091 -42.328 -40.321 1.00 85.12 353 THR A N 1
ATOM 2447 C CA . THR A 1 353 ? 27.788 -40.977 -40.800 1.00 85.12 353 THR A CA 1
ATOM 2448 C C . THR A 1 353 ? 26.785 -40.317 -39.859 1.00 85.12 353 THR A C 1
ATOM 2450 O O . THR A 1 353 ? 25.631 -40.728 -39.803 1.00 85.12 353 THR A O 1
ATOM 2453 N N . ALA A 1 354 ? 27.207 -39.295 -39.126 1.00 85.50 354 ALA A N 1
ATOM 2454 C CA . ALA A 1 354 ? 26.340 -38.505 -38.260 1.00 85.50 354 ALA A CA 1
ATOM 2455 C C . ALA A 1 354 ? 26.128 -37.117 -38.873 1.00 85.50 354 ALA A C 1
ATOM 2457 O O . ALA A 1 354 ? 27.067 -36.503 -39.381 1.00 85.50 354 ALA A O 1
ATOM 2458 N N . THR A 1 355 ? 24.892 -36.628 -38.886 1.00 86.06 355 THR A N 1
ATOM 2459 C CA . THR A 1 355 ? 24.545 -35.303 -39.413 1.00 86.06 355 THR A CA 1
ATOM 2460 C C . THR A 1 355 ? 23.695 -34.539 -38.406 1.00 86.06 355 THR A C 1
ATOM 2462 O O . THR A 1 355 ? 22.616 -35.001 -38.061 1.00 86.06 355 THR A O 1
ATOM 2465 N N . ASN A 1 356 ? 24.152 -33.377 -37.951 1.00 81.62 356 ASN A N 1
ATOM 2466 C CA . ASN A 1 356 ? 23.383 -32.460 -37.114 1.00 81.62 356 ASN A CA 1
ATOM 2467 C C . ASN A 1 356 ? 22.888 -31.290 -37.966 1.00 81.62 356 ASN A C 1
ATOM 2469 O O . ASN A 1 356 ? 23.689 -30.562 -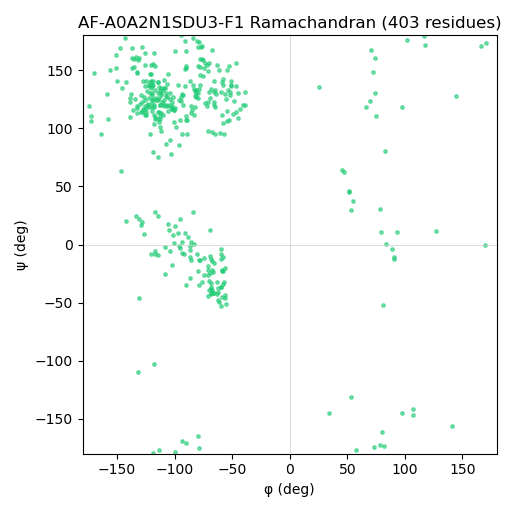38.554 1.00 81.62 356 ASN A O 1
ATOM 2473 N N . THR A 1 357 ? 21.571 -31.129 -38.067 1.00 82.88 357 THR A N 1
ATOM 2474 C CA . THR A 1 357 ? 20.945 -30.008 -38.793 1.00 82.88 357 THR A CA 1
ATOM 2475 C C . THR A 1 357 ? 20.053 -29.155 -37.893 1.00 82.88 357 THR A C 1
ATOM 2477 O O . THR A 1 357 ? 19.600 -28.097 -38.329 1.00 82.88 357 THR A O 1
ATOM 2480 N N . GLY A 1 358 ? 19.805 -29.589 -36.655 1.00 77.88 358 GLY A N 1
ATOM 2481 C CA . GLY A 1 358 ? 19.063 -28.853 -35.645 1.00 77.88 358 GLY A CA 1
ATOM 2482 C C . GLY A 1 358 ? 19.940 -28.024 -34.706 1.00 77.88 358 GLY A C 1
ATOM 2483 O O . GLY A 1 358 ? 21.131 -27.802 -34.925 1.00 77.88 358 GLY A O 1
ATOM 2484 N N . ASN A 1 359 ? 19.288 -27.542 -33.655 1.00 80.38 359 ASN A N 1
ATOM 2485 C CA . ASN A 1 359 ? 19.809 -26.749 -32.547 1.00 80.38 359 ASN A CA 1
ATOM 2486 C C . ASN A 1 359 ? 20.029 -27.602 -31.277 1.00 80.38 359 ASN A C 1
ATOM 2488 O O . ASN A 1 359 ? 20.234 -27.037 -30.204 1.00 80.38 359 ASN A O 1
ATOM 2492 N N . GLY A 1 360 ? 19.899 -28.930 -31.368 1.00 78.25 360 GLY A N 1
ATOM 2493 C CA . GLY A 1 360 ? 20.032 -29.858 -30.247 1.00 78.25 360 GLY A CA 1
ATOM 2494 C C . GLY A 1 360 ? 21.475 -30.182 -29.858 1.00 78.25 360 GLY A C 1
ATOM 2495 O O . GLY A 1 360 ? 22.423 -29.495 -30.243 1.00 78.25 360 GLY A O 1
ATOM 2496 N N . ILE A 1 361 ? 21.641 -31.241 -29.069 1.00 82.19 361 ILE A N 1
ATOM 2497 C CA . ILE A 1 361 ? 22.942 -31.758 -28.630 1.00 82.19 361 ILE A CA 1
ATOM 2498 C C . ILE A 1 361 ? 23.183 -33.120 -29.282 1.00 82.19 361 ILE A C 1
ATOM 2500 O O . ILE A 1 361 ? 22.342 -34.013 -29.206 1.00 82.19 361 ILE A O 1
ATOM 2504 N N . MET A 1 362 ? 24.357 -33.307 -29.878 1.00 86.50 362 MET A N 1
ATOM 2505 C CA . MET A 1 362 ? 24.823 -34.593 -30.389 1.00 86.50 362 MET A CA 1
ATOM 2506 C C . MET A 1 362 ? 26.160 -34.947 -29.743 1.00 86.50 362 MET A C 1
ATOM 2508 O O . MET A 1 362 ? 27.145 -34.232 -29.924 1.00 86.50 362 MET A O 1
ATOM 2512 N N . THR A 1 363 ? 26.212 -36.073 -29.041 1.00 87.56 363 THR A N 1
ATOM 2513 C CA . THR A 1 363 ? 27.445 -36.640 -28.487 1.00 87.56 363 THR A CA 1
ATOM 2514 C C . THR A 1 363 ? 27.777 -37.928 -29.222 1.00 87.56 363 THR A C 1
ATOM 2516 O O . THR A 1 363 ? 26.900 -38.743 -29.490 1.00 87.56 363 THR A O 1
ATOM 2519 N N . ILE A 1 364 ? 29.045 -38.090 -29.595 1.00 86.75 364 ILE A N 1
ATOM 2520 C CA . ILE A 1 364 ? 29.546 -39.272 -30.293 1.00 86.75 364 ILE A CA 1
ATOM 2521 C C . ILE A 1 364 ? 30.782 -39.776 -29.561 1.00 86.75 364 ILE A C 1
ATOM 2523 O O . ILE A 1 364 ? 31.816 -39.112 -29.588 1.00 86.75 364 ILE A O 1
ATOM 2527 N N . ASN A 1 365 ? 30.714 -40.962 -28.969 1.00 86.75 365 ASN A N 1
ATOM 2528 C CA . ASN A 1 365 ? 31.872 -41.697 -28.482 1.00 86.75 365 ASN A CA 1
ATOM 2529 C C . ASN A 1 365 ? 32.210 -42.774 -29.508 1.00 86.75 365 ASN A C 1
ATOM 2531 O O . ASN A 1 365 ? 31.416 -43.665 -29.779 1.00 86.75 365 ASN A O 1
ATOM 2535 N N . SER A 1 366 ? 33.377 -42.677 -30.136 1.00 81.88 366 SER A N 1
ATOM 2536 C CA . SER A 1 366 ? 33.781 -43.615 -31.178 1.00 81.88 366 SER A CA 1
ATOM 2537 C C . SER A 1 366 ? 35.124 -44.247 -30.856 1.00 81.88 366 SER A C 1
ATOM 2539 O O . SER A 1 366 ? 36.172 -43.601 -30.977 1.00 81.88 366 SER A O 1
ATOM 2541 N N . ASP A 1 367 ? 35.104 -45.545 -30.567 1.00 80.31 367 ASP A N 1
ATOM 2542 C CA . ASP A 1 367 ? 36.301 -46.388 -30.517 1.00 80.31 367 ASP A CA 1
ATOM 2543 C C . ASP A 1 367 ? 36.550 -47.150 -31.843 1.00 80.31 367 ASP A C 1
ATOM 2545 O O . ASP A 1 367 ? 37.559 -47.844 -32.010 1.00 80.31 367 ASP A O 1
ATOM 2549 N N . ALA A 1 368 ? 35.651 -46.957 -32.817 1.00 71.19 368 ALA A N 1
ATOM 2550 C CA . ALA A 1 368 ? 35.594 -47.724 -34.052 1.00 71.19 368 ALA A CA 1
ATOM 2551 C C . ALA A 1 368 ? 36.898 -47.808 -34.866 1.00 71.19 368 ALA A C 1
ATOM 2553 O O . ALA A 1 368 ? 37.751 -46.917 -34.920 1.00 71.19 368 ALA A O 1
ATOM 2554 N N . THR A 1 369 ? 36.979 -48.907 -35.620 1.00 67.50 369 THR A N 1
ATOM 2555 C CA . THR A 1 369 ? 38.038 -49.189 -36.601 1.00 67.50 369 THR A CA 1
ATOM 2556 C C . THR A 1 369 ? 37.675 -48.761 -38.032 1.00 67.50 369 THR A C 1
ATOM 2558 O O . THR A 1 369 ? 38.525 -48.819 -38.924 1.00 67.50 369 THR A O 1
ATOM 2561 N N . GLY A 1 370 ? 36.427 -48.328 -38.262 1.00 72.06 370 GLY A N 1
ATOM 2562 C CA . GLY A 1 370 ? 35.899 -47.846 -39.542 1.00 72.06 370 GLY A CA 1
ATOM 2563 C C . GLY A 1 370 ? 35.863 -46.317 -39.653 1.00 72.06 370 GLY A C 1
ATOM 2564 O O . GLY A 1 370 ? 36.026 -45.603 -38.671 1.00 72.06 370 GLY A O 1
ATOM 2565 N N . VAL A 1 371 ? 35.657 -45.797 -40.868 1.00 80.06 371 VAL A N 1
ATOM 2566 C CA . VAL A 1 371 ? 35.589 -44.344 -41.116 1.00 80.06 371 VAL A CA 1
ATOM 2567 C C . VAL A 1 371 ? 34.373 -43.732 -40.418 1.00 80.06 371 VAL A C 1
ATOM 2569 O O . VAL A 1 371 ? 33.255 -44.223 -40.578 1.00 80.06 371 VAL A O 1
ATOM 2572 N N . VAL A 1 372 ? 34.587 -42.612 -39.727 1.00 83.62 372 VAL A N 1
ATOM 2573 C CA . VAL A 1 372 ? 33.525 -41.806 -39.113 1.00 83.62 372 VAL A CA 1
ATOM 2574 C C . VAL A 1 372 ? 33.463 -40.451 -39.805 1.00 83.62 372 VAL A C 1
ATOM 2576 O O . VAL A 1 372 ? 34.461 -39.734 -39.887 1.00 83.62 372 VAL A O 1
ATOM 2579 N N . THR A 1 373 ? 32.286 -40.102 -40.315 1.00 85.50 373 THR A N 1
ATOM 2580 C CA . THR A 1 373 ? 32.004 -38.788 -40.903 1.00 85.50 373 THR A CA 1
ATOM 2581 C C . THR A 1 373 ? 30.946 -38.083 -40.072 1.00 85.50 373 THR A C 1
ATOM 2583 O O . THR A 1 373 ? 29.852 -38.608 -39.889 1.00 85.50 373 THR A O 1
ATOM 2586 N N . VAL A 1 374 ? 31.256 -36.884 -39.597 1.00 86.25 374 VAL A N 1
ATOM 2587 C CA . VAL A 1 374 ? 30.346 -36.037 -38.827 1.00 86.25 374 VAL A CA 1
ATOM 2588 C C . VAL A 1 374 ? 30.143 -34.745 -39.599 1.00 86.25 374 VAL A C 1
ATOM 2590 O O . VAL A 1 374 ? 31.108 -34.083 -39.975 1.00 86.25 374 VAL A O 1
ATOM 2593 N N . THR A 1 375 ? 28.893 -34.393 -39.871 1.00 86.69 375 THR A N 1
ATOM 2594 C CA . THR A 1 375 ? 28.535 -33.137 -40.533 1.00 86.69 375 THR A CA 1
ATOM 2595 C C . THR A 1 375 ? 27.636 -32.333 -39.612 1.00 86.69 375 THR A C 1
ATOM 2597 O O . THR A 1 375 ? 26.570 -32.809 -39.244 1.00 86.69 375 THR A O 1
ATOM 2600 N N . ASN A 1 376 ? 28.031 -31.118 -39.253 1.00 83.56 376 ASN A N 1
ATOM 2601 C CA . ASN A 1 376 ? 27.175 -30.195 -38.521 1.00 83.56 376 ASN A CA 1
ATOM 2602 C C . ASN A 1 376 ? 26.853 -28.981 -39.400 1.00 83.56 376 ASN A C 1
ATOM 2604 O O . ASN A 1 376 ? 27.737 -28.208 -39.769 1.00 83.56 376 ASN A O 1
ATOM 2608 N N . THR A 1 377 ? 25.585 -28.839 -39.770 1.00 82.38 377 THR A N 1
ATOM 2609 C CA . THR A 1 377 ? 25.070 -27.690 -40.526 1.00 82.38 377 THR A CA 1
ATOM 2610 C C . THR A 1 377 ? 24.029 -26.892 -39.739 1.00 82.38 377 THR A C 1
ATOM 2612 O O . THR A 1 377 ? 23.544 -25.889 -40.256 1.00 82.38 377 THR A O 1
ATOM 2615 N N . GLY A 1 378 ? 23.628 -27.370 -38.557 1.00 74.88 378 GLY A N 1
ATOM 2616 C CA . GLY A 1 378 ? 22.710 -26.683 -37.647 1.00 74.88 378 GLY A CA 1
ATOM 2617 C C . GLY A 1 378 ? 23.450 -25.870 -36.581 1.00 74.88 378 GLY A C 1
ATOM 2618 O O . GLY A 1 378 ? 24.678 -25.872 -36.544 1.00 74.88 378 GLY A O 1
ATOM 2619 N N . ASN A 1 379 ? 22.707 -25.200 -35.696 1.00 76.81 379 ASN A N 1
ATOM 2620 C CA . ASN A 1 379 ? 23.283 -24.410 -34.594 1.00 76.81 379 ASN A CA 1
ATOM 2621 C C . ASN A 1 379 ? 23.464 -25.233 -33.303 1.00 76.81 379 ASN A C 1
ATOM 2623 O O . ASN A 1 379 ? 23.671 -24.668 -32.233 1.00 76.81 379 ASN A O 1
ATOM 2627 N N . GLY A 1 380 ? 23.285 -26.552 -33.384 1.00 75.75 380 GLY A N 1
ATOM 2628 C CA . GLY A 1 380 ? 23.396 -27.466 -32.255 1.00 75.75 380 GLY A CA 1
ATOM 2629 C C . GLY A 1 380 ? 24.840 -27.777 -31.871 1.00 75.75 380 GLY A C 1
ATOM 2630 O O . GLY A 1 380 ? 25.769 -27.651 -32.676 1.00 75.75 380 GLY A O 1
ATOM 2631 N N . ASN A 1 381 ? 25.011 -28.235 -30.635 1.00 82.38 381 ASN A N 1
ATOM 2632 C CA . ASN A 1 381 ? 26.312 -28.594 -30.086 1.00 82.38 381 ASN A CA 1
ATOM 2633 C C . ASN A 1 381 ? 26.654 -30.036 -30.462 1.00 82.38 381 ASN A C 1
ATOM 2635 O O . ASN A 1 381 ? 25.964 -30.965 -30.045 1.00 82.38 381 ASN A O 1
ATOM 2639 N N . VAL A 1 382 ? 27.748 -30.233 -31.203 1.00 83.00 382 VAL A N 1
ATOM 2640 C CA . VAL A 1 382 ? 28.245 -31.565 -31.575 1.00 83.00 382 VAL A CA 1
ATOM 2641 C C . VAL A 1 382 ? 29.573 -31.843 -30.879 1.00 83.00 382 VAL A C 1
ATOM 2643 O O . VAL A 1 382 ? 30.552 -31.136 -31.105 1.00 83.00 382 VAL A O 1
ATOM 2646 N N . THR A 1 383 ? 29.616 -32.895 -30.065 1.00 85.69 383 THR A N 1
ATOM 2647 C CA . THR A 1 383 ? 30.816 -33.366 -29.360 1.00 85.69 383 THR A CA 1
ATOM 2648 C C . THR A 1 383 ? 31.233 -34.724 -29.911 1.00 85.69 383 THR A C 1
ATOM 2650 O O . THR A 1 383 ? 30.399 -35.617 -30.048 1.00 85.69 383 THR A O 1
ATOM 2653 N N . VAL A 1 384 ? 32.522 -34.894 -30.221 1.00 85.38 384 VAL A N 1
ATOM 2654 C CA . VAL A 1 384 ? 33.067 -36.155 -30.744 1.00 85.38 384 VAL A CA 1
ATOM 2655 C C . VAL A 1 384 ? 34.282 -36.582 -29.929 1.00 85.38 384 VAL A C 1
ATOM 2657 O O . VAL A 1 384 ? 35.331 -35.947 -29.987 1.00 85.38 384 VAL A O 1
ATOM 2660 N N . ASN A 1 385 ? 34.148 -37.695 -29.217 1.00 85.38 385 ASN A N 1
ATOM 2661 C CA . ASN A 1 385 ? 35.203 -38.341 -28.452 1.00 85.38 385 ASN A CA 1
ATOM 2662 C C . ASN A 1 385 ? 35.740 -39.529 -29.255 1.00 85.38 385 ASN A C 1
ATOM 2664 O O . ASN A 1 385 ? 35.084 -40.563 -29.366 1.00 85.38 385 ASN A O 1
ATOM 2668 N N . ALA A 1 386 ? 36.932 -39.388 -29.832 1.00 81.12 386 ALA A N 1
ATOM 2669 C CA . ALA A 1 386 ? 37.546 -40.427 -30.654 1.00 81.12 386 ALA A CA 1
ATOM 2670 C C . ALA A 1 386 ? 38.695 -41.119 -29.909 1.00 81.12 386 ALA A C 1
ATOM 2672 O O . ALA A 1 386 ? 39.725 -40.506 -29.629 1.00 81.12 386 ALA A O 1
ATOM 2673 N N . THR A 1 387 ? 38.536 -42.408 -29.620 1.00 80.75 387 THR A N 1
ATOM 2674 C CA . THR A 1 387 ? 39.573 -43.261 -29.007 1.00 80.75 387 THR A CA 1
ATOM 2675 C C . THR A 1 387 ? 40.047 -44.375 -29.948 1.00 80.75 387 THR A C 1
ATOM 2677 O O . THR A 1 387 ? 41.048 -45.037 -29.667 1.00 80.75 387 THR A O 1
ATOM 2680 N N . GLY A 1 388 ? 39.355 -44.554 -31.080 1.00 73.50 388 GLY A N 1
ATOM 2681 C CA . GLY A 1 388 ? 39.644 -45.548 -32.111 1.00 73.50 388 GLY A CA 1
ATOM 2682 C C . GLY A 1 388 ? 40.829 -45.213 -33.022 1.00 73.50 388 GLY A C 1
ATOM 2683 O O . GLY A 1 388 ? 41.377 -44.113 -33.017 1.00 73.50 388 GLY A O 1
ATOM 2684 N N . ALA A 1 389 ? 41.233 -46.188 -33.842 1.00 67.31 389 ALA A N 1
ATOM 2685 C CA . ALA A 1 389 ? 42.395 -46.065 -34.733 1.00 67.31 389 ALA A CA 1
ATOM 2686 C C . ALA A 1 389 ? 42.083 -45.421 -36.102 1.00 67.31 389 ALA A C 1
ATOM 2688 O O . ALA A 1 389 ? 43.006 -45.136 -36.870 1.00 67.31 389 ALA A O 1
ATOM 2689 N N . ALA A 1 390 ? 40.804 -45.235 -36.440 1.00 76.88 390 ALA A N 1
ATOM 2690 C CA . ALA A 1 390 ? 40.370 -44.687 -37.721 1.00 76.88 390 ALA A CA 1
ATOM 2691 C C . ALA A 1 390 ? 40.248 -43.157 -37.697 1.00 76.88 390 ALA A C 1
ATOM 2693 O O . ALA A 1 390 ? 39.978 -42.545 -36.668 1.00 76.88 390 ALA A O 1
ATOM 2694 N N . ALA A 1 391 ? 40.431 -42.529 -38.861 1.00 72.88 391 ALA A N 1
ATOM 2695 C CA . ALA A 1 391 ? 40.279 -41.087 -38.992 1.00 72.88 391 ALA A CA 1
ATOM 2696 C C . ALA A 1 391 ? 38.804 -40.672 -38.865 1.00 72.88 391 ALA A C 1
ATOM 2698 O O . ALA A 1 391 ? 37.936 -41.211 -39.559 1.00 72.88 391 ALA A O 1
ATOM 2699 N N . VAL A 1 392 ? 38.557 -39.660 -38.032 1.00 80.50 392 VAL A N 1
ATOM 2700 C CA . VAL A 1 392 ? 37.270 -38.969 -37.927 1.00 80.50 392 VAL A CA 1
ATOM 2701 C C . VAL A 1 392 ? 37.322 -37.713 -38.787 1.00 80.50 392 VAL A C 1
ATOM 2703 O O . VAL A 1 392 ? 38.209 -36.877 -38.628 1.00 80.50 392 VAL A O 1
ATOM 2706 N N . THR A 1 393 ? 36.375 -37.577 -39.712 1.00 84.25 393 THR A N 1
ATOM 2707 C CA . THR A 1 393 ? 36.209 -36.352 -40.504 1.00 84.25 393 THR A CA 1
ATOM 2708 C C . THR A 1 393 ? 35.036 -35.559 -39.956 1.00 84.25 393 THR A C 1
ATOM 2710 O O . THR A 1 393 ? 33.908 -36.043 -39.993 1.00 84.25 393 THR A O 1
ATOM 2713 N N . VAL A 1 394 ? 35.293 -34.336 -39.493 1.00 80.31 394 VAL A N 1
ATOM 2714 C CA . VAL A 1 394 ? 34.257 -33.397 -39.046 1.00 80.31 394 VAL A CA 1
ATOM 2715 C C . VAL A 1 394 ? 34.148 -32.266 -40.064 1.00 80.31 394 VAL A C 1
ATOM 2717 O O . VAL A 1 394 ? 35.140 -31.615 -40.384 1.00 80.31 394 VAL A O 1
ATOM 2720 N N . THR A 1 395 ? 32.949 -32.048 -40.595 1.00 82.69 395 THR A N 1
ATOM 2721 C CA . THR A 1 395 ? 32.632 -30.933 -41.494 1.00 82.69 395 THR A CA 1
ATOM 2722 C C . THR A 1 395 ? 31.605 -30.035 -40.824 1.00 82.69 395 THR A C 1
ATOM 2724 O O . THR A 1 395 ? 30.540 -30.508 -40.437 1.00 82.69 395 THR A O 1
ATOM 2727 N N . HIS A 1 396 ? 31.902 -28.742 -40.715 1.00 75.31 396 HIS A N 1
ATOM 2728 C CA . HIS A 1 396 ? 30.980 -27.742 -40.186 1.00 75.31 396 HIS A CA 1
ATOM 2729 C C . HIS A 1 396 ? 30.694 -26.661 -41.222 1.00 75.31 396 HIS A C 1
ATOM 2731 O O . HIS A 1 396 ? 31.620 -26.193 -41.887 1.00 75.31 396 HIS A O 1
ATOM 2737 N N . THR A 1 397 ? 29.431 -26.255 -41.352 1.00 70.44 397 THR A N 1
ATOM 2738 C CA . THR A 1 397 ? 29.026 -25.170 -42.265 1.00 70.44 397 THR A CA 1
ATOM 2739 C C . THR A 1 397 ? 28.167 -24.082 -41.602 1.00 70.44 397 THR A C 1
ATOM 2741 O O . THR A 1 397 ? 27.512 -23.334 -42.324 1.00 70.44 397 THR A O 1
ATOM 2744 N N . GLY A 1 398 ? 28.142 -23.999 -40.265 1.00 59.03 398 GLY A N 1
ATOM 2745 C CA . GLY A 1 398 ? 27.441 -22.959 -39.490 1.00 59.03 398 GLY A CA 1
ATOM 2746 C C . GLY A 1 398 ? 28.296 -21.720 -39.173 1.00 59.03 398 GLY A C 1
ATOM 2747 O O . GLY A 1 398 ? 29.515 -21.741 -39.362 1.00 59.03 398 GLY A O 1
ATOM 2748 N N . ASP A 1 399 ? 27.637 -20.648 -38.718 1.00 53.28 399 ASP A N 1
ATOM 2749 C CA . ASP A 1 399 ? 28.255 -19.364 -38.345 1.00 53.28 399 ASP A CA 1
ATOM 2750 C C . ASP A 1 399 ? 29.004 -19.470 -36.997 1.00 53.28 399 ASP A C 1
ATOM 2752 O O . ASP A 1 399 ? 28.713 -20.333 -36.174 1.00 53.28 399 ASP A O 1
ATOM 2756 N N . GLU A 1 400 ? 30.022 -18.637 -36.837 1.00 53.25 400 GLU A N 1
ATOM 2757 C CA . GLU A 1 400 ? 31.191 -18.729 -35.949 1.00 53.25 400 GLU A CA 1
ATOM 2758 C C . GLU A 1 400 ? 30.954 -19.117 -34.468 1.00 53.25 400 GLU A C 1
ATOM 2760 O O . GLU A 1 400 ? 30.437 -18.322 -33.696 1.00 53.25 400 GLU A O 1
ATOM 2765 N N . ASP A 1 401 ? 31.442 -20.294 -34.051 1.00 49.91 401 ASP A N 1
ATOM 2766 C CA . ASP A 1 401 ? 32.130 -20.527 -32.763 1.00 49.91 401 ASP A CA 1
ATOM 2767 C C . ASP A 1 401 ? 32.699 -21.963 -32.738 1.00 49.91 401 ASP A C 1
ATOM 2769 O O . ASP A 1 401 ? 31.968 -22.944 -32.627 1.00 49.91 401 ASP A O 1
ATOM 2773 N N . TYR A 1 402 ? 34.022 -22.115 -32.876 1.00 46.28 402 TYR A N 1
ATOM 2774 C CA . TYR A 1 402 ? 34.708 -23.406 -32.714 1.00 46.28 402 TYR A CA 1
ATOM 2775 C C . TYR A 1 402 ? 35.833 -23.278 -31.690 1.00 46.28 402 TYR A C 1
ATOM 2777 O O . TYR A 1 402 ? 36.760 -22.486 -31.869 1.00 46.28 402 TYR A O 1
ATOM 2785 N N . VAL A 1 403 ? 35.794 -24.125 -30.663 1.00 40.72 403 VAL A N 1
ATOM 2786 C CA . VAL A 1 403 ? 36.943 -24.432 -29.806 1.00 40.72 403 VAL A CA 1
ATOM 2787 C C . VAL A 1 403 ? 37.397 -25.846 -30.164 1.00 40.72 403 VAL A C 1
ATOM 2789 O O . VAL A 1 403 ? 36.615 -26.785 -30.066 1.00 40.72 403 VAL A O 1
ATOM 2792 N N . TYR A 1 404 ? 38.643 -25.993 -30.619 1.00 37.34 404 TYR A N 1
ATOM 2793 C CA . TYR A 1 404 ? 39.308 -27.296 -30.700 1.00 37.34 404 TYR A CA 1
ATOM 2794 C C . TYR A 1 404 ? 40.092 -27.494 -29.399 1.00 37.34 404 TYR A C 1
ATOM 2796 O O . TYR A 1 404 ? 40.983 -26.687 -29.119 1.00 37.34 404 TYR A O 1
ATOM 2804 N N . GLU A 1 405 ? 39.781 -28.540 -28.634 1.00 41.50 405 GLU A N 1
ATOM 2805 C CA . GLU A 1 405 ? 40.722 -29.132 -27.667 1.00 41.50 405 GLU A CA 1
ATOM 2806 C C . GLU A 1 405 ? 41.370 -30.386 -28.256 1.00 41.50 405 GLU A C 1
ATOM 2808 O O . GLU A 1 405 ? 40.646 -31.180 -28.905 1.00 41.50 405 GLU A O 1
#

Solvent-accessible surface area (backbone atoms only — not comparable to full-atom values): 20695 Å² total; per-residue (Å²): 134,89,80,91,80,88,84,90,85,90,83,91,81,88,86,79,92,74,89,84,82,86,82,84,89,85,78,96,76,85,88,76,92,72,61,80,69,70,75,74,69,81,73,81,68,77,50,44,79,77,76,66,34,67,63,32,64,65,35,19,35,30,8,12,51,51,8,35,40,37,54,16,65,64,21,36,34,40,37,19,37,34,17,66,14,44,37,81,37,33,31,9,31,31,40,94,87,51,72,29,72,58,51,99,63,10,36,19,47,31,76,33,57,75,28,12,22,49,86,81,22,47,74,65,34,27,54,49,28,49,52,24,50,50,26,40,48,49,29,43,51,50,58,65,64,49,76,86,33,60,49,94,48,78,23,44,44,28,66,40,77,42,63,46,28,51,30,25,29,83,81,18,29,41,32,27,44,101,33,44,27,34,37,38,22,83,67,34,79,76,30,13,36,38,40,36,23,64,32,33,39,36,31,24,39,80,84,40,42,30,34,53,42,66,35,56,58,37,50,31,83,35,27,39,37,32,25,51,23,34,34,42,40,11,45,37,15,21,42,33,45,61,13,37,37,39,18,45,54,11,38,36,32,24,37,83,89,41,80,42,53,22,36,33,20,12,23,46,37,18,66,42,23,33,32,40,35,16,11,31,36,32,29,37,91,10,74,74,73,80,75,75,70,66,68,73,77,70,71,74,77,61,75,65,50,75,43,63,42,78,72,42,59,66,47,79,62,45,78,46,76,43,43,36,39,37,40,32,73,47,30,62,34,35,42,36,47,35,39,53,16,40,38,42,33,44,30,63,38,21,37,37,38,41,34,38,57,16,56,18,40,38,40,35,43,30,53,14,70,30,54,36,39,37,37,37,59,23,82,31,52,76,47,77,48,78,76,30,89,36,66,74,48,79,47,76,73,54,84,94,83,85,86,88,130

Radius of gyration: 37.54 Å; Cα contacts (8 Å, |Δi|>4): 1096; chains: 1; bounding box: 91×82×120 Å

pLDDT: mean 81.97, std 21.75, range [27.03, 98.94]

Sequence (405 aa):
MRTVTNKLLNGIGILAMGAFIASCNSPMGLSTGVDADAQLASSRGISPVASSLGLAETFAVFGGGAGVTNQGTMTMIDGDMGTTGASTMITGFHSATFSYAETPLNVGAVSGDVYTNAPQGTASDFEYAKLVIADALIAFNDLASRPDGIDPGAGQLGGLTLVPGVYKSASGAFLITGSDLTLDAQGDPEAVWIFQMASSLTVGTPLASRSVILVNGAEAGNVFWQVGSAATINGAGGGTMVGTIITRAGMTFSTAGNESVTTLNGKALSLTAAITMVNTAINADGIPDEVIIEEPVVEPIVSAVTITGSSAASVVAVPGDGFIIVDNDGGLVTVTEVGTGTIDIDNDGGIMTATNTGNGIMTINSDATGVVTVTNTGNGNVTVNATGAAAVTVTHTGDEDYVYE

Mean predicted aligned error: 16.88 Å